Protein AF-U9VZ55-F1 (afdb_monomer)

Foldseek 3Di:
DDDDDDDDDDDDDDPPPPPPPPLDPVLLVVLLVLLVCLLQDFLPDQDPVLDRPPDDNNDDNLVSLASSLVSLVVSVVSLVVVLVVCVVVVVVVCNQADCSLLSLLSSLVSVLVSLQFPVLSHDDDCPPQQLFDDDPSGTALQSSLSRSLVSLVSSLVSCVSNVPLLSNLLSLLSSLVSLLLLLLDDQVSNFGDTPVPHTDTRYNVNSLVSSLVSLLSSLQSCQVVLVVLVVVLQVQEDPAPDWDDDPLETEGTHAHEDEDEPDPPPDDPPPPCRYQYAYCPQQWDALVLGDDPDPCRDPDIRGQGDLSSLSSLLSQLSSLLRDQAQDSRDDDPVPDDRPLQSSLVSSLLSLLLSLLSQAQPWDWDWDQDPNDTGIYTYQQLDDDPPLLAQDDNNSSSRNNSDNHHPLVSNQVSLLVSLVSLLLVLLPDDPVCLVVSVSSSNSSLVCNFCLVPQDPVNCVVVSVDSGSRSSCVVLSVQSSVLSVVSSVVSNDDDDNDPSSVSSSVSVNSSSVSSND

Nearest PDB structures (foldseek):
  5a6c-assembly2_A  TM=4.692E-01  e=4.409E-01  Homo sapiens
  6hc2-assembly1_C  TM=3.761E-01  e=4.409E-01  Homo sapiens
  5a7d-assembly2_E  TM=3.297E-01  e=9.187E-01  Drosophila melanogaster
  3ejn-assembly1_A  TM=3.357E-01  e=6.414E+00  Bacteroides fragilis NCTC 9343

Radius of gyration: 24.71 Å; Cα contacts (8 Å, |Δi|>4): 778; chains: 1; bounding box: 66×82×74 Å

pLDDT: mean 82.5, std 16.52, range [25.86, 98.12]

Mean predicted aligned error: 9.23 Å

Structure (mmCIF, N/CA/C/O backbone):
data_AF-U9VZ55-F1
#
_entry.id   AF-U9VZ55-F1
#
loop_
_atom_site.group_PDB
_atom_site.id
_atom_site.type_symbol
_atom_site.label_atom_id
_atom_site.label_alt_id
_atom_site.label_comp_id
_atom_site.label_asym_id
_atom_site.label_entity_id
_atom_site.label_seq_id
_atom_site.pdbx_PDB_ins_code
_atom_site.Cartn_x
_atom_site.Cartn_y
_atom_site.Cartn_z
_atom_site.occupancy
_atom_site.B_iso_or_equiv
_atom_site.auth_seq_id
_atom_site.auth_comp_id
_atom_site.auth_asym_id
_atom_site.auth_atom_id
_atom_site.pdbx_PDB_model_num
ATOM 1 N N . MET A 1 1 ? 16.187 -46.968 -35.802 1.00 32.22 1 MET A N 1
ATOM 2 C CA . MET A 1 1 ? 17.504 -46.923 -36.472 1.00 32.22 1 MET A CA 1
ATOM 3 C C . MET A 1 1 ? 18.375 -45.946 -35.713 1.00 32.22 1 MET A C 1
ATOM 5 O O . MET A 1 1 ? 17.937 -44.831 -35.472 1.00 32.22 1 MET A O 1
ATOM 9 N N . GLN A 1 2 ? 19.528 -46.427 -35.253 1.00 33.12 2 GLN A N 1
ATOM 10 C CA . GLN A 1 2 ? 20.550 -45.680 -34.522 1.00 33.12 2 GLN A CA 1
ATOM 11 C C . GLN A 1 2 ? 21.169 -44.578 -35.386 1.00 33.12 2 GLN A C 1
ATOM 13 O O . GLN A 1 2 ? 21.405 -44.813 -36.565 1.00 33.12 2 GLN A O 1
ATOM 18 N N . GLN A 1 3 ? 21.492 -43.448 -34.758 1.00 27.27 3 GLN A N 1
ATOM 19 C CA . GLN A 1 3 ? 22.604 -42.528 -35.049 1.00 27.27 3 GLN A CA 1
ATOM 20 C C . GLN A 1 3 ? 22.593 -41.529 -33.871 1.00 27.27 3 GLN A C 1
ATOM 22 O O . GLN A 1 3 ? 21.596 -40.855 -33.662 1.00 27.27 3 GLN A O 1
ATOM 27 N N . GLY A 1 4 ? 23.554 -41.467 -32.947 1.00 26.75 4 GLY A N 1
ATOM 28 C CA . GLY A 1 4 ? 24.985 -41.704 -33.088 1.00 26.75 4 GLY A CA 1
ATOM 29 C C . GLY A 1 4 ? 25.667 -40.396 -33.483 1.00 26.75 4 GLY A C 1
ATOM 30 O O . GLY A 1 4 ? 26.083 -40.266 -34.626 1.00 26.75 4 GLY A O 1
ATOM 31 N N . LEU A 1 5 ? 25.744 -39.427 -32.562 1.00 27.59 5 LEU A N 1
ATOM 32 C CA . LEU A 1 5 ? 26.583 -38.237 -32.714 1.00 27.59 5 LEU A CA 1
ATOM 33 C C . LEU A 1 5 ? 27.516 -38.123 -31.512 1.00 27.59 5 LEU A C 1
ATOM 35 O O . LEU A 1 5 ? 27.097 -38.162 -30.356 1.00 27.59 5 LEU A O 1
ATOM 39 N N . ALA A 1 6 ? 28.796 -38.101 -31.861 1.00 26.69 6 ALA A N 1
ATOM 40 C CA . ALA A 1 6 ? 29.941 -38.285 -31.004 1.00 26.69 6 ALA A CA 1
ATOM 41 C C . ALA A 1 6 ? 30.147 -37.111 -30.044 1.00 26.69 6 ALA A C 1
ATOM 43 O O . ALA A 1 6 ? 30.027 -35.943 -30.407 1.00 26.69 6 ALA A O 1
ATOM 44 N N . ILE A 1 7 ? 30.518 -37.476 -28.822 1.00 28.12 7 ILE A N 1
ATOM 45 C CA . ILE A 1 7 ? 31.082 -36.607 -27.800 1.00 28.12 7 ILE A CA 1
ATOM 46 C C . ILE A 1 7 ? 32.530 -36.332 -28.214 1.00 28.12 7 ILE A C 1
ATOM 48 O O . ILE A 1 7 ? 33.372 -37.224 -28.132 1.00 28.12 7 ILE A O 1
ATOM 52 N N . SER A 1 8 ? 32.822 -35.116 -28.669 1.00 27.77 8 SER A N 1
ATOM 53 C CA . SER A 1 8 ? 34.184 -34.584 -28.687 1.00 27.77 8 SER A CA 1
ATOM 54 C C . SER A 1 8 ? 34.416 -33.827 -27.384 1.00 27.77 8 SER A C 1
ATOM 56 O O . SER A 1 8 ? 33.803 -32.789 -27.132 1.00 27.77 8 SER A O 1
ATOM 58 N N . GLN A 1 9 ? 35.269 -34.413 -26.549 1.00 30.09 9 GLN A N 1
ATOM 59 C CA . GLN A 1 9 ? 35.895 -33.777 -25.402 1.00 30.09 9 GLN A CA 1
ATOM 60 C C . GLN A 1 9 ? 36.736 -32.597 -25.893 1.00 30.09 9 GLN A C 1
ATOM 62 O O . GLN A 1 9 ? 37.669 -32.808 -26.656 1.00 30.09 9 GLN A O 1
ATOM 67 N N . ASP A 1 10 ? 36.431 -31.399 -25.408 1.00 25.86 10 ASP A N 1
ATOM 68 C CA . ASP A 1 10 ? 37.452 -30.394 -25.143 1.00 25.86 10 ASP A CA 1
ATOM 69 C C . ASP A 1 10 ? 37.182 -29.819 -23.754 1.00 25.86 10 ASP A C 1
ATOM 71 O O . ASP A 1 10 ? 36.144 -29.230 -23.451 1.00 25.86 10 ASP A O 1
ATOM 75 N N . THR A 1 11 ? 38.124 -30.134 -22.879 1.00 29.48 11 THR A N 1
ATOM 76 C CA . THR A 1 11 ? 38.219 -29.777 -21.473 1.00 29.48 11 THR A CA 1
ATOM 77 C C . THR A 1 11 ? 38.497 -28.286 -21.311 1.00 29.48 11 THR A C 1
ATOM 79 O O . THR A 1 11 ? 39.578 -27.817 -21.658 1.00 29.48 11 THR A O 1
ATOM 82 N N . ALA A 1 12 ? 37.563 -27.569 -20.692 1.00 28.81 12 ALA A N 1
ATOM 83 C CA . ALA A 1 12 ? 37.867 -26.392 -19.891 1.00 28.81 12 ALA A CA 1
ATOM 84 C C . ALA A 1 12 ? 37.196 -26.590 -18.529 1.00 28.81 12 ALA A C 1
ATOM 86 O O . ALA A 1 12 ? 35.985 -26.783 -18.441 1.00 28.81 12 ALA A O 1
ATOM 87 N N . GLU A 1 13 ? 38.031 -26.647 -17.500 1.00 33.50 13 GLU A N 1
ATOM 88 C CA . GLU A 1 13 ? 37.734 -26.943 -16.102 1.00 33.50 13 GLU A CA 1
ATOM 89 C C . GLU A 1 13 ? 36.504 -26.183 -15.582 1.00 33.50 13 GLU A C 1
ATOM 91 O O . GLU A 1 13 ? 36.567 -25.005 -15.234 1.00 33.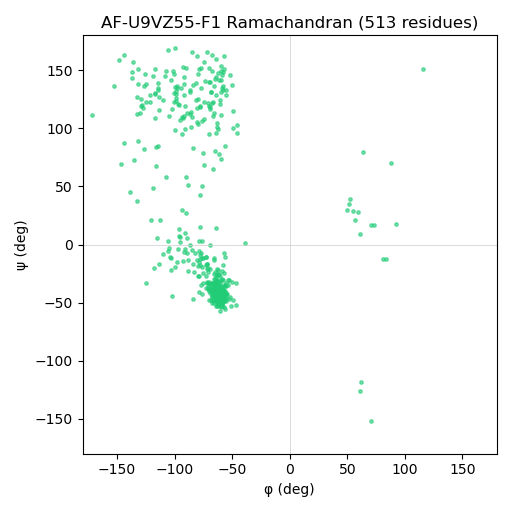50 13 GLU A O 1
ATOM 96 N N . THR A 1 14 ? 35.369 -26.871 -15.479 1.00 32.03 14 THR A N 1
ATOM 97 C CA . THR A 1 14 ? 34.327 -26.494 -14.525 1.00 32.03 14 THR A CA 1
ATOM 98 C C . THR A 1 14 ? 34.569 -27.280 -13.257 1.00 32.03 14 THR A C 1
ATOM 100 O O . THR A 1 14 ? 34.381 -28.497 -13.228 1.00 32.03 14 THR A O 1
ATOM 103 N N . ASP A 1 15 ? 35.004 -26.550 -12.240 1.00 30.95 15 ASP A N 1
ATOM 104 C CA . ASP A 1 15 ? 35.075 -26.950 -10.846 1.00 30.95 15 ASP A CA 1
ATOM 105 C C . ASP A 1 15 ? 33.752 -27.632 -10.449 1.00 30.95 15 ASP A C 1
ATOM 107 O O . ASP A 1 15 ? 32.729 -26.993 -10.187 1.00 30.95 15 ASP A O 1
ATOM 111 N N . ASN A 1 16 ? 33.752 -28.965 -10.511 1.00 32.09 16 ASN A N 1
ATOM 112 C CA . ASN A 1 16 ? 32.662 -29.828 -10.078 1.00 32.09 16 ASN A CA 1
ATOM 113 C C . ASN A 1 16 ? 32.675 -29.850 -8.547 1.00 32.09 16 ASN A C 1
ATOM 115 O O . ASN A 1 16 ? 32.964 -30.860 -7.909 1.00 32.09 16 ASN A O 1
ATOM 119 N N . GLY A 1 17 ? 32.334 -28.709 -7.953 1.00 32.69 17 GLY A N 1
ATOM 120 C CA . GLY A 1 17 ? 31.853 -28.661 -6.589 1.00 32.69 17 GLY A CA 1
ATOM 121 C C . GLY A 1 17 ? 30.550 -29.447 -6.538 1.00 32.69 17 GLY A C 1
ATOM 122 O O . GLY A 1 17 ? 29.499 -28.956 -6.955 1.00 32.69 17 GLY A O 1
ATOM 123 N N . THR A 1 18 ? 30.621 -30.682 -6.046 1.00 36.62 18 THR A N 1
ATOM 124 C CA . THR A 1 18 ? 29.480 -31.487 -5.607 1.00 36.62 18 THR A CA 1
ATOM 125 C C . THR A 1 18 ? 28.714 -30.715 -4.542 1.00 36.62 18 THR A C 1
ATOM 127 O O . THR A 1 18 ? 28.931 -30.861 -3.342 1.00 36.62 18 THR A O 1
ATOM 130 N N . PHE A 1 19 ? 27.819 -29.847 -4.988 1.00 38.34 19 PHE A N 1
ATOM 131 C CA . PHE A 1 19 ? 26.920 -29.111 -4.128 1.00 38.34 19 PHE A CA 1
ATOM 132 C C . PHE A 1 19 ? 25.710 -30.005 -3.841 1.00 38.34 19 PHE A C 1
ATOM 134 O O . PHE A 1 19 ? 24.636 -29.861 -4.431 1.00 38.34 19 PHE A O 1
ATOM 141 N N . GLU A 1 20 ? 25.855 -30.901 -2.863 1.00 40.16 20 GLU A N 1
ATOM 142 C CA . GLU A 1 20 ? 24.721 -31.299 -2.025 1.00 40.16 20 GLU A CA 1
ATOM 143 C C . GLU A 1 20 ? 24.288 -30.084 -1.190 1.00 40.16 20 GLU A C 1
ATOM 145 O O . GLU A 1 20 ? 24.394 -30.037 0.031 1.00 40.16 20 GLU A O 1
ATOM 150 N N . VAL A 1 21 ? 23.793 -29.036 -1.855 1.00 45.41 21 VAL A N 1
ATOM 151 C CA . VAL A 1 21 ? 23.055 -28.001 -1.148 1.00 45.41 21 VAL A CA 1
ATOM 152 C C . VAL A 1 21 ? 21.789 -28.672 -0.648 1.00 45.41 21 VAL A C 1
ATOM 154 O O . VAL A 1 21 ? 20.899 -29.010 -1.444 1.00 45.41 21 VAL A O 1
ATOM 157 N N . PHE A 1 22 ? 21.687 -28.799 0.673 1.00 46.59 22 PHE A N 1
ATOM 158 C CA . PHE A 1 22 ? 20.446 -29.036 1.400 1.00 46.59 22 PHE A CA 1
ATOM 159 C C . PHE A 1 22 ? 19.477 -27.869 1.117 1.00 46.59 22 PHE A C 1
ATOM 161 O O . PHE A 1 22 ? 19.262 -26.958 1.905 1.00 46.59 22 PHE A O 1
ATOM 168 N N . SER A 1 23 ? 18.924 -27.845 -0.093 1.00 56.25 23 SER A N 1
ATOM 169 C CA . SER A 1 23 ? 18.142 -26.749 -0.674 1.00 56.25 23 SER A CA 1
ATOM 170 C C . SER A 1 23 ? 16.675 -26.914 -0.298 1.00 56.25 23 SER A C 1
ATOM 172 O O . SER A 1 23 ? 15.811 -27.020 -1.161 1.00 56.25 23 SER A O 1
ATOM 174 N N . GLY A 1 24 ? 16.386 -27.089 0.989 1.00 69.25 24 GLY A N 1
ATOM 175 C CA . GLY A 1 24 ? 15.015 -27.273 1.458 1.00 69.25 24 GLY A CA 1
ATOM 176 C C . GLY A 1 24 ? 14.186 -25.998 1.283 1.00 69.25 24 GLY A C 1
ATOM 177 O O . GLY A 1 24 ? 14.702 -24.891 1.428 1.00 69.25 24 GLY A O 1
ATOM 178 N N . THR A 1 25 ? 12.876 -26.135 1.054 1.00 79.94 25 THR A N 1
ATOM 179 C CA . THR A 1 25 ? 11.913 -25.014 1.083 1.00 79.94 25 THR A CA 1
ATOM 180 C C . THR A 1 25 ? 12.047 -24.168 2.355 1.00 79.94 25 THR A C 1
ATOM 182 O O . THR A 1 25 ? 11.859 -22.953 2.317 1.00 79.94 25 THR A O 1
ATOM 185 N N . LEU A 1 26 ? 12.425 -24.795 3.475 1.00 85.50 26 LEU A N 1
ATOM 186 C CA . LEU A 1 26 ? 12.697 -24.123 4.743 1.00 85.50 26 LEU A CA 1
ATOM 187 C C . LEU A 1 26 ? 13.866 -23.131 4.648 1.00 85.50 26 LEU A C 1
ATOM 189 O O . LEU A 1 26 ? 13.743 -22.021 5.152 1.00 85.50 26 LEU A O 1
ATOM 193 N N . VAL A 1 27 ? 14.954 -23.491 3.957 1.00 88.38 27 VAL A N 1
ATOM 194 C CA . VAL A 1 27 ? 16.118 -22.610 3.754 1.00 88.38 27 VAL A CA 1
ATOM 195 C C . VAL A 1 27 ? 15.716 -21.386 2.936 1.00 88.38 27 VAL A C 1
ATOM 197 O O . VAL A 1 27 ? 16.019 -20.262 3.320 1.00 88.38 27 VAL A O 1
ATOM 200 N N . ILE A 1 28 ? 14.947 -21.576 1.860 1.00 90.00 28 ILE A N 1
ATOM 201 C CA . ILE A 1 28 ? 14.442 -20.465 1.037 1.00 90.00 28 ILE A CA 1
ATOM 202 C C . ILE A 1 28 ? 13.563 -19.528 1.881 1.00 90.00 28 ILE A C 1
ATOM 204 O O . ILE A 1 28 ? 13.740 -18.311 1.850 1.00 90.00 28 ILE A O 1
ATOM 208 N N . ARG A 1 29 ? 12.634 -20.082 2.673 1.00 91.19 29 ARG A N 1
ATOM 209 C CA . ARG A 1 29 ? 11.767 -19.297 3.570 1.00 91.19 29 ARG A CA 1
ATOM 210 C C . ARG A 1 29 ? 12.566 -18.555 4.643 1.00 91.19 29 ARG A C 1
ATOM 212 O O . ARG A 1 29 ? 12.256 -17.399 4.919 1.00 91.19 29 ARG A O 1
ATOM 219 N N . TYR A 1 30 ? 13.593 -19.190 5.205 1.00 92.69 30 TYR A N 1
ATOM 220 C CA . TYR A 1 30 ? 14.513 -18.566 6.151 1.00 92.69 30 TYR A CA 1
ATOM 221 C C . TYR A 1 30 ? 15.240 -17.375 5.519 1.00 92.69 30 TYR A C 1
ATOM 223 O O . TYR A 1 30 ? 15.203 -16.287 6.083 1.00 92.69 30 TYR A O 1
ATOM 231 N N . LEU A 1 31 ? 15.809 -17.532 4.320 1.00 94.31 31 LEU A N 1
ATOM 232 C CA . LEU A 1 31 ? 16.498 -16.450 3.608 1.00 94.31 31 LEU A CA 1
ATOM 233 C C . LEU A 1 31 ? 15.551 -15.281 3.281 1.00 94.31 31 LEU A C 1
ATOM 235 O O . LEU A 1 31 ? 15.898 -14.122 3.490 1.00 94.31 31 LEU A O 1
ATOM 239 N N . ILE A 1 32 ? 14.320 -15.560 2.838 1.00 95.06 32 ILE A N 1
ATOM 240 C CA . ILE A 1 32 ? 13.296 -14.522 2.609 1.00 95.06 32 ILE A CA 1
ATOM 241 C C . ILE A 1 32 ? 12.955 -13.782 3.914 1.00 95.06 32 ILE A C 1
ATOM 243 O O . ILE A 1 32 ? 12.805 -12.555 3.918 1.00 95.06 32 ILE A O 1
ATOM 247 N N . CYS A 1 33 ? 12.840 -14.512 5.026 1.00 93.19 33 CYS A N 1
ATOM 248 C CA . CYS A 1 33 ? 12.595 -13.936 6.347 1.00 93.19 33 CYS A CA 1
ATOM 249 C C . CYS A 1 33 ? 13.770 -13.058 6.799 1.00 93.19 33 CYS A C 1
ATOM 251 O O . CYS A 1 33 ? 13.564 -11.920 7.213 1.00 93.19 33 CYS A O 1
ATOM 253 N N . LEU A 1 34 ? 15.002 -13.541 6.633 1.00 92.94 34 LEU A N 1
ATOM 254 C CA . LEU A 1 34 ? 16.225 -12.815 6.961 1.00 92.94 34 LEU A CA 1
ATOM 255 C C . LEU A 1 34 ? 16.355 -11.520 6.145 1.00 92.94 34 LEU A C 1
ATOM 257 O O . LEU A 1 34 ? 16.601 -10.457 6.710 1.00 92.94 34 LEU A O 1
ATOM 261 N N . ALA A 1 35 ? 16.087 -11.570 4.837 1.00 95.19 35 ALA A N 1
ATOM 262 C CA . ALA A 1 35 ? 16.040 -10.377 3.994 1.00 95.19 35 ALA A CA 1
ATOM 263 C C . ALA A 1 35 ? 14.963 -9.379 4.451 1.00 95.19 35 ALA A C 1
ATOM 265 O O . ALA A 1 35 ? 15.194 -8.169 4.461 1.00 95.19 35 ALA A O 1
ATOM 266 N N . SER A 1 36 ? 13.797 -9.882 4.870 1.00 91.88 36 SER A N 1
ATOM 267 C CA . SER A 1 36 ? 12.727 -9.051 5.434 1.00 91.88 36 SER A CA 1
ATOM 268 C C . SER A 1 36 ? 13.151 -8.409 6.757 1.00 91.88 36 SER A C 1
ATOM 270 O O . SER A 1 36 ? 12.832 -7.246 6.991 1.00 91.88 36 SER A O 1
ATOM 272 N N . TYR A 1 37 ? 13.907 -9.127 7.594 1.00 89.19 37 TYR A N 1
ATOM 273 C CA . TYR A 1 37 ? 14.460 -8.595 8.837 1.00 89.19 37 TYR A CA 1
ATOM 274 C C . TYR A 1 37 ? 15.456 -7.462 8.570 1.00 89.19 37 TYR A C 1
ATOM 276 O O . TYR A 1 37 ? 15.304 -6.379 9.134 1.00 89.19 37 TYR A O 1
ATOM 284 N N . TYR A 1 38 ? 16.408 -7.655 7.647 1.00 91.44 38 TYR A N 1
ATOM 285 C CA . TYR A 1 38 ? 17.321 -6.588 7.216 1.00 91.44 38 TYR A CA 1
ATOM 286 C C . TYR A 1 38 ? 16.568 -5.364 6.671 1.00 91.44 38 TYR A C 1
ATOM 288 O O . TYR A 1 38 ? 16.939 -4.226 6.968 1.00 91.44 38 TYR A O 1
ATOM 296 N N . TYR A 1 39 ? 15.487 -5.586 5.914 1.00 91.38 39 TYR A N 1
ATOM 297 C CA . TYR A 1 39 ? 14.638 -4.515 5.394 1.00 91.38 39 TYR A CA 1
ATOM 298 C C . TYR A 1 39 ? 13.993 -3.684 6.511 1.00 91.38 39 TYR A C 1
ATOM 300 O O . TYR A 1 39 ? 14.087 -2.461 6.451 1.00 91.38 39 TYR A O 1
ATOM 308 N N . VAL A 1 40 ? 13.380 -4.308 7.528 1.00 87.75 40 VAL A N 1
ATOM 309 C CA . VAL A 1 40 ? 12.638 -3.586 8.586 1.00 87.75 40 VAL A CA 1
ATOM 310 C C . VAL A 1 40 ? 13.507 -3.065 9.732 1.00 87.75 40 VAL A C 1
ATOM 312 O O . VAL A 1 40 ? 13.051 -2.207 10.484 1.00 87.75 40 VAL A O 1
ATOM 315 N N . TYR A 1 41 ? 14.741 -3.558 9.880 1.00 86.94 41 TYR A N 1
ATOM 316 C CA . TYR A 1 41 ? 15.587 -3.266 11.039 1.00 86.94 41 TYR A CA 1
ATOM 317 C C . TYR A 1 41 ? 15.784 -1.763 11.282 1.00 86.94 41 TYR A C 1
ATOM 319 O O . TYR A 1 41 ? 16.115 -1.013 10.358 1.00 86.94 41 TYR A O 1
ATOM 327 N N . ASP A 1 42 ? 15.629 -1.325 12.532 1.00 85.25 42 ASP A N 1
ATOM 328 C CA . ASP A 1 42 ? 15.879 0.049 12.970 1.00 85.25 42 ASP A CA 1
ATOM 329 C C . ASP A 1 42 ? 17.366 0.276 13.297 1.00 85.25 42 ASP A C 1
ATOM 331 O O . ASP A 1 42 ? 17.866 -0.186 14.322 1.00 85.25 42 ASP A O 1
ATOM 335 N N . THR A 1 43 ? 18.064 1.055 12.462 1.00 82.25 43 THR A N 1
ATOM 336 C CA . THR A 1 43 ? 19.493 1.383 12.637 1.00 82.25 43 THR A CA 1
ATOM 337 C C . THR A 1 43 ? 19.787 2.221 13.882 1.00 82.25 43 THR A C 1
ATOM 339 O O . THR A 1 43 ? 20.945 2.383 14.244 1.00 82.25 43 THR A O 1
ATOM 342 N N . GLN A 1 44 ? 18.771 2.769 14.555 1.00 77.56 44 GLN A N 1
ATOM 343 C CA . GLN A 1 44 ? 18.945 3.506 15.811 1.00 77.56 44 GLN A CA 1
ATOM 344 C C . GLN A 1 44 ? 18.714 2.641 17.054 1.00 77.56 44 GLN A C 1
ATOM 346 O O . GLN A 1 44 ? 18.670 3.169 18.172 1.00 77.56 44 GLN A O 1
ATOM 351 N N . ASN A 1 45 ? 18.521 1.330 16.883 1.00 70.88 45 ASN A N 1
ATOM 352 C CA . ASN A 1 45 ? 18.476 0.411 18.005 1.00 70.88 45 ASN A CA 1
ATOM 353 C C . ASN A 1 45 ? 19.904 0.111 18.491 1.00 70.88 45 ASN A C 1
ATOM 355 O O . ASN A 1 45 ? 20.723 -0.409 17.744 1.00 70.88 45 ASN A O 1
ATOM 359 N N . ILE A 1 46 ? 20.190 0.476 19.743 1.00 59.72 46 ILE A N 1
ATOM 360 C CA . ILE A 1 46 ? 21.528 0.408 20.366 1.00 59.72 46 ILE A CA 1
ATOM 361 C C . ILE A 1 46 ? 21.758 -0.967 21.030 1.00 59.72 46 ILE A C 1
ATOM 363 O O . ILE A 1 46 ? 22.853 -1.266 21.504 1.00 59.72 46 ILE A O 1
ATOM 367 N N . ASP A 1 47 ? 20.724 -1.809 21.088 1.00 67.88 47 ASP A N 1
ATOM 368 C CA . ASP A 1 47 ? 20.787 -3.097 21.773 1.00 67.88 47 ASP A CA 1
ATOM 369 C C . ASP A 1 47 ? 21.571 -4.133 20.947 1.00 67.88 47 ASP A C 1
ATOM 371 O O . ASP A 1 47 ? 21.099 -4.626 19.918 1.00 67.88 47 ASP A O 1
ATOM 375 N N . ARG A 1 48 ? 22.794 -4.438 21.402 1.00 63.03 48 ARG A N 1
ATOM 376 C CA . ARG A 1 48 ? 23.741 -5.341 20.728 1.00 63.03 48 ARG A CA 1
ATOM 377 C C . ARG A 1 48 ? 23.238 -6.783 20.658 1.00 63.03 48 ARG A C 1
ATOM 379 O O . ARG A 1 48 ? 23.642 -7.505 19.751 1.00 63.03 48 ARG A O 1
ATOM 386 N N . ASP A 1 49 ? 22.337 -7.174 21.556 1.00 66.75 49 ASP A N 1
ATOM 387 C CA . ASP A 1 49 ? 21.820 -8.544 21.641 1.00 66.75 49 ASP A CA 1
ATOM 388 C C . ASP A 1 49 ? 20.812 -8.870 20.525 1.00 66.75 49 ASP A C 1
ATOM 390 O O . ASP A 1 49 ? 20.470 -10.032 20.309 1.00 66.75 49 ASP A O 1
ATOM 394 N N . TYR A 1 50 ? 20.344 -7.855 19.790 1.00 69.44 50 TYR A N 1
ATOM 395 C CA . TYR A 1 50 ? 19.327 -7.997 18.742 1.00 69.44 50 TYR A CA 1
ATOM 396 C C . TYR A 1 50 ? 19.812 -7.540 17.363 1.00 69.44 50 TYR A C 1
ATOM 398 O O . TYR A 1 50 ? 19.004 -7.250 16.468 1.00 69.44 50 TYR A O 1
ATOM 406 N N . LEU A 1 51 ? 21.134 -7.491 17.180 1.00 71.62 51 LEU A N 1
ATOM 407 C CA . LEU A 1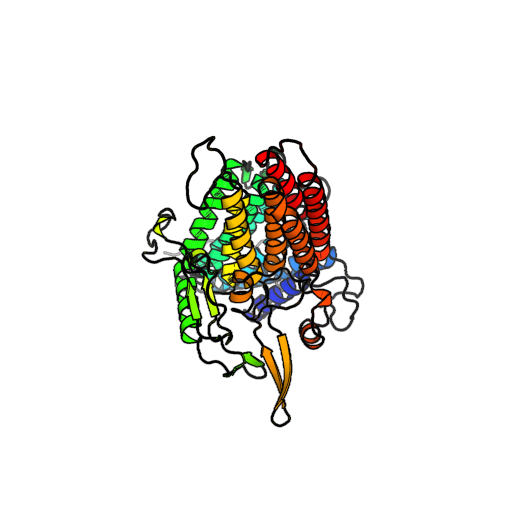 51 ? 21.731 -7.180 15.892 1.00 71.62 51 LEU A CA 1
ATOM 408 C C . LEU A 1 51 ? 21.329 -8.224 14.845 1.00 71.62 51 LEU A C 1
ATOM 410 O O . LEU A 1 51 ? 21.256 -9.420 15.144 1.00 71.62 51 LEU A O 1
ATOM 414 N N . PRO A 1 52 ? 21.080 -7.802 13.596 1.00 75.19 52 PRO A N 1
ATOM 415 C CA . PRO A 1 52 ? 20.897 -8.745 12.515 1.00 75.19 52 PRO A CA 1
ATOM 416 C C . PRO A 1 52 ? 22.128 -9.643 12.355 1.00 75.19 52 PRO A C 1
ATOM 418 O O . PRO A 1 52 ? 23.248 -9.190 12.610 1.00 75.19 52 PRO A O 1
ATOM 421 N N . PRO A 1 53 ? 21.950 -10.903 11.919 1.00 77.38 53 PRO A N 1
ATOM 422 C CA . PRO A 1 53 ? 23.066 -11.814 11.713 1.00 77.38 53 PRO A CA 1
ATOM 423 C C . PRO A 1 53 ? 24.164 -11.173 10.863 1.00 77.38 53 PRO A C 1
ATOM 425 O O . PRO A 1 53 ? 23.868 -10.496 9.869 1.00 77.38 53 PRO A O 1
ATOM 428 N N . GLU A 1 54 ? 25.419 -11.387 11.269 1.00 78.00 54 GLU A N 1
ATOM 429 C CA . GLU A 1 54 ? 26.623 -10.889 10.586 1.00 78.00 54 GLU A CA 1
ATOM 430 C C . GLU A 1 54 ? 26.693 -9.355 10.449 1.00 78.00 54 GLU A C 1
ATOM 432 O O . GLU A 1 54 ? 27.272 -8.835 9.490 1.00 78.00 54 GLU A O 1
ATOM 437 N N . CYS A 1 55 ? 26.069 -8.619 11.369 1.00 79.44 55 CYS A N 1
ATOM 438 C CA . CYS A 1 55 ? 26.089 -7.160 11.388 1.00 79.44 55 CYS A CA 1
ATOM 439 C C . CYS A 1 55 ? 26.817 -6.637 12.626 1.00 79.44 55 CYS A C 1
ATOM 441 O O . CYS A 1 55 ? 26.657 -7.160 13.728 1.00 79.44 55 CYS A O 1
ATOM 443 N N . SER A 1 56 ? 27.616 -5.587 12.441 1.00 80.19 56 SER A N 1
ATOM 444 C CA . SER A 1 56 ? 28.254 -4.868 13.541 1.00 80.19 56 SER A CA 1
ATOM 445 C C . SER A 1 56 ? 27.279 -3.871 14.193 1.00 80.19 56 SER A C 1
ATOM 447 O O . SER A 1 56 ? 26.274 -3.503 13.579 1.00 80.19 56 SER A O 1
ATOM 449 N N . PRO A 1 57 ? 27.566 -3.397 15.422 1.00 73.19 57 PRO A N 1
ATOM 450 C CA . PRO A 1 57 ? 26.736 -2.403 16.108 1.00 73.19 57 PRO A CA 1
ATOM 451 C C . PRO A 1 57 ? 26.549 -1.088 15.335 1.00 73.19 57 PRO A C 1
ATOM 453 O O . PRO A 1 57 ? 25.491 -0.476 15.433 1.00 73.19 57 PRO A O 1
ATOM 456 N N . ASP A 1 58 ? 27.537 -0.682 14.533 1.00 73.50 58 ASP A N 1
ATOM 457 C CA . ASP A 1 58 ? 27.528 0.577 13.771 1.00 73.50 58 ASP A CA 1
ATOM 458 C C . ASP A 1 58 ? 26.916 0.423 12.365 1.00 73.50 58 ASP A C 1
ATOM 460 O O . ASP A 1 58 ? 27.282 1.125 11.417 1.00 73.50 58 ASP A O 1
ATOM 464 N N . ILE A 1 59 ? 26.006 -0.540 12.189 1.00 84.94 59 ILE A N 1
ATOM 465 C CA . ILE A 1 59 ? 25.447 -0.846 10.877 1.00 84.94 59 ILE A CA 1
ATOM 466 C C . ILE A 1 59 ? 24.558 0.284 10.339 1.00 84.94 59 ILE A C 1
ATOM 468 O O . ILE A 1 59 ? 23.637 0.774 10.995 1.00 84.94 59 ILE A O 1
ATOM 472 N N . ASN A 1 60 ? 24.800 0.665 9.085 1.00 89.12 60 ASN A N 1
ATOM 473 C CA . ASN A 1 60 ? 24.012 1.670 8.380 1.00 89.12 60 ASN A CA 1
ATOM 474 C C . ASN A 1 60 ? 22.976 1.037 7.426 1.00 89.12 60 ASN A C 1
ATOM 476 O O . ASN A 1 60 ? 22.995 -0.162 7.134 1.00 89.12 60 ASN A O 1
ATOM 480 N N . ARG A 1 61 ? 22.061 1.868 6.906 1.00 91.31 61 ARG A N 1
ATOM 481 C CA . ARG A 1 61 ? 20.996 1.421 5.992 1.00 91.31 61 ARG A CA 1
ATOM 482 C C . ARG A 1 61 ? 21.543 0.812 4.699 1.00 91.31 61 ARG A C 1
ATOM 484 O O . ARG A 1 61 ? 20.958 -0.147 4.205 1.00 91.31 61 ARG A O 1
ATOM 491 N N . GLN A 1 62 ? 22.646 1.337 4.169 1.00 92.62 62 GLN A N 1
ATOM 492 C CA . GLN A 1 62 ? 23.250 0.847 2.931 1.00 92.62 62 GLN A CA 1
ATOM 493 C C . GLN A 1 62 ? 23.672 -0.621 3.059 1.00 92.62 62 GLN A C 1
ATOM 495 O O . GLN A 1 62 ? 23.293 -1.436 2.220 1.00 92.62 62 GLN A O 1
ATOM 500 N N . VAL A 1 63 ? 24.382 -0.973 4.136 1.00 92.44 63 VAL A N 1
ATOM 501 C CA . VAL A 1 63 ? 24.830 -2.352 4.393 1.00 92.44 63 VAL A CA 1
ATOM 502 C C . VAL A 1 63 ? 23.636 -3.297 4.549 1.00 92.44 63 VAL A C 1
ATOM 504 O O . VAL A 1 63 ? 23.640 -4.386 3.981 1.00 92.44 63 VAL A O 1
ATOM 507 N N . LEU A 1 64 ? 22.583 -2.877 5.260 1.00 93.12 64 LEU A N 1
ATOM 508 C CA . LEU A 1 64 ? 21.361 -3.677 5.419 1.00 93.12 64 LEU A CA 1
ATOM 509 C C . LEU A 1 64 ? 20.659 -3.937 4.082 1.00 93.12 64 LEU A C 1
ATOM 511 O O . LEU A 1 64 ? 20.233 -5.060 3.825 1.00 93.12 64 LEU A O 1
ATOM 515 N N . VAL A 1 65 ? 20.551 -2.921 3.219 1.00 94.50 65 VAL A N 1
ATOM 516 C CA . VAL A 1 65 ? 19.928 -3.059 1.891 1.00 94.50 65 VAL A CA 1
ATOM 517 C C . VAL A 1 65 ? 20.749 -3.987 0.996 1.00 94.50 65 VAL A C 1
ATOM 519 O O . VAL A 1 65 ? 20.173 -4.846 0.329 1.00 94.50 65 VAL A O 1
ATOM 522 N N . GLN A 1 66 ? 22.079 -3.868 1.019 1.00 94.12 66 GLN A N 1
ATOM 523 C CA . GLN A 1 66 ? 22.974 -4.752 0.270 1.00 94.12 66 GLN A CA 1
ATOM 524 C C . GLN A 1 66 ? 22.865 -6.205 0.753 1.00 94.12 66 GLN A C 1
ATOM 526 O O . GLN A 1 66 ? 22.615 -7.093 -0.062 1.00 94.12 66 GLN A O 1
ATOM 531 N N . LYS A 1 67 ? 22.927 -6.445 2.072 1.00 94.81 67 LYS A N 1
ATOM 532 C CA . LYS A 1 67 ? 22.723 -7.780 2.662 1.00 94.81 67 LYS A CA 1
ATOM 533 C C . LYS A 1 67 ? 21.344 -8.352 2.336 1.00 94.81 67 LYS A C 1
ATOM 535 O O . LYS A 1 67 ? 21.241 -9.526 1.983 1.00 94.81 67 LYS A O 1
ATOM 540 N N . ALA A 1 68 ? 20.285 -7.542 2.401 1.00 96.31 68 ALA A N 1
ATOM 541 C CA . ALA A 1 68 ? 18.940 -7.967 2.018 1.00 96.31 68 ALA A CA 1
ATOM 542 C C . ALA A 1 68 ? 18.886 -8.400 0.546 1.00 96.31 68 ALA A C 1
ATOM 544 O O . ALA A 1 68 ? 18.357 -9.469 0.241 1.00 96.31 68 ALA A O 1
ATOM 545 N N . TRP A 1 69 ? 19.464 -7.610 -0.363 1.00 96.12 69 TRP A N 1
ATOM 546 C CA . TRP A 1 69 ? 19.491 -7.930 -1.791 1.00 96.12 69 TRP A CA 1
ATOM 547 C C . TRP A 1 69 ? 20.252 -9.226 -2.083 1.00 96.12 69 TRP A C 1
ATOM 549 O O . TRP A 1 69 ? 19.769 -10.081 -2.830 1.00 96.12 69 TRP A O 1
ATOM 559 N N . GLU A 1 70 ? 21.416 -9.401 -1.460 1.00 95.44 70 GLU A N 1
ATOM 560 C CA . GLU A 1 70 ? 22.254 -10.586 -1.632 1.00 95.44 70 GLU A CA 1
ATOM 561 C C . GLU A 1 70 ? 21.592 -11.847 -1.064 1.00 95.44 70 GLU A C 1
ATOM 563 O O . GLU A 1 70 ? 21.530 -12.877 -1.736 1.00 95.44 70 GLU A O 1
ATOM 568 N N . THR A 1 71 ? 20.960 -11.740 0.106 1.00 96.00 71 THR A N 1
ATOM 569 C CA . THR A 1 71 ? 20.167 -12.829 0.702 1.00 96.00 71 THR A CA 1
ATOM 570 C C . THR A 1 71 ? 19.011 -13.247 -0.218 1.00 96.00 71 THR A C 1
ATOM 572 O O . THR A 1 71 ? 18.747 -14.435 -0.409 1.00 96.00 71 THR A O 1
ATOM 575 N N . LEU A 1 72 ? 18.337 -12.285 -0.860 1.00 96.56 72 LEU A N 1
ATOM 576 C CA . LEU A 1 72 ? 17.286 -12.562 -1.849 1.00 96.56 72 LEU A CA 1
ATOM 577 C C . LEU A 1 72 ? 17.838 -13.218 -3.120 1.00 96.56 72 LEU A C 1
ATOM 579 O O . LEU A 1 72 ? 17.160 -14.054 -3.718 1.00 96.56 72 LEU A O 1
ATOM 583 N N . LYS A 1 73 ? 19.061 -12.871 -3.539 1.00 95.19 73 LYS A N 1
ATOM 584 C CA . LYS A 1 73 ? 19.757 -13.530 -4.654 1.00 95.19 73 LYS A CA 1
ATOM 585 C C . LYS A 1 73 ? 20.049 -14.996 -4.338 1.00 95.19 73 LYS A C 1
ATOM 587 O O . LYS A 1 73 ? 19.731 -15.852 -5.160 1.00 95.19 73 LYS A O 1
ATOM 592 N N . GLN A 1 74 ? 20.538 -15.298 -3.136 1.00 93.44 74 GLN A N 1
ATOM 593 C CA . GLN A 1 74 ? 20.733 -16.680 -2.682 1.00 93.44 74 GLN A CA 1
ATOM 594 C C . GLN A 1 74 ? 19.401 -17.450 -2.630 1.00 93.44 74 GLN A C 1
ATOM 596 O O . GLN A 1 74 ? 19.297 -18.563 -3.147 1.00 93.44 74 GLN A O 1
ATOM 601 N N . ALA A 1 75 ? 18.341 -16.837 -2.085 1.00 94.19 75 ALA A N 1
ATOM 602 C CA . ALA A 1 75 ? 17.008 -17.443 -2.044 1.00 94.19 75 ALA A CA 1
ATOM 603 C C . ALA A 1 75 ? 16.479 -17.776 -3.451 1.00 94.19 75 ALA A C 1
ATOM 605 O O . ALA A 1 75 ? 15.927 -18.859 -3.669 1.00 94.19 75 ALA A O 1
ATOM 606 N N . GLN A 1 76 ? 16.677 -16.874 -4.417 1.00 93.44 76 GLN A N 1
ATOM 607 C CA . GLN A 1 76 ? 16.307 -17.100 -5.814 1.00 93.44 76 GLN A CA 1
ATOM 608 C C . GLN A 1 76 ? 17.091 -18.269 -6.411 1.00 93.44 76 GLN A C 1
ATOM 610 O O . GLN A 1 76 ? 16.471 -19.173 -6.964 1.00 93.44 76 GLN A O 1
ATOM 615 N N . GLN A 1 77 ? 18.417 -18.301 -6.248 1.00 91.00 77 GLN A N 1
ATOM 616 C CA . GLN A 1 77 ? 19.264 -19.384 -6.761 1.00 91.00 77 GLN A CA 1
ATOM 617 C C . GLN A 1 77 ? 18.816 -20.753 -6.233 1.00 91.00 77 GLN A C 1
ATOM 619 O O . GLN A 1 77 ? 18.627 -21.685 -7.013 1.00 91.00 77 GLN A O 1
ATOM 624 N N . HIS A 1 78 ? 18.560 -20.874 -4.925 1.00 88.81 78 HIS A N 1
ATOM 625 C CA . HIS A 1 78 ? 18.033 -22.112 -4.343 1.00 88.81 78 HIS A CA 1
ATOM 626 C C . HIS A 1 78 ? 16.673 -22.507 -4.926 1.00 88.81 78 HIS A C 1
ATOM 628 O O . HIS A 1 78 ? 16.431 -23.688 -5.186 1.00 88.81 78 HIS A O 1
ATOM 634 N N . THR A 1 79 ? 15.795 -21.528 -5.148 1.00 89.00 79 THR A N 1
ATOM 635 C CA . THR A 1 79 ? 14.464 -21.764 -5.718 1.00 89.00 79 THR A CA 1
ATOM 636 C C . THR A 1 79 ? 14.553 -22.218 -7.176 1.00 89.00 79 THR A C 1
ATOM 638 O O . THR A 1 79 ? 13.898 -23.182 -7.565 1.00 89.00 79 THR A O 1
ATOM 641 N N . GLU A 1 80 ? 15.410 -21.588 -7.977 1.00 86.19 80 GLU A N 1
ATOM 642 C CA . GLU A 1 80 ? 15.630 -21.934 -9.383 1.00 86.19 80 GLU A CA 1
ATOM 643 C C . GLU A 1 80 ? 16.289 -23.304 -9.552 1.00 86.19 80 GLU A C 1
ATOM 645 O O . GLU A 1 80 ? 15.870 -24.075 -10.412 1.00 86.19 80 GLU A O 1
ATOM 650 N N . ILE A 1 81 ? 17.276 -23.651 -8.716 1.00 84.06 81 ILE A N 1
ATOM 651 C CA . ILE A 1 81 ? 17.877 -24.995 -8.704 1.00 84.06 81 ILE A CA 1
ATOM 652 C C . ILE A 1 81 ? 16.799 -26.050 -8.443 1.00 84.06 81 ILE A C 1
ATOM 654 O O . ILE A 1 81 ? 16.783 -27.093 -9.096 1.00 84.06 81 ILE A O 1
ATOM 658 N N . ARG A 1 82 ? 15.870 -25.782 -7.517 1.00 78.56 82 ARG A N 1
ATOM 659 C CA . ARG A 1 82 ? 14.755 -26.693 -7.232 1.00 78.56 82 ARG A CA 1
ATOM 660 C C . ARG A 1 82 ? 13.788 -26.808 -8.397 1.00 78.56 82 ARG A C 1
ATOM 662 O O . ARG A 1 82 ? 13.493 -27.926 -8.802 1.00 78.56 82 ARG A O 1
ATOM 669 N N . LEU A 1 83 ? 13.360 -25.687 -8.973 1.00 78.94 83 LEU A N 1
ATOM 670 C CA . LEU A 1 83 ? 12.495 -25.689 -10.155 1.00 78.94 83 LEU A CA 1
ATOM 671 C C . LEU A 1 83 ? 13.127 -26.462 -11.323 1.00 78.94 83 LEU A C 1
ATOM 673 O O . LEU A 1 83 ? 12.451 -27.270 -11.953 1.00 78.94 83 LEU A O 1
ATOM 677 N N . LYS A 1 84 ? 14.436 -26.300 -11.565 1.00 77.62 84 LYS A N 1
ATOM 678 C CA . LYS A 1 84 ? 15.167 -27.063 -12.591 1.00 77.62 84 LYS A CA 1
ATOM 679 C C . LYS A 1 84 ? 15.139 -28.572 -12.332 1.00 77.62 84 LYS A C 1
ATOM 681 O O . LYS A 1 84 ? 14.950 -29.329 -13.278 1.00 77.62 84 LYS A O 1
ATOM 686 N N . LYS A 1 85 ? 15.285 -29.019 -11.078 1.00 73.00 85 LYS A N 1
ATOM 687 C CA . LYS A 1 85 ? 15.219 -30.453 -10.734 1.00 73.00 85 LYS A CA 1
ATOM 688 C C . LYS A 1 85 ? 13.862 -31.072 -11.093 1.00 73.00 85 LYS A C 1
ATOM 690 O O . LYS A 1 85 ? 13.855 -32.155 -11.663 1.00 73.00 85 LYS A O 1
ATOM 695 N N . TYR A 1 86 ? 12.753 -30.370 -10.843 1.00 67.56 86 TYR A N 1
ATOM 696 C CA . TYR A 1 86 ? 11.406 -30.852 -11.195 1.00 67.56 86 TYR A CA 1
ATOM 697 C C . TYR A 1 86 ? 11.162 -30.941 -12.707 1.00 67.56 86 TYR A C 1
ATOM 699 O O . TYR A 1 86 ? 10.461 -31.831 -13.178 1.00 67.56 86 TYR A O 1
ATOM 707 N N . ILE A 1 87 ? 11.764 -30.039 -13.488 1.00 65.81 87 ILE A N 1
ATOM 708 C CA . ILE A 1 87 ? 11.693 -30.106 -14.955 1.00 65.81 87 ILE A CA 1
ATOM 709 C C . ILE A 1 87 ? 12.422 -31.360 -15.463 1.00 65.81 87 ILE A C 1
ATOM 711 O O . ILE A 1 87 ? 11.922 -32.048 -16.350 1.00 65.81 87 ILE A O 1
ATOM 715 N N . VAL A 1 88 ? 13.582 -31.685 -14.882 1.00 61.16 88 VAL A N 1
ATOM 716 C CA . VAL A 1 88 ? 14.392 -32.852 -15.274 1.00 61.16 88 VAL A CA 1
ATOM 717 C C . VAL A 1 88 ? 13.704 -34.180 -14.929 1.00 61.16 88 VAL A C 1
ATOM 719 O O . VAL A 1 88 ? 13.826 -35.136 -15.690 1.00 61.16 88 VAL A O 1
ATOM 722 N N . THR A 1 89 ? 12.939 -34.255 -13.836 1.00 60.69 89 THR A N 1
ATOM 723 C CA . THR A 1 89 ? 12.226 -35.483 -13.432 1.00 60.69 89 THR A CA 1
ATOM 724 C C . THR A 1 89 ? 10.962 -35.775 -14.249 1.00 60.69 89 THR A C 1
ATOM 726 O O . THR A 1 89 ? 10.290 -36.766 -13.987 1.00 60.69 89 THR A O 1
ATOM 729 N N . SER A 1 90 ? 10.643 -34.968 -15.271 1.00 52.81 90 SER A N 1
ATOM 730 C CA . SER A 1 90 ? 9.439 -35.114 -16.108 1.00 52.81 90 SER A CA 1
ATOM 731 C C . SER A 1 90 ? 8.113 -35.105 -15.327 1.00 52.81 90 SER A C 1
ATOM 733 O O . SER A 1 90 ? 7.077 -35.504 -15.855 1.00 52.81 90 SER A O 1
ATOM 735 N N . GLU A 1 91 ? 8.096 -34.554 -14.110 1.00 57.31 91 GLU A N 1
ATOM 736 C CA . GLU A 1 91 ? 6.879 -34.277 -13.327 1.00 57.31 91 GLU A CA 1
ATOM 737 C C . GLU A 1 91 ? 6.175 -33.000 -13.836 1.00 57.31 91 GLU A C 1
ATOM 739 O O . GLU A 1 91 ? 5.726 -32.136 -13.083 1.00 57.31 91 GLU A O 1
ATOM 744 N N . VAL A 1 92 ? 6.099 -32.853 -15.163 1.00 49.72 92 VAL A N 1
ATOM 745 C CA . VAL A 1 92 ? 5.684 -31.629 -15.866 1.00 49.72 92 VAL A CA 1
ATOM 746 C C . VAL A 1 92 ? 4.240 -31.238 -15.535 1.00 49.72 92 VAL A C 1
ATOM 748 O O . VAL A 1 92 ? 3.918 -30.051 -15.530 1.00 49.72 92 VAL A O 1
ATOM 751 N N . SER A 1 93 ? 3.384 -32.197 -15.163 1.00 52.00 93 SER A N 1
ATOM 752 C CA . SER A 1 93 ? 2.003 -31.928 -14.743 1.00 52.00 93 SER A CA 1
ATOM 753 C C . SER A 1 93 ? 1.891 -31.137 -13.429 1.00 52.00 93 SER A C 1
ATOM 755 O O . SER A 1 93 ? 0.814 -30.623 -13.142 1.00 52.00 93 SER A O 1
ATOM 757 N N . GLN A 1 94 ? 2.977 -30.993 -12.653 1.00 47.94 94 GLN A N 1
ATOM 758 C CA . GLN A 1 94 ? 3.056 -30.110 -11.475 1.00 47.94 94 GLN A CA 1
ATOM 759 C C . GLN A 1 94 ? 3.858 -28.818 -11.724 1.00 47.94 94 GLN A C 1
ATOM 761 O O . GLN A 1 94 ? 3.935 -27.947 -10.857 1.00 47.94 94 GLN A O 1
ATOM 766 N N . GLY A 1 95 ? 4.430 -28.650 -12.920 1.00 47.78 95 GLY A N 1
ATOM 767 C CA . GLY A 1 95 ? 5.267 -27.501 -13.272 1.00 47.78 95 GLY A CA 1
ATOM 768 C C . GLY A 1 95 ? 4.507 -26.184 -13.443 1.00 47.78 95 GLY A C 1
ATOM 769 O O . GLY A 1 95 ? 5.128 -25.129 -13.414 1.00 47.78 95 GLY A O 1
ATOM 770 N N . THR A 1 96 ? 3.181 -26.209 -13.599 1.00 49.56 96 THR A N 1
ATOM 771 C CA . THR A 1 96 ? 2.356 -24.999 -13.771 1.00 49.56 96 THR A CA 1
ATOM 772 C C . THR A 1 96 ? 1.780 -24.441 -12.474 1.00 49.56 96 THR A C 1
ATOM 774 O O . THR A 1 96 ? 1.350 -23.297 -12.489 1.00 49.56 96 THR A O 1
ATOM 777 N N . PHE A 1 97 ? 1.801 -25.198 -11.370 1.00 54.62 97 PHE A N 1
ATOM 778 C CA . PHE A 1 97 ? 1.285 -24.783 -10.060 1.00 54.62 97 PHE A CA 1
ATOM 779 C C . PHE A 1 97 ? 2.174 -25.358 -8.958 1.00 54.62 97 PHE A C 1
ATOM 781 O O . PHE A 1 97 ? 1.930 -26.447 -8.445 1.00 54.62 97 PHE A O 1
ATOM 788 N N . HIS A 1 98 ? 3.238 -24.633 -8.612 1.00 67.19 98 HIS A N 1
ATOM 789 C CA . HIS A 1 98 ? 4.205 -25.086 -7.617 1.00 67.19 98 HIS A CA 1
ATOM 790 C C . HIS A 1 98 ? 4.404 -24.026 -6.526 1.00 67.19 98 HIS A C 1
ATOM 792 O O . HIS A 1 98 ? 4.665 -22.869 -6.873 1.00 67.19 98 HIS A O 1
ATOM 798 N N . PRO A 1 99 ? 4.458 -24.396 -5.226 1.00 68.94 99 PRO A N 1
ATOM 799 C CA . PRO A 1 99 ? 4.709 -23.469 -4.108 1.00 68.94 99 PRO A CA 1
ATOM 800 C C . PRO A 1 99 ? 6.030 -22.683 -4.206 1.00 68.94 99 PRO A C 1
ATOM 802 O O . PRO A 1 99 ? 6.296 -21.785 -3.411 1.00 68.94 99 PRO A O 1
ATOM 805 N N . HIS A 1 100 ? 6.889 -23.007 -5.175 1.00 83.00 100 HIS A N 1
ATOM 806 C CA . HIS A 1 100 ? 8.127 -22.279 -5.445 1.00 83.00 100 HIS A CA 1
ATOM 807 C C . HIS A 1 100 ? 7.879 -20.988 -6.232 1.00 83.00 100 HIS A C 1
ATOM 809 O O . HIS A 1 100 ? 8.634 -20.035 -6.052 1.00 83.00 100 HIS A O 1
ATOM 815 N N . TYR A 1 101 ? 6.807 -20.904 -7.029 1.00 86.81 101 TYR A N 1
ATOM 816 C CA . TYR A 1 101 ? 6.412 -19.645 -7.657 1.00 86.81 101 TYR A CA 1
ATOM 817 C C . TYR A 1 101 ? 5.959 -18.627 -6.618 1.00 86.81 101 TYR A C 1
ATOM 819 O O . TYR A 1 101 ? 6.348 -17.469 -6.703 1.00 86.81 101 TYR A O 1
ATOM 827 N N . GLU A 1 102 ? 5.253 -19.047 -5.568 1.00 87.31 102 GLU A N 1
ATOM 828 C CA . GLU A 1 102 ? 4.946 -18.148 -4.454 1.00 87.31 102 GLU A CA 1
ATOM 829 C C . GLU A 1 102 ? 6.219 -17.567 -3.813 1.00 87.31 102 GLU A C 1
ATOM 831 O O . GLU A 1 102 ? 6.305 -16.365 -3.557 1.00 87.31 102 GLU A O 1
ATOM 836 N N . LEU A 1 103 ? 7.241 -18.404 -3.592 1.00 91.00 103 LEU A N 1
ATOM 837 C CA . LEU A 1 103 ? 8.521 -17.965 -3.025 1.00 91.00 103 LEU A CA 1
ATOM 838 C C . LEU A 1 103 ? 9.249 -16.993 -3.958 1.00 91.00 103 LEU A C 1
ATOM 840 O O . LEU A 1 103 ? 9.739 -15.968 -3.486 1.00 91.00 103 LEU A O 1
ATOM 844 N N . LEU A 1 104 ? 9.267 -17.262 -5.270 1.00 92.88 104 LEU A N 1
ATOM 845 C CA . LEU A 1 104 ? 9.782 -16.313 -6.260 1.00 92.88 104 LEU A CA 1
ATOM 846 C C . LEU A 1 104 ? 9.000 -14.999 -6.209 1.00 92.88 104 LEU A C 1
ATOM 848 O O . LEU A 1 104 ? 9.608 -13.935 -6.121 1.00 92.88 104 LEU A O 1
ATOM 852 N N . GLY A 1 105 ? 7.668 -15.056 -6.176 1.00 93.88 105 GLY A N 1
ATOM 853 C CA . GLY A 1 105 ? 6.811 -13.881 -6.047 1.00 93.88 105 GLY A CA 1
ATOM 854 C C . GLY A 1 105 ? 7.193 -13.016 -4.844 1.00 93.88 105 GLY A C 1
ATOM 855 O O . GLY A 1 105 ? 7.410 -11.810 -4.983 1.00 93.88 105 GLY A O 1
ATOM 856 N N . ARG A 1 106 ? 7.391 -13.646 -3.678 1.00 94.31 106 ARG A N 1
ATOM 857 C CA . ARG A 1 106 ? 7.853 -12.977 -2.451 1.00 94.31 106 ARG A CA 1
ATOM 858 C C . ARG A 1 106 ? 9.240 -12.355 -2.611 1.00 94.31 106 ARG A C 1
ATOM 860 O O . ARG A 1 106 ? 9.427 -11.215 -2.190 1.00 94.31 106 ARG A O 1
ATOM 867 N N . ILE A 1 107 ? 10.185 -13.054 -3.243 1.00 95.81 107 ILE A N 1
ATOM 868 C CA . ILE A 1 107 ? 11.536 -12.535 -3.509 1.00 95.81 107 ILE A CA 1
ATOM 869 C C . ILE A 1 107 ? 11.468 -11.252 -4.347 1.00 95.81 107 ILE A C 1
ATOM 871 O O . ILE A 1 107 ? 12.013 -10.220 -3.948 1.00 95.81 107 ILE A O 1
ATOM 875 N N . TYR A 1 108 ? 10.763 -11.294 -5.480 1.00 96.62 108 TYR A N 1
ATOM 876 C CA . TYR A 1 108 ? 10.627 -10.146 -6.379 1.00 96.62 108 TYR A CA 1
ATOM 877 C C . TYR A 1 108 ? 9.894 -8.976 -5.717 1.00 96.62 108 TYR A C 1
ATOM 879 O O . TYR A 1 108 ? 10.283 -7.821 -5.893 1.00 96.62 108 TYR A O 1
ATOM 887 N N . PHE A 1 109 ? 8.890 -9.257 -4.888 1.00 96.38 109 PHE A N 1
ATOM 888 C CA . PHE A 1 109 ? 8.180 -8.220 -4.151 1.00 96.38 109 PHE A CA 1
ATOM 889 C C . PHE A 1 109 ? 9.047 -7.504 -3.112 1.00 96.38 109 PHE A C 1
ATOM 891 O O . PHE A 1 109 ? 8.997 -6.279 -3.012 1.00 96.38 109 PHE A O 1
ATOM 898 N N . ILE A 1 110 ? 9.869 -8.233 -2.351 1.00 96.00 110 ILE A N 1
ATOM 899 C CA . ILE A 1 110 ? 10.775 -7.603 -1.378 1.00 96.00 110 ILE A CA 1
ATOM 900 C C . ILE A 1 110 ? 11.841 -6.779 -2.110 1.00 96.00 110 ILE A C 1
ATOM 902 O O . ILE A 1 110 ? 12.141 -5.665 -1.687 1.00 96.00 110 ILE A O 1
ATOM 906 N N . ARG A 1 111 ? 12.352 -7.251 -3.256 1.00 96.69 111 ARG A N 1
ATOM 907 C CA . ARG A 1 111 ? 13.230 -6.431 -4.110 1.00 96.69 111 ARG A CA 1
ATOM 908 C C . ARG A 1 111 ? 12.548 -5.148 -4.577 1.00 96.69 111 ARG A C 1
ATOM 910 O O . ARG A 1 111 ? 13.167 -4.087 -4.532 1.00 96.69 111 ARG A O 1
ATOM 917 N N . ALA A 1 112 ? 11.274 -5.218 -4.967 1.00 96.19 112 ALA A N 1
ATOM 918 C CA . ALA A 1 112 ? 10.508 -4.030 -5.333 1.00 96.19 112 ALA A CA 1
ATOM 919 C C . ALA A 1 112 ? 10.387 -3.048 -4.157 1.00 96.19 112 ALA A C 1
ATOM 921 O O . ALA A 1 112 ? 10.551 -1.847 -4.359 1.00 96.19 112 ALA A O 1
ATOM 922 N N . LYS A 1 113 ? 10.180 -3.535 -2.924 1.00 94.88 113 LYS A N 1
ATOM 923 C CA . LYS A 1 113 ? 10.192 -2.694 -1.714 1.00 94.88 113 LYS A CA 1
ATOM 924 C C . LYS A 1 113 ? 11.544 -2.026 -1.476 1.00 94.88 113 LYS A C 1
ATOM 926 O O . LYS A 1 113 ? 11.585 -0.824 -1.231 1.00 94.88 113 LYS A O 1
ATOM 931 N N . LEU A 1 114 ? 12.645 -2.772 -1.600 1.00 95.44 114 LEU A N 1
ATOM 932 C CA . LEU A 1 114 ? 13.997 -2.215 -1.477 1.00 95.44 114 LEU A CA 1
ATOM 933 C C . LEU A 1 114 ? 14.233 -1.102 -2.507 1.00 95.44 114 LEU A C 1
ATOM 935 O O . LEU A 1 114 ? 14.697 -0.028 -2.143 1.00 95.44 114 LEU A O 1
ATOM 939 N N . LEU A 1 115 ? 13.829 -1.310 -3.763 1.00 95.00 115 LEU A N 1
ATOM 940 C CA . LEU A 1 115 ? 13.939 -0.299 -4.820 1.00 95.00 115 LEU A CA 1
ATOM 941 C C . LEU A 1 115 ? 12.940 0.865 -4.657 1.00 95.00 115 LEU A C 1
ATOM 943 O O . LEU A 1 115 ? 13.132 1.945 -5.214 1.00 95.00 115 LEU A O 1
ATOM 947 N N . THR A 1 116 ? 11.856 0.661 -3.908 1.00 93.88 116 THR A N 1
ATOM 948 C CA . THR A 1 116 ? 10.865 1.703 -3.600 1.00 93.88 116 THR A CA 1
ATOM 949 C C . THR A 1 116 ? 11.343 2.633 -2.498 1.00 93.88 116 THR A C 1
ATOM 951 O O . THR A 1 116 ? 11.148 3.831 -2.616 1.00 93.88 116 THR A O 1
ATOM 954 N N . HIS A 1 117 ? 11.974 2.108 -1.449 1.00 92.19 117 HIS A N 1
ATOM 955 C CA . HIS A 1 117 ? 12.342 2.913 -0.280 1.00 92.19 117 HIS A CA 1
ATOM 956 C C . HIS A 1 117 ? 13.827 3.278 -0.222 1.00 92.19 117 HIS A C 1
ATOM 958 O O . HIS A 1 117 ? 14.186 4.248 0.439 1.00 92.19 117 HIS A O 1
ATOM 964 N N . PHE A 1 118 ? 14.691 2.519 -0.901 1.00 93.75 118 PHE A N 1
ATOM 965 C CA . PHE A 1 118 ? 16.146 2.683 -0.847 1.00 93.75 118 PHE A CA 1
ATOM 966 C C . PHE A 1 118 ? 16.828 2.545 -2.221 1.00 93.75 118 PHE A C 1
ATOM 968 O O . PHE A 1 118 ? 17.848 1.851 -2.320 1.00 93.75 118 PHE A O 1
ATOM 975 N N . PRO A 1 119 ? 16.309 3.162 -3.300 1.00 92.81 119 PRO A N 1
ATOM 976 C CA . PRO A 1 119 ? 16.829 2.953 -4.653 1.00 92.81 119 PRO A CA 1
ATOM 977 C C . PRO A 1 119 ? 18.335 3.226 -4.804 1.00 92.81 119 PRO A C 1
ATOM 979 O O . PRO A 1 119 ? 19.004 2.535 -5.569 1.00 92.81 119 PRO A O 1
ATOM 982 N N . GLN A 1 120 ? 18.877 4.182 -4.048 1.00 90.69 120 GLN A N 1
ATOM 983 C CA . GLN A 1 120 ? 20.290 4.562 -4.035 1.00 90.69 120 GLN A CA 1
ATOM 984 C C . GLN A 1 120 ? 21.219 3.526 -3.381 1.00 90.69 120 GLN A C 1
ATOM 986 O O . GLN A 1 120 ? 22.424 3.554 -3.617 1.00 90.69 120 GLN A O 1
ATOM 991 N N . PHE A 1 121 ? 20.682 2.628 -2.550 1.00 92.62 121 PHE A N 1
ATOM 992 C CA . PHE A 1 121 ? 21.459 1.599 -1.850 1.00 92.62 121 PHE A CA 1
ATOM 993 C C . PHE A 1 121 ? 21.313 0.210 -2.476 1.00 92.62 121 PHE A C 1
ATOM 995 O O . PHE A 1 121 ? 22.069 -0.697 -2.125 1.00 92.62 121 PHE A O 1
ATOM 1002 N N . VAL A 1 122 ? 20.359 0.034 -3.398 1.00 92.75 122 VAL A N 1
ATOM 1003 C CA . VAL A 1 122 ? 20.188 -1.217 -4.141 1.00 92.75 122 VAL A CA 1
ATOM 1004 C C . VAL A 1 122 ? 21.392 -1.420 -5.070 1.00 92.75 122 VAL A C 1
ATOM 1006 O O . VAL A 1 122 ? 21.648 -0.558 -5.918 1.00 92.75 122 VAL A O 1
ATOM 1009 N N . PRO A 1 123 ? 22.130 -2.540 -4.941 1.00 91.12 123 PRO A N 1
ATOM 1010 C CA . PRO A 1 123 ? 23.301 -2.798 -5.770 1.00 91.12 123 PRO A CA 1
ATOM 1011 C C . PRO A 1 123 ? 22.927 -2.950 -7.249 1.00 91.12 123 PRO A C 1
ATOM 1013 O O . PRO A 1 123 ? 21.778 -3.226 -7.600 1.00 91.12 123 PRO A O 1
ATOM 1016 N N . ARG A 1 124 ? 23.925 -2.766 -8.116 1.00 90.31 124 ARG A N 1
ATOM 1017 C CA . ARG A 1 124 ? 23.826 -3.057 -9.548 1.00 90.31 124 ARG A CA 1
ATOM 1018 C C . ARG A 1 124 ? 23.611 -4.564 -9.754 1.00 90.31 124 ARG A C 1
ATOM 1020 O O . ARG A 1 124 ? 24.355 -5.367 -9.192 1.00 90.31 124 ARG A O 1
ATOM 1027 N N . ASP A 1 125 ? 22.599 -4.939 -10.527 1.00 87.38 125 ASP A N 1
ATOM 1028 C CA . ASP A 1 125 ? 22.221 -6.325 -10.809 1.00 87.38 125 ASP A CA 1
ATOM 1029 C C . ASP A 1 125 ? 21.657 -6.471 -12.233 1.00 87.38 125 ASP A C 1
ATOM 1031 O O . ASP A 1 125 ? 20.470 -6.739 -12.441 1.00 87.38 125 ASP A O 1
ATOM 1035 N N . ASP A 1 126 ? 22.534 -6.311 -13.228 1.00 82.12 126 ASP A N 1
ATOM 1036 C CA . ASP A 1 126 ? 22.176 -6.398 -14.652 1.00 82.12 126 ASP A CA 1
ATOM 1037 C C . ASP A 1 126 ? 21.562 -7.762 -15.034 1.00 82.12 126 ASP A C 1
ATOM 1039 O O . ASP A 1 126 ? 20.836 -7.865 -16.021 1.00 82.12 126 ASP A O 1
ATOM 1043 N N . GLN A 1 127 ? 21.833 -8.820 -14.258 1.00 79.81 127 GLN A N 1
ATOM 1044 C CA . GLN A 1 127 ? 21.311 -10.164 -14.519 1.00 79.81 127 GLN A CA 1
ATOM 1045 C C . GLN A 1 127 ? 19.838 -10.301 -14.131 1.00 79.81 127 GLN A C 1
ATOM 1047 O O . GLN A 1 127 ? 19.069 -10.942 -14.847 1.00 79.81 127 GLN A O 1
ATOM 1052 N N . SER A 1 128 ? 19.440 -9.745 -12.982 1.00 79.75 128 SER A N 1
ATOM 1053 C CA . SER A 1 128 ? 18.078 -9.910 -12.464 1.00 79.75 128 SER A CA 1
ATOM 1054 C C . SER A 1 128 ? 17.149 -8.735 -12.783 1.00 79.75 128 SER A C 1
ATOM 1056 O O . SER A 1 128 ? 15.926 -8.889 -12.683 1.00 79.75 128 SER A O 1
ATOM 1058 N N . LEU A 1 129 ? 17.704 -7.593 -13.206 1.00 87.50 129 LEU A N 1
ATOM 1059 C CA . LEU A 1 129 ? 16.967 -6.359 -13.451 1.00 87.50 129 LEU A CA 1
ATOM 1060 C C . LEU A 1 129 ? 17.321 -5.741 -14.824 1.00 87.50 129 LEU A C 1
ATOM 1062 O O . LEU A 1 129 ? 18.166 -4.862 -14.913 1.00 87.50 129 LEU A O 1
ATOM 1066 N N . PRO A 1 130 ? 16.635 -6.092 -15.926 1.00 85.56 130 PRO A N 1
ATOM 1067 C CA . PRO A 1 130 ? 16.987 -5.622 -17.279 1.00 85.56 130 PRO A CA 1
ATOM 1068 C C . PRO A 1 130 ? 16.739 -4.114 -17.525 1.00 85.56 130 PRO A C 1
ATOM 1070 O O . PRO A 1 130 ? 16.954 -3.600 -18.626 1.00 85.56 130 PRO A O 1
ATOM 1073 N N . THR A 1 131 ? 16.242 -3.401 -16.512 1.00 87.88 131 THR A N 1
ATOM 1074 C CA . THR A 1 131 ? 15.909 -1.969 -16.526 1.00 87.88 131 THR A CA 1
ATOM 1075 C C . THR A 1 131 ? 17.040 -1.104 -15.956 1.00 87.88 131 THR A C 1
ATOM 1077 O O . THR A 1 131 ? 16.839 0.085 -15.702 1.00 87.88 131 THR A O 1
ATOM 1080 N N . GLU A 1 132 ? 18.200 -1.691 -15.662 1.00 88.69 132 GLU A N 1
ATOM 1081 C CA . GLU A 1 132 ? 19.366 -1.013 -15.095 1.00 88.69 132 GLU A CA 1
ATOM 1082 C C . GLU A 1 132 ? 19.894 0.098 -16.014 1.00 88.69 132 GLU A C 1
ATOM 1084 O O . GLU A 1 132 ? 20.207 -0.119 -17.182 1.00 88.69 132 GLU A O 1
ATOM 1089 N N . SER A 1 133 ? 19.996 1.312 -15.473 1.00 88.88 133 SER A N 1
ATOM 1090 C CA . SER A 1 133 ? 20.620 2.462 -16.128 1.00 88.88 133 SER A CA 1
ATOM 1091 C C . SER A 1 133 ? 21.159 3.416 -15.062 1.00 88.88 133 SER A C 1
ATOM 1093 O O . SER A 1 133 ? 20.501 3.666 -14.046 1.00 88.88 133 SER A O 1
ATOM 1095 N N . PHE A 1 134 ? 22.375 3.922 -15.274 1.00 89.19 134 PHE A N 1
ATOM 1096 C CA . PHE A 1 134 ? 23.144 4.670 -14.280 1.00 89.19 134 PHE A CA 1
ATOM 1097 C C . PHE A 1 134 ? 23.821 5.895 -14.897 1.00 89.19 134 PHE A C 1
ATOM 1099 O O . PHE A 1 134 ? 24.257 5.863 -16.046 1.00 89.19 134 PHE A O 1
ATOM 1106 N N . VAL A 1 135 ? 23.966 6.949 -14.092 1.00 84.81 135 VAL A N 1
ATOM 1107 C CA . VAL A 1 135 ? 24.852 8.089 -14.356 1.00 84.81 135 VAL A CA 1
ATOM 1108 C C . VAL A 1 135 ? 25.894 8.113 -13.239 1.00 84.81 135 VAL A C 1
ATOM 1110 O O . VAL A 1 135 ? 25.582 8.370 -12.073 1.00 84.81 135 VAL A O 1
ATOM 1113 N N . GLY A 1 136 ? 27.139 7.771 -13.578 1.00 85.56 136 GLY A N 1
ATOM 1114 C CA . GLY A 1 136 ? 28.168 7.477 -12.581 1.00 85.56 136 GLY A CA 1
ATOM 1115 C C . GLY A 1 136 ? 27.767 6.278 -11.714 1.00 85.56 136 GLY A C 1
ATOM 1116 O O . GLY A 1 136 ? 27.438 5.216 -12.234 1.00 85.56 136 GLY A O 1
ATOM 1117 N N . GLN A 1 137 ? 27.772 6.451 -10.390 1.00 82.31 137 GLN A N 1
ATOM 1118 C CA . GLN A 1 137 ? 27.358 5.414 -9.431 1.00 82.31 137 GLN A CA 1
ATOM 1119 C C . GLN A 1 137 ? 25.864 5.464 -9.071 1.00 82.31 137 GLN A C 1
ATOM 1121 O O . GLN A 1 137 ? 25.387 4.619 -8.318 1.00 82.31 137 GLN A O 1
ATOM 1126 N N . ARG A 1 138 ? 25.111 6.455 -9.570 1.00 85.50 138 ARG A N 1
ATOM 1127 C CA . ARG A 1 138 ? 23.702 6.648 -9.206 1.00 85.50 138 ARG A CA 1
ATOM 1128 C C . ARG A 1 138 ? 22.780 6.071 -10.268 1.00 85.50 138 ARG A C 1
ATOM 1130 O O . ARG A 1 138 ? 22.945 6.338 -11.458 1.00 85.50 138 ARG A O 1
ATOM 1137 N N . ARG A 1 139 ? 21.792 5.297 -9.822 1.00 91.44 139 ARG A N 1
ATOM 1138 C CA . ARG A 1 139 ? 20.723 4.771 -10.672 1.00 91.44 139 ARG A CA 1
ATOM 1139 C C . ARG A 1 139 ? 19.861 5.927 -11.187 1.00 91.44 139 ARG A C 1
ATOM 1141 O O . ARG A 1 139 ? 19.533 6.833 -10.425 1.00 91.44 139 ARG A O 1
ATOM 1148 N N . THR A 1 140 ? 19.500 5.912 -12.468 1.00 92.44 140 THR A N 1
ATOM 1149 C CA . THR A 1 140 ? 18.624 6.944 -13.045 1.00 92.44 140 THR A CA 1
ATOM 1150 C C . THR A 1 140 ? 17.191 6.805 -12.526 1.00 92.44 140 THR A C 1
ATOM 1152 O O . THR A 1 140 ? 16.739 5.696 -12.230 1.00 92.44 140 THR A O 1
ATOM 1155 N N . LYS A 1 141 ? 16.438 7.914 -12.469 1.00 92.69 141 LYS A N 1
ATOM 1156 C CA . LYS A 1 141 ? 15.004 7.896 -12.116 1.00 92.69 141 LYS A CA 1
ATOM 1157 C C . LYS A 1 141 ? 14.211 6.932 -13.005 1.00 92.69 141 LYS A C 1
ATOM 1159 O O . LYS A 1 141 ? 13.431 6.128 -12.500 1.00 92.69 141 LYS A O 1
ATOM 1164 N N . ALA A 1 142 ? 14.488 6.929 -14.309 1.00 92.81 142 ALA A N 1
ATOM 1165 C CA . ALA A 1 142 ? 13.861 6.006 -15.247 1.00 92.81 142 ALA A CA 1
ATOM 1166 C C . ALA A 1 142 ? 14.128 4.545 -14.856 1.00 92.81 142 ALA A C 1
ATOM 1168 O O . ALA A 1 142 ? 13.187 3.761 -14.735 1.00 92.81 142 ALA A O 1
ATOM 1169 N N . SER A 1 143 ? 15.386 4.184 -14.573 1.00 93.06 143 SER A N 1
ATOM 1170 C CA . SER A 1 143 ? 15.737 2.830 -14.127 1.00 93.06 143 SER A CA 1
ATOM 1171 C C . SER A 1 143 ? 14.994 2.425 -12.852 1.00 93.06 143 SER A C 1
ATOM 1173 O O . SER A 1 143 ? 14.554 1.281 -12.738 1.00 93.06 143 SER A O 1
ATOM 1175 N N . ILE A 1 144 ? 14.808 3.362 -11.916 1.00 94.31 144 ILE A N 1
ATOM 1176 C CA . ILE A 1 144 ? 14.057 3.139 -10.677 1.00 94.31 144 ILE A CA 1
ATOM 1177 C C . ILE A 1 144 ? 12.586 2.822 -10.989 1.00 94.31 144 ILE A C 1
ATOM 1179 O O . ILE A 1 144 ? 12.084 1.787 -10.547 1.00 94.31 144 ILE A O 1
ATOM 1183 N N . TYR A 1 145 ? 11.898 3.660 -11.773 1.00 95.12 145 TYR A N 1
ATOM 1184 C CA . TYR A 1 145 ? 10.487 3.446 -12.121 1.00 95.12 145 TYR A CA 1
ATOM 1185 C C . TYR A 1 145 ? 10.268 2.140 -12.881 1.00 95.12 145 TYR A C 1
ATOM 1187 O O . TYR A 1 145 ? 9.464 1.303 -12.466 1.00 95.12 145 TYR A O 1
ATOM 1195 N N . TRP A 1 146 ? 11.017 1.933 -13.963 1.00 94.88 146 TRP A N 1
ATOM 1196 C CA . TRP A 1 146 ? 10.915 0.720 -14.767 1.00 94.88 146 TRP A CA 1
ATOM 1197 C C . TRP A 1 146 ? 11.297 -0.525 -13.967 1.00 94.88 146 TRP A C 1
ATOM 1199 O O . TRP A 1 146 ? 10.634 -1.553 -14.093 1.00 94.88 146 TRP A O 1
ATOM 1209 N N . GLY A 1 147 ? 12.300 -0.429 -13.091 1.00 95.06 147 GLY A N 1
ATOM 1210 C CA . GLY A 1 147 ? 12.702 -1.528 -12.219 1.00 95.06 147 GLY A CA 1
ATOM 1211 C C . GLY A 1 147 ? 11.614 -1.919 -11.226 1.00 95.06 147 GLY A C 1
ATOM 1212 O O . GLY A 1 147 ? 11.324 -3.105 -11.079 1.00 95.06 147 GLY A O 1
ATOM 1213 N N . ARG A 1 148 ? 10.939 -0.945 -10.600 1.00 95.88 148 ARG A N 1
ATOM 1214 C CA . ARG A 1 148 ? 9.790 -1.208 -9.712 1.00 95.88 148 ARG A CA 1
ATOM 1215 C C . ARG A 1 148 ? 8.674 -1.930 -10.460 1.00 95.88 148 ARG A C 1
ATOM 1217 O O . ARG A 1 148 ? 8.192 -2.959 -9.988 1.00 95.88 148 ARG A O 1
ATOM 1224 N N . LEU A 1 149 ? 8.308 -1.430 -11.642 1.00 96.44 149 LEU A N 1
ATOM 1225 C CA . LEU A 1 149 ? 7.268 -2.030 -12.479 1.00 96.44 149 LEU A CA 1
ATOM 1226 C C . LEU A 1 149 ? 7.630 -3.453 -12.910 1.00 96.44 149 LEU A C 1
ATOM 1228 O O . LEU A 1 149 ? 6.790 -4.343 -12.808 1.00 96.44 149 LEU A O 1
ATOM 1232 N N . PHE A 1 150 ? 8.874 -3.686 -13.332 1.00 95.62 150 PHE A N 1
ATOM 1233 C CA . PHE A 1 150 ? 9.352 -5.009 -13.726 1.00 95.62 150 PHE A CA 1
ATOM 1234 C C . PHE A 1 150 ? 9.315 -6.008 -12.563 1.00 95.62 150 PHE A C 1
ATOM 1236 O O . PHE A 1 150 ? 8.798 -7.116 -12.712 1.00 95.62 150 PHE A O 1
ATOM 1243 N N . LEU A 1 151 ? 9.835 -5.622 -11.394 1.00 97.06 151 LEU A N 1
ATOM 1244 C CA . LEU A 1 151 ? 9.870 -6.489 -10.214 1.00 97.06 151 LEU A CA 1
ATOM 1245 C C . LEU A 1 151 ? 8.451 -6.832 -9.731 1.00 97.06 151 LEU A C 1
ATOM 1247 O O . LEU A 1 151 ? 8.178 -7.986 -9.403 1.00 97.06 151 LEU A O 1
ATOM 1251 N N . LEU A 1 152 ? 7.532 -5.862 -9.737 1.00 97.44 152 LEU A N 1
ATOM 1252 C CA . LEU A 1 152 ? 6.134 -6.082 -9.354 1.00 97.44 152 LEU A CA 1
ATOM 1253 C C . LEU A 1 152 ? 5.364 -6.909 -10.387 1.00 97.44 152 LEU A C 1
ATOM 1255 O O . LEU A 1 152 ? 4.575 -7.766 -9.995 1.00 97.44 152 LEU A O 1
ATOM 1259 N N . GLU A 1 153 ? 5.633 -6.729 -11.682 1.00 96.12 153 GLU A N 1
ATOM 1260 C CA . GLU A 1 153 ? 5.084 -7.586 -12.738 1.00 96.12 153 GLU A CA 1
ATOM 1261 C C . GLU A 1 153 ? 5.531 -9.037 -12.540 1.00 96.12 153 GLU A C 1
ATOM 1263 O O . GLU A 1 153 ? 4.700 -9.943 -12.531 1.00 96.12 153 GLU A O 1
ATOM 1268 N N . LYS A 1 154 ? 6.829 -9.275 -12.305 1.00 95.44 154 LYS A N 1
ATOM 1269 C CA . LYS A 1 154 ? 7.346 -10.619 -12.007 1.00 95.44 154 LYS A CA 1
ATOM 1270 C C . LYS A 1 154 ? 6.686 -11.211 -10.767 1.00 95.44 154 LYS A C 1
ATOM 1272 O O . LYS A 1 154 ? 6.242 -12.356 -10.818 1.00 95.44 154 LYS A O 1
ATOM 1277 N N . ALA A 1 155 ? 6.573 -10.438 -9.687 1.00 96.00 155 ALA A N 1
ATOM 1278 C CA . ALA A 1 155 ? 5.902 -10.888 -8.472 1.00 96.00 155 ALA A CA 1
ATOM 1279 C C . ALA A 1 155 ? 4.447 -11.306 -8.748 1.00 96.00 155 ALA A C 1
ATOM 1281 O O . ALA A 1 155 ? 4.033 -12.407 -8.380 1.00 96.00 155 ALA A O 1
ATOM 1282 N N . ARG A 1 156 ? 3.699 -10.463 -9.471 1.00 94.94 156 ARG A N 1
ATOM 1283 C CA . ARG A 1 156 ? 2.306 -10.697 -9.867 1.00 94.94 156 ARG A CA 1
ATOM 1284 C C . ARG A 1 156 ? 2.149 -11.933 -10.756 1.00 94.94 156 ARG A C 1
ATOM 1286 O O . ARG A 1 156 ? 1.273 -12.753 -10.496 1.00 94.94 156 ARG A O 1
ATOM 1293 N N . LEU A 1 157 ? 2.999 -12.104 -11.767 1.00 93.12 157 LEU A N 1
ATOM 1294 C CA . LEU A 1 157 ? 2.955 -13.263 -12.666 1.00 93.12 157 LEU A CA 1
ATOM 1295 C C . LEU A 1 157 ? 3.248 -14.574 -11.931 1.00 93.12 157 LEU A C 1
ATOM 1297 O O . LEU A 1 157 ? 2.573 -15.570 -12.177 1.00 93.12 157 LEU A O 1
ATOM 1301 N N . TYR A 1 158 ? 4.195 -14.579 -10.992 1.00 92.38 158 TYR A N 1
ATOM 1302 C CA . TYR A 1 158 ? 4.454 -15.768 -10.183 1.00 92.38 158 TYR A CA 1
ATOM 1303 C C . TYR A 1 158 ? 3.326 -16.076 -9.192 1.00 92.38 158 TYR A C 1
ATOM 1305 O O . TYR A 1 158 ? 3.015 -17.244 -8.974 1.00 92.38 158 TYR A O 1
ATOM 1313 N N . ALA A 1 159 ? 2.659 -15.060 -8.640 1.00 90.38 159 ALA A N 1
ATOM 1314 C CA . ALA A 1 159 ? 1.458 -15.274 -7.834 1.00 90.38 159 ALA A CA 1
ATOM 1315 C C . ALA A 1 159 ? 0.313 -15.890 -8.654 1.00 90.38 159 ALA A C 1
ATOM 1317 O O . ALA A 1 159 ? -0.345 -16.816 -8.179 1.00 90.38 159 ALA A O 1
ATOM 1318 N N . ALA A 1 160 ? 0.129 -15.430 -9.899 1.00 88.06 160 ALA A N 1
ATOM 1319 C CA . ALA A 1 160 ? -0.829 -16.018 -10.834 1.00 88.06 160 ALA A CA 1
ATOM 1320 C C . ALA A 1 160 ? -0.475 -17.475 -11.170 1.00 88.06 160 ALA A C 1
ATOM 1322 O O . ALA A 1 160 ? -1.347 -18.335 -11.114 1.00 88.06 160 ALA A O 1
ATOM 1323 N N . ALA A 1 161 ? 0.800 -17.764 -11.452 1.00 85.38 161 ALA A N 1
ATOM 1324 C CA . ALA A 1 161 ? 1.277 -19.125 -11.704 1.00 85.38 161 ALA A CA 1
ATOM 1325 C C . ALA A 1 161 ? 1.098 -20.044 -10.483 1.00 85.38 161 ALA A C 1
ATOM 1327 O O . ALA A 1 161 ? 0.837 -21.228 -10.623 1.00 85.38 161 ALA A O 1
ATOM 1328 N N . ASN A 1 162 ? 1.184 -19.513 -9.263 1.00 83.44 162 ASN A N 1
ATOM 1329 C CA . ASN A 1 162 ? 0.880 -20.280 -8.054 1.00 83.44 162 ASN A CA 1
ATOM 1330 C C . ASN A 1 162 ? -0.631 -20.479 -7.819 1.00 83.44 162 ASN A C 1
ATOM 1332 O O . ASN A 1 162 ? -1.008 -21.239 -6.934 1.00 83.44 162 ASN A O 1
ATOM 1336 N N . GLY A 1 163 ? -1.499 -19.771 -8.548 1.00 81.62 163 GLY A N 1
ATOM 1337 C CA . GLY A 1 163 ? -2.947 -19.782 -8.322 1.00 81.62 163 GLY A CA 1
ATOM 1338 C C . GLY A 1 163 ? -3.400 -19.024 -7.068 1.00 81.62 163 GLY A C 1
ATOM 1339 O O . GLY A 1 163 ? -4.523 -19.219 -6.618 1.00 81.62 163 GLY A O 1
ATOM 1340 N N . SER A 1 164 ? -2.561 -18.156 -6.485 1.00 87.12 164 SER A N 1
ATOM 1341 C CA . SER A 1 164 ? -2.941 -17.383 -5.295 1.00 87.12 164 SER A CA 1
ATOM 1342 C C . SER A 1 164 ? -3.560 -16.039 -5.681 1.00 87.12 164 SER A C 1
ATOM 1344 O O . SER A 1 164 ? -2.855 -15.069 -5.973 1.00 87.12 164 SER A O 1
ATOM 1346 N N . SER A 1 165 ? -4.892 -15.986 -5.663 1.00 88.88 165 SER A N 1
ATOM 1347 C CA . SER A 1 165 ? -5.692 -14.799 -5.985 1.00 88.88 165 SER A CA 1
ATOM 1348 C C . SER A 1 165 ? -5.444 -13.639 -5.013 1.00 88.88 165 SER A C 1
ATOM 1350 O O . SER A 1 165 ? -5.244 -12.503 -5.445 1.00 88.88 165 SER A O 1
ATOM 1352 N N . GLU A 1 166 ? -5.341 -13.934 -3.714 1.00 91.25 166 GLU A N 1
ATOM 1353 C CA . GLU A 1 166 ? -5.006 -12.962 -2.669 1.00 91.25 166 GLU A CA 1
ATOM 1354 C C . GLU A 1 166 ? -3.639 -12.313 -2.919 1.00 91.25 166 GLU A C 1
ATOM 1356 O O . GLU A 1 166 ? -3.510 -11.084 -2.916 1.00 91.25 166 GLU A O 1
ATOM 1361 N N . ILE A 1 167 ? -2.615 -13.141 -3.165 1.00 92.25 167 ILE A N 1
ATOM 1362 C CA . ILE A 1 167 ? -1.249 -12.659 -3.363 1.00 92.25 167 ILE A CA 1
ATOM 1363 C C . ILE A 1 167 ? -1.151 -11.826 -4.641 1.00 92.25 167 ILE A C 1
ATOM 1365 O O . ILE A 1 167 ? -0.560 -10.743 -4.664 1.00 92.25 167 ILE A O 1
ATOM 1369 N N . TYR A 1 168 ? -1.782 -12.318 -5.703 1.00 94.31 168 TYR A N 1
ATOM 1370 C CA . TYR A 1 168 ? -1.877 -11.613 -6.967 1.00 94.31 168 TYR A CA 1
ATOM 1371 C C . TYR A 1 168 ? -2.538 -10.238 -6.803 1.00 94.31 168 TYR A C 1
ATOM 1373 O O . TYR A 1 168 ? -2.021 -9.249 -7.329 1.00 94.31 168 TYR A O 1
ATOM 1381 N N . ALA A 1 169 ? -3.650 -10.162 -6.064 1.00 95.44 169 ALA A N 1
ATOM 1382 C CA . ALA A 1 169 ? -4.3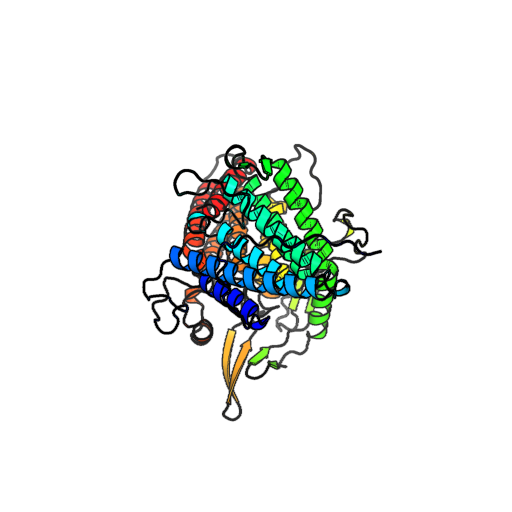97 -8.928 -5.856 1.00 95.44 169 ALA A CA 1
ATOM 1383 C C . ALA A 1 169 ? -3.535 -7.855 -5.184 1.00 95.44 169 ALA A C 1
ATOM 1385 O O . ALA A 1 169 ? -3.455 -6.728 -5.680 1.00 95.44 169 ALA A O 1
ATOM 1386 N N . TYR A 1 170 ? -2.822 -8.192 -4.106 1.00 93.50 170 TYR A N 1
ATOM 1387 C CA . TYR A 1 170 ? -1.999 -7.185 -3.439 1.00 93.50 170 TYR A CA 1
ATOM 1388 C C . TYR A 1 170 ? -0.753 -6.801 -4.262 1.00 93.50 170 TYR A C 1
ATOM 1390 O O . TYR A 1 170 ? -0.364 -5.631 -4.257 1.00 93.50 170 TYR A O 1
ATOM 1398 N N . TYR A 1 171 ? -0.142 -7.720 -5.026 1.00 96.69 171 TYR A N 1
ATOM 1399 C CA . TYR A 1 171 ? 0.938 -7.358 -5.957 1.00 96.69 171 TYR A CA 1
ATOM 1400 C C . TYR A 1 171 ? 0.448 -6.424 -7.068 1.00 96.69 171 TYR A C 1
ATOM 1402 O O . TYR A 1 171 ? 1.128 -5.447 -7.384 1.00 96.69 171 TYR A O 1
ATOM 1410 N N . ALA A 1 172 ? -0.746 -6.667 -7.614 1.00 97.44 172 ALA A N 1
ATOM 1411 C CA . ALA A 1 172 ? -1.378 -5.783 -8.591 1.00 97.44 172 ALA A CA 1
ATOM 1412 C C . ALA A 1 172 ? -1.669 -4.390 -8.004 1.00 97.44 172 ALA A C 1
ATOM 1414 O O . ALA A 1 172 ? -1.391 -3.380 -8.655 1.00 97.44 172 ALA A O 1
ATOM 1415 N N . ALA A 1 173 ? -2.145 -4.318 -6.757 1.00 97.81 173 ALA A N 1
ATOM 1416 C CA . ALA A 1 173 ? -2.356 -3.055 -6.049 1.00 97.81 173 ALA A CA 1
ATOM 1417 C C . ALA A 1 173 ? -1.047 -2.257 -5.888 1.00 97.81 173 ALA A C 1
ATOM 1419 O O . ALA A 1 173 ? -0.997 -1.062 -6.183 1.00 97.81 173 ALA A O 1
ATOM 1420 N N . MET A 1 174 ? 0.046 -2.920 -5.505 1.00 97.44 174 MET A N 1
ATOM 1421 C CA . MET A 1 174 ? 1.352 -2.262 -5.372 1.00 97.44 174 MET A CA 1
ATOM 1422 C C . MET A 1 174 ? 1.965 -1.868 -6.721 1.00 97.44 174 MET A C 1
ATOM 1424 O O . MET A 1 174 ? 2.631 -0.835 -6.820 1.00 97.44 174 MET A O 1
ATOM 1428 N N . GLN A 1 175 ? 1.712 -2.641 -7.779 1.00 97.88 175 GLN A N 1
ATOM 1429 C CA . GLN A 1 175 ? 2.105 -2.270 -9.138 1.00 97.88 175 GLN A CA 1
ATOM 1430 C C . GLN A 1 175 ? 1.359 -1.020 -9.614 1.00 97.88 175 GLN A C 1
ATOM 1432 O O . GLN A 1 175 ? 1.979 -0.114 -10.169 1.00 97.88 175 GLN A O 1
ATOM 1437 N N . SER A 1 176 ? 0.056 -0.929 -9.340 1.00 98.12 176 SER A N 1
ATOM 1438 C CA . SER A 1 176 ? -0.739 0.276 -9.598 1.00 98.12 176 SER A CA 1
ATOM 1439 C C . SER A 1 176 ? -0.165 1.499 -8.873 1.00 98.12 176 SER A C 1
ATOM 1441 O O . SER A 1 176 ? 0.054 2.534 -9.500 1.00 98.12 176 SER A O 1
ATOM 1443 N N . CYS A 1 177 ? 0.203 1.357 -7.597 1.00 96.62 177 CYS A N 1
ATOM 1444 C CA . CYS A 1 177 ? 0.890 2.403 -6.835 1.00 96.62 177 CYS A CA 1
ATOM 1445 C C . CYS A 1 177 ? 2.194 2.878 -7.515 1.00 96.62 177 CYS A C 1
ATOM 1447 O O . CYS A 1 177 ? 2.422 4.077 -7.656 1.00 96.62 177 CYS A O 1
ATOM 1449 N N . SER A 1 178 ? 3.010 1.956 -8.038 1.00 96.88 178 SER A N 1
ATOM 1450 C CA . SER A 1 178 ? 4.245 2.317 -8.756 1.00 96.88 178 SER A CA 1
ATOM 1451 C C . SER A 1 178 ? 3.989 3.084 -10.057 1.00 96.88 178 SER A C 1
ATOM 1453 O O . SER A 1 178 ? 4.767 3.974 -10.402 1.00 96.88 178 SER A O 1
ATOM 1455 N N . TYR A 1 179 ? 2.889 2.793 -10.761 1.00 98.00 179 TYR A N 1
ATOM 1456 C CA . TYR A 1 179 ? 2.457 3.615 -11.894 1.00 98.00 179 TYR A CA 1
ATOM 1457 C C . TYR A 1 179 ? 2.030 5.018 -11.452 1.00 98.00 179 TYR A C 1
ATOM 1459 O O . TYR A 1 179 ? 2.353 5.983 -12.139 1.00 98.00 179 TYR A O 1
ATOM 1467 N N . LEU A 1 180 ? 1.351 5.162 -10.309 1.00 97.06 180 LEU A N 1
ATOM 1468 C CA . LEU A 1 180 ? 0.981 6.479 -9.776 1.00 97.06 180 LEU A CA 1
ATOM 1469 C C . LEU A 1 180 ? 2.214 7.327 -9.444 1.00 97.06 180 LEU A C 1
ATOM 1471 O O . LEU A 1 180 ? 2.225 8.510 -9.774 1.00 97.06 180 LEU A O 1
ATOM 1475 N N . PHE A 1 181 ? 3.270 6.721 -8.893 1.00 95.19 181 PHE A N 1
ATOM 1476 C CA . PHE A 1 181 ? 4.543 7.414 -8.670 1.00 95.19 181 PHE A CA 1
ATOM 1477 C C . PHE A 1 181 ? 5.128 7.957 -9.976 1.00 95.19 181 PHE A C 1
ATOM 1479 O O . PHE A 1 181 ? 5.438 9.142 -10.068 1.00 95.19 181 PHE A O 1
ATOM 1486 N N . ALA A 1 182 ? 5.209 7.111 -11.008 1.00 95.50 182 ALA A N 1
ATOM 1487 C CA . ALA A 1 182 ? 5.720 7.513 -12.316 1.00 95.50 182 ALA A CA 1
ATOM 1488 C C . ALA A 1 182 ? 4.833 8.565 -13.007 1.00 95.50 182 ALA A C 1
ATOM 1490 O O . ALA A 1 182 ? 5.340 9.389 -13.758 1.00 95.50 182 ALA A O 1
ATOM 1491 N N . ALA A 1 183 ? 3.518 8.567 -12.754 1.00 95.88 183 ALA A N 1
ATOM 1492 C CA . ALA A 1 183 ? 2.591 9.507 -13.381 1.00 95.88 183 ALA A CA 1
ATOM 1493 C C . ALA A 1 183 ? 2.854 10.971 -12.992 1.00 95.88 183 ALA A C 1
ATOM 1495 O O . ALA A 1 183 ? 2.499 11.864 -13.756 1.00 95.88 183 ALA A O 1
ATOM 1496 N N . PHE A 1 184 ? 3.416 11.241 -11.812 1.00 94.62 184 PHE A N 1
ATOM 1497 C CA . PHE A 1 184 ? 3.627 12.609 -11.314 1.00 94.62 184 PHE A CA 1
ATOM 1498 C C . PHE A 1 184 ? 5.038 13.146 -11.573 1.00 94.62 184 PHE A C 1
ATOM 1500 O O . PHE A 1 184 ? 5.289 14.317 -11.286 1.00 94.62 184 PHE A O 1
ATOM 1507 N N . ASP A 1 185 ? 5.938 12.333 -12.127 1.00 93.38 185 ASP A N 1
ATOM 1508 C CA . ASP A 1 185 ? 7.254 12.800 -12.557 1.00 93.38 185 ASP A CA 1
ATOM 1509 C C . ASP A 1 185 ? 7.198 13.399 -13.970 1.00 93.38 185 ASP A C 1
ATOM 1511 O O . ASP A 1 185 ? 6.223 13.245 -14.711 1.00 93.38 185 ASP A O 1
ATOM 1515 N N . ASP A 1 186 ? 8.259 14.105 -14.340 1.00 90.50 186 ASP A N 1
ATOM 1516 C CA . ASP A 1 186 ? 8.405 14.650 -15.684 1.00 90.50 186 ASP A CA 1
ATOM 1517 C C . ASP A 1 186 ? 8.732 13.516 -16.661 1.00 90.50 186 ASP A C 1
ATOM 1519 O O . ASP A 1 186 ? 9.510 12.613 -16.347 1.00 90.50 186 ASP A O 1
ATOM 1523 N N . GLU A 1 187 ? 8.159 13.548 -17.866 1.00 88.62 187 GLU A N 1
ATOM 1524 C CA . GLU A 1 187 ? 8.289 12.427 -18.805 1.00 88.62 187 GLU A CA 1
ATOM 1525 C C . GLU A 1 187 ? 9.749 12.127 -19.182 1.00 88.62 187 GLU A C 1
ATOM 1527 O O . GLU A 1 187 ? 10.101 10.964 -19.387 1.00 88.62 187 GLU A O 1
ATOM 1532 N N . GLU A 1 188 ? 10.610 13.149 -19.202 1.00 88.75 188 GLU A N 1
ATOM 1533 C CA . GLU A 1 188 ? 12.057 13.021 -19.418 1.00 88.75 188 GLU A CA 1
ATOM 1534 C C . GLU A 1 188 ? 12.722 12.131 -18.358 1.00 88.75 188 GLU A C 1
ATOM 1536 O O . GLU A 1 188 ? 13.567 11.299 -18.684 1.00 88.75 188 GLU A O 1
ATOM 1541 N N . ASN A 1 189 ? 12.270 12.216 -17.103 1.00 90.25 189 ASN A N 1
ATOM 1542 C CA . ASN A 1 189 ? 12.774 11.399 -15.998 1.00 90.25 189 ASN A CA 1
ATOM 1543 C C . ASN A 1 189 ? 12.312 9.936 -16.076 1.00 90.25 189 ASN A C 1
ATOM 1545 O O . ASN A 1 189 ? 12.819 9.096 -15.332 1.00 90.25 189 ASN A O 1
ATOM 1549 N N . THR A 1 190 ? 11.361 9.617 -16.957 1.00 90.38 190 THR A N 1
ATOM 1550 C CA . THR A 1 190 ? 10.824 8.258 -17.149 1.00 90.38 190 THR A CA 1
ATOM 1551 C C . THR A 1 190 ? 11.305 7.586 -18.434 1.00 90.38 190 THR A C 1
ATOM 1553 O O . THR A 1 190 ? 10.997 6.413 -18.673 1.00 90.38 190 THR A O 1
ATOM 1556 N N . LEU A 1 191 ? 12.046 8.318 -19.268 1.00 91.31 191 LEU A N 1
ATOM 1557 C CA . LEU A 1 191 ? 12.581 7.812 -20.519 1.00 91.31 191 LEU A CA 1
ATOM 1558 C C . LEU A 1 191 ? 13.688 6.795 -20.232 1.00 91.31 191 LEU A C 1
ATOM 1560 O O . LEU A 1 191 ? 14.712 7.121 -19.633 1.00 91.31 191 LEU A O 1
ATOM 1564 N N . LEU A 1 192 ? 13.495 5.559 -20.686 1.00 89.50 192 LEU A N 1
ATOM 1565 C CA . LEU A 1 192 ? 14.494 4.505 -20.586 1.00 89.50 192 LEU A CA 1
ATOM 1566 C C . LEU A 1 192 ? 14.835 3.999 -21.981 1.00 89.50 192 LEU A C 1
ATOM 1568 O O . LEU A 1 192 ? 13.968 3.531 -22.715 1.00 89.50 192 LEU A O 1
ATOM 1572 N N . SER A 1 193 ? 16.117 4.075 -22.320 1.00 82.56 193 SER A N 1
ATOM 1573 C CA . SER A 1 193 ? 16.692 3.389 -23.475 1.00 82.56 193 SER A CA 1
ATOM 1574 C C . SER A 1 193 ? 17.485 2.197 -22.951 1.00 82.56 193 SER A C 1
ATOM 1576 O O . SER A 1 193 ? 18.493 2.380 -22.270 1.00 82.56 193 SER A O 1
ATOM 1578 N N . SER A 1 194 ? 17.002 0.980 -23.200 1.00 76.12 194 SER A N 1
ATOM 1579 C CA . SER A 1 194 ? 17.673 -0.262 -22.790 1.00 76.12 194 SER A CA 1
ATOM 1580 C C . SER A 1 194 ? 17.618 -1.285 -23.926 1.00 76.12 194 SER A C 1
ATOM 1582 O O . SER A 1 194 ? 16.581 -1.379 -24.587 1.00 76.12 194 SER A O 1
ATOM 1584 N N . PRO A 1 195 ? 18.668 -2.105 -24.136 1.00 72.06 195 PRO A N 1
ATOM 1585 C CA . PRO A 1 195 ? 18.659 -3.168 -25.144 1.00 72.06 195 PRO A CA 1
ATOM 1586 C C . PRO A 1 195 ? 17.462 -4.121 -25.013 1.00 72.06 195 PRO A C 1
ATOM 1588 O O . PRO A 1 195 ? 16.988 -4.661 -26.007 1.00 72.06 195 PRO A O 1
ATOM 1591 N N . HIS A 1 196 ? 16.962 -4.318 -23.789 1.00 68.75 196 HIS A N 1
ATOM 1592 C CA . HIS A 1 196 ? 15.887 -5.265 -23.488 1.00 68.75 196 HIS A CA 1
ATOM 1593 C C . HIS A 1 196 ? 14.477 -4.677 -23.612 1.00 68.75 196 HIS A C 1
ATOM 1595 O O . HIS A 1 196 ? 13.516 -5.426 -23.759 1.00 68.75 196 HIS A O 1
ATOM 1601 N N . ILE A 1 197 ? 14.342 -3.353 -23.509 1.00 68.19 197 ILE A N 1
ATOM 1602 C CA . ILE A 1 197 ? 13.043 -2.654 -23.445 1.00 68.19 197 ILE A CA 1
ATOM 1603 C C . ILE A 1 197 ? 12.828 -1.790 -24.696 1.00 68.19 197 ILE A C 1
ATOM 1605 O O . ILE A 1 197 ? 11.704 -1.403 -25.006 1.00 68.19 197 ILE A O 1
ATOM 1609 N N . GLY A 1 198 ? 13.896 -1.512 -25.446 1.00 73.69 198 GLY A N 1
ATOM 1610 C CA . GLY A 1 198 ? 13.910 -0.490 -26.480 1.00 73.69 198 GLY A CA 1
ATOM 1611 C C . GLY A 1 198 ? 13.863 0.908 -25.865 1.00 73.69 198 GLY A C 1
ATOM 1612 O O . GLY A 1 198 ? 14.318 1.124 -24.739 1.00 73.69 198 GLY A O 1
ATOM 1613 N N . ASN A 1 199 ? 13.297 1.851 -26.615 1.00 80.00 199 ASN A N 1
ATOM 1614 C CA . ASN A 1 199 ? 13.060 3.214 -26.150 1.00 80.00 199 ASN A CA 1
ATOM 1615 C C . ASN A 1 199 ? 11.643 3.304 -25.577 1.00 80.00 199 ASN A C 1
ATOM 1617 O O . ASN A 1 199 ? 10.670 3.474 -26.312 1.00 80.00 199 ASN A O 1
ATOM 1621 N N . GLY A 1 200 ? 11.534 3.150 -24.258 1.00 84.44 200 GLY A N 1
ATOM 1622 C CA . GLY A 1 200 ? 10.277 3.218 -23.518 1.00 84.44 200 GLY A CA 1
ATOM 1623 C C . GLY A 1 200 ? 10.115 4.550 -22.788 1.00 84.44 200 GLY A C 1
ATOM 1624 O O . GLY A 1 200 ? 11.064 5.070 -22.204 1.00 84.44 200 GLY A O 1
ATOM 1625 N N . ARG A 1 201 ? 8.890 5.085 -22.770 1.00 91.31 201 ARG A N 1
ATOM 1626 C CA . ARG A 1 201 ? 8.515 6.277 -21.992 1.00 91.31 201 ARG A CA 1
ATOM 1627 C C . ARG A 1 201 ? 7.225 6.014 -21.224 1.00 91.31 201 ARG A C 1
ATOM 1629 O O . ARG A 1 201 ? 6.287 5.446 -21.783 1.00 91.31 201 ARG A O 1
ATOM 1636 N N . LEU A 1 202 ? 7.168 6.450 -19.967 1.00 93.38 202 LEU A N 1
ATOM 1637 C CA . LEU A 1 202 ? 5.976 6.343 -19.129 1.00 93.38 202 LEU A CA 1
ATOM 1638 C C . LEU A 1 202 ? 5.248 7.693 -19.121 1.00 93.38 202 LEU A C 1
ATOM 1640 O O . LEU A 1 202 ? 5.627 8.605 -18.395 1.00 93.38 202 LEU A O 1
ATOM 1644 N N . SER A 1 203 ? 4.211 7.839 -19.948 1.00 94.38 203 SER A N 1
ATOM 1645 C CA . SER A 1 203 ? 3.416 9.074 -19.970 1.00 94.38 203 SER A CA 1
ATOM 1646 C C . SER A 1 203 ? 2.450 9.151 -18.788 1.00 94.38 203 SER A C 1
ATOM 1648 O O . SER A 1 203 ? 1.939 8.128 -18.324 1.00 94.38 203 SER A O 1
ATOM 1650 N N . HIS A 1 204 ? 2.119 10.370 -18.351 1.00 93.06 204 HIS A N 1
ATOM 1651 C CA . HIS A 1 204 ? 1.169 10.613 -17.255 1.00 93.06 204 HIS A CA 1
ATOM 1652 C C . HIS A 1 204 ? -0.166 9.871 -17.458 1.00 93.06 204 HIS A C 1
ATOM 1654 O O . HIS A 1 204 ? -0.599 9.091 -16.606 1.00 93.06 204 HIS A O 1
ATOM 1660 N N . GLN A 1 205 ? -0.795 10.058 -18.624 1.00 93.12 205 GLN A N 1
ATOM 1661 C CA . GLN A 1 205 ? -2.070 9.416 -18.959 1.00 93.12 205 GLN A CA 1
ATOM 1662 C C . GLN A 1 205 ? -1.941 7.888 -19.060 1.00 93.12 205 GLN A C 1
ATOM 1664 O O . GLN A 1 205 ? -2.824 7.159 -18.604 1.00 93.12 205 GLN A O 1
ATOM 1669 N N . GLY A 1 206 ? -0.835 7.391 -19.626 1.00 95.06 206 GLY A N 1
ATOM 1670 C CA . GLY A 1 206 ? -0.566 5.957 -19.733 1.00 95.06 206 GLY A CA 1
ATOM 1671 C C . GLY A 1 206 ? -0.443 5.300 -18.360 1.00 95.06 206 GLY A C 1
ATOM 1672 O O . GLY A 1 206 ? -1.065 4.265 -18.111 1.00 95.06 206 GLY A O 1
ATOM 1673 N N . CYS A 1 207 ? 0.288 5.938 -17.447 1.00 96.94 207 CYS A N 1
ATOM 1674 C CA . CYS A 1 207 ? 0.433 5.497 -16.066 1.00 96.94 207 CYS A CA 1
ATOM 1675 C C . CYS A 1 207 ? -0.901 5.496 -15.314 1.00 96.94 207 CYS A C 1
ATOM 1677 O O . CYS A 1 207 ? -1.236 4.489 -14.696 1.00 96.94 207 CYS A O 1
ATOM 1679 N N . LEU A 1 208 ? -1.705 6.563 -15.407 1.00 95.31 208 LEU A N 1
ATOM 1680 C CA . LEU A 1 208 ? -3.029 6.603 -14.771 1.00 95.31 208 LEU A CA 1
ATOM 1681 C C . LEU A 1 208 ? -3.969 5.517 -15.314 1.00 95.31 208 LEU A C 1
ATOM 1683 O O . LEU A 1 208 ? -4.700 4.890 -14.544 1.00 95.31 208 LEU A O 1
ATOM 1687 N N . LYS A 1 209 ? -3.930 5.243 -16.624 1.00 95.06 209 LYS A N 1
ATOM 1688 C CA . LYS A 1 209 ? -4.719 4.169 -17.245 1.00 95.06 209 LYS A CA 1
ATOM 1689 C C . LYS A 1 209 ? -4.300 2.789 -16.734 1.00 95.06 209 LYS A C 1
ATOM 1691 O O . LYS A 1 209 ? -5.164 1.969 -16.418 1.00 95.06 209 LYS A O 1
ATOM 1696 N N . TRP A 1 210 ? -2.995 2.532 -16.632 1.00 96.81 210 TRP A N 1
ATOM 1697 C CA . TRP A 1 210 ? -2.472 1.280 -16.082 1.00 96.81 210 TRP A CA 1
ATOM 1698 C C . TRP A 1 210 ? -2.767 1.130 -14.591 1.00 96.81 210 TRP A C 1
ATOM 1700 O O . TRP A 1 210 ? -3.213 0.061 -14.179 1.00 96.81 210 TRP A O 1
ATOM 1710 N N . ALA A 1 211 ? -2.608 2.194 -13.803 1.00 97.50 211 ALA A N 1
ATOM 1711 C CA . ALA A 1 211 ? -2.958 2.207 -12.386 1.00 97.50 211 ALA A CA 1
ATOM 1712 C C . ALA A 1 211 ? -4.443 1.874 -12.168 1.00 97.50 211 ALA A C 1
ATOM 1714 O O . ALA A 1 211 ? -4.764 1.005 -11.355 1.00 97.50 211 ALA A O 1
ATOM 1715 N N . ARG A 1 212 ? -5.344 2.484 -12.955 1.00 96.12 212 ARG A N 1
ATOM 1716 C CA . ARG A 1 212 ? -6.783 2.170 -12.941 1.00 96.12 212 ARG A CA 1
ATOM 1717 C C . ARG A 1 212 ? -7.031 0.693 -13.231 1.00 96.12 212 ARG A C 1
ATOM 1719 O O . ARG A 1 212 ? -7.640 -0.002 -12.428 1.00 96.12 212 ARG A O 1
ATOM 1726 N N . LYS A 1 213 ? -6.491 0.199 -14.349 1.00 95.50 213 LYS A N 1
ATOM 1727 C CA . LYS A 1 213 ? -6.673 -1.193 -14.778 1.00 95.50 213 LYS A CA 1
ATOM 1728 C C . LYS A 1 213 ? -6.171 -2.187 -13.727 1.00 95.50 213 LYS A C 1
ATOM 1730 O O . LYS A 1 213 ? -6.845 -3.170 -13.446 1.00 95.50 213 LYS A O 1
ATOM 1735 N N . LEU A 1 214 ? -5.000 -1.941 -13.144 1.00 96.81 214 LEU A N 1
ATOM 1736 C CA . LEU A 1 214 ? -4.411 -2.816 -12.131 1.00 96.81 214 LEU A CA 1
ATOM 1737 C C . LEU A 1 214 ? -5.173 -2.773 -10.805 1.00 96.81 214 LEU A C 1
ATOM 1739 O O . LEU A 1 214 ? -5.355 -3.825 -10.199 1.00 96.81 214 LEU A O 1
ATOM 1743 N N . ARG A 1 215 ? -5.662 -1.599 -10.382 1.00 96.50 215 ARG A N 1
ATOM 1744 C CA . ARG A 1 215 ? -6.573 -1.464 -9.234 1.00 96.50 215 ARG A CA 1
ATOM 1745 C C . ARG A 1 215 ? -7.834 -2.303 -9.448 1.00 96.50 215 ARG A C 1
ATOM 1747 O O . ARG A 1 215 ? -8.188 -3.094 -8.581 1.00 96.50 215 ARG A O 1
ATOM 1754 N N . ASP A 1 216 ? -8.472 -2.168 -10.606 1.00 95.19 216 ASP A N 1
ATOM 1755 C CA . ASP A 1 216 ? -9.713 -2.881 -10.923 1.00 95.19 216 ASP A CA 1
ATOM 1756 C C . ASP A 1 216 ? -9.476 -4.403 -10.991 1.00 95.19 216 ASP A C 1
ATOM 1758 O O . ASP A 1 216 ? -10.231 -5.179 -10.409 1.00 95.19 216 ASP A O 1
ATOM 1762 N N . HIS A 1 217 ? -8.370 -4.845 -11.608 1.00 94.12 217 HIS A N 1
ATOM 1763 C CA . HIS A 1 217 ? -7.959 -6.257 -11.597 1.00 94.12 217 HIS A CA 1
ATOM 1764 C C . HIS A 1 217 ? -7.685 -6.776 -10.183 1.00 94.12 217 HIS A C 1
ATOM 1766 O O . HIS A 1 217 ? -8.014 -7.924 -9.893 1.00 94.12 217 HIS A O 1
ATOM 1772 N N . ALA A 1 218 ? -7.063 -5.968 -9.320 1.00 95.75 218 ALA A N 1
ATOM 1773 C CA . ALA A 1 218 ? -6.778 -6.348 -7.943 1.00 95.75 218 ALA A CA 1
ATOM 1774 C C . ALA A 1 218 ? -8.073 -6.593 -7.158 1.00 95.75 218 ALA A C 1
ATOM 1776 O O . ALA A 1 218 ? -8.180 -7.604 -6.472 1.00 95.75 218 ALA A O 1
ATOM 1777 N N . LEU A 1 219 ? -9.075 -5.720 -7.318 1.00 95.31 219 LEU A N 1
ATOM 1778 C CA . LEU A 1 219 ? -10.392 -5.886 -6.697 1.00 95.31 219 LEU A CA 1
ATOM 1779 C C . LEU A 1 219 ? -11.083 -7.164 -7.178 1.00 95.31 219 LEU A C 1
ATOM 1781 O O . LEU A 1 219 ? -11.508 -7.975 -6.358 1.00 95.31 219 LEU A O 1
ATOM 1785 N N . LEU A 1 220 ? -11.141 -7.379 -8.496 1.00 94.19 220 LEU A N 1
ATOM 1786 C CA . LEU A 1 220 ? -11.764 -8.573 -9.075 1.00 94.19 220 LEU A CA 1
ATOM 1787 C C . LEU A 1 220 ? -11.086 -9.861 -8.589 1.00 94.19 220 LEU A C 1
ATOM 1789 O O . LEU A 1 220 ? -11.773 -10.802 -8.194 1.00 94.19 220 LEU A O 1
ATOM 1793 N N . ALA A 1 221 ? -9.751 -9.888 -8.566 1.00 93.25 221 ALA A N 1
ATOM 1794 C CA . ALA A 1 221 ? -8.986 -11.035 -8.084 1.00 93.25 221 ALA A CA 1
ATOM 1795 C C . ALA A 1 221 ? -9.183 -11.295 -6.582 1.00 93.25 221 ALA A C 1
ATOM 1797 O O . ALA A 1 221 ? -9.113 -12.440 -6.155 1.00 93.25 221 ALA A O 1
ATOM 1798 N N . TYR A 1 222 ? -9.452 -10.262 -5.781 1.00 94.69 222 TYR A N 1
ATOM 1799 C CA . TYR A 1 222 ? -9.655 -10.405 -4.338 1.00 94.69 222 TYR A CA 1
ATOM 1800 C C . TYR A 1 222 ? -11.056 -10.892 -3.945 1.00 94.69 222 TYR A C 1
ATOM 1802 O O . TYR A 1 222 ? -11.256 -11.274 -2.798 1.00 94.69 222 TYR A O 1
ATOM 1810 N N . SER A 1 223 ? -12.021 -10.875 -4.870 1.00 93.06 223 SER A N 1
ATOM 1811 C CA . SER A 1 223 ? -13.448 -11.105 -4.584 1.00 93.06 223 SER A CA 1
ATOM 1812 C C . SER A 1 223 ? -13.749 -12.353 -3.748 1.00 93.06 223 SER A C 1
ATOM 1814 O O . SER A 1 223 ? -14.470 -12.255 -2.759 1.00 93.06 223 SER A O 1
ATOM 1816 N N . GLU A 1 224 ? -13.169 -13.499 -4.101 1.00 91.50 224 GLU A N 1
ATOM 1817 C CA . GLU A 1 224 ? -13.371 -14.763 -3.384 1.00 91.50 224 GLU A CA 1
ATOM 1818 C C . GLU A 1 224 ? -12.745 -14.741 -1.982 1.00 91.50 224 GLU A C 1
ATOM 1820 O O . GLU A 1 224 ? -13.414 -15.060 -1.001 1.00 91.50 224 GLU A O 1
ATOM 1825 N N . MET A 1 225 ? -11.490 -14.294 -1.872 1.00 92.88 225 MET A N 1
ATOM 1826 C CA . MET A 1 225 ? -10.788 -14.208 -0.587 1.00 92.88 225 MET A CA 1
ATOM 1827 C C . MET A 1 225 ? -11.482 -13.231 0.366 1.00 92.88 225 MET A C 1
ATOM 1829 O O . MET A 1 225 ? -11.692 -13.532 1.537 1.00 92.88 225 MET A O 1
ATOM 1833 N N . GLY A 1 226 ? -11.882 -12.066 -0.140 1.00 94.12 226 GLY A N 1
ATOM 1834 C CA . GLY A 1 226 ? -12.589 -11.067 0.647 1.00 94.12 226 GLY A CA 1
ATOM 1835 C C . GLY A 1 226 ? -13.940 -11.565 1.161 1.00 94.12 226 GLY A C 1
ATOM 1836 O O . GLY A 1 226 ? -14.299 -11.287 2.305 1.00 94.12 226 GLY A O 1
ATOM 1837 N N . LEU A 1 227 ? -14.663 -12.345 0.350 1.00 93.31 227 LEU A N 1
ATOM 1838 C CA . LEU A 1 227 ? -15.903 -13.003 0.760 1.00 93.31 227 LEU A CA 1
ATOM 1839 C C . LEU A 1 227 ? -15.650 -14.067 1.839 1.00 93.31 227 LEU A C 1
ATOM 1841 O O . LEU A 1 227 ? -16.373 -14.112 2.833 1.00 93.31 227 LEU A O 1
ATOM 1845 N N . GLN A 1 228 ? -14.604 -14.883 1.678 1.00 93.88 228 GLN A N 1
ATOM 1846 C CA . GLN A 1 228 ? -14.204 -15.869 2.681 1.00 93.88 228 GLN A CA 1
ATOM 1847 C C . GLN A 1 228 ? -13.881 -15.193 4.023 1.00 93.88 228 GLN A C 1
ATOM 1849 O O . GLN A 1 228 ? -14.461 -15.550 5.046 1.00 93.88 228 GLN A O 1
ATOM 1854 N N . CYS A 1 229 ? -13.016 -14.174 4.026 1.00 92.94 229 CYS A N 1
ATOM 1855 C CA . CYS A 1 229 ? -12.658 -13.439 5.241 1.00 92.94 229 CYS A CA 1
ATOM 1856 C C . CYS A 1 229 ? -13.867 -12.756 5.897 1.00 92.94 229 CYS A C 1
ATOM 1858 O O . CYS A 1 229 ? -13.942 -12.681 7.123 1.00 92.94 229 CYS A O 1
ATOM 1860 N N . TYR A 1 230 ? -14.813 -12.259 5.096 1.00 92.88 230 TYR A N 1
ATOM 1861 C CA . TYR A 1 230 ? -16.055 -11.682 5.598 1.00 92.88 230 TYR A CA 1
ATOM 1862 C C . TYR A 1 230 ? -16.893 -12.716 6.366 1.00 92.88 230 TYR A C 1
ATOM 1864 O O . TYR A 1 230 ? -17.312 -12.441 7.493 1.00 92.88 230 TYR A O 1
ATOM 1872 N N . TYR A 1 231 ? -17.088 -13.914 5.804 1.00 91.81 231 TYR A N 1
ATOM 1873 C CA . TYR A 1 231 ? -17.811 -14.987 6.490 1.00 91.81 231 TYR A CA 1
ATOM 1874 C C . TYR A 1 231 ? -17.088 -15.463 7.750 1.00 91.81 231 TYR A C 1
ATOM 1876 O O . TYR A 1 231 ? -17.730 -15.595 8.788 1.00 91.81 231 TYR A O 1
ATOM 1884 N N . GLU A 1 232 ? -15.764 -15.630 7.697 1.00 89.38 232 GLU A N 1
ATOM 1885 C CA . GLU A 1 232 ? -14.968 -16.030 8.864 1.00 89.38 232 GLU A CA 1
ATOM 1886 C C . GLU A 1 232 ? -15.088 -15.028 10.020 1.00 89.38 232 GLU A C 1
ATOM 1888 O O . GLU A 1 232 ? -15.182 -15.421 11.181 1.00 89.38 232 GLU A O 1
ATOM 1893 N N . ILE A 1 233 ? -15.095 -13.727 9.724 1.00 87.94 233 ILE A N 1
ATOM 1894 C CA . ILE A 1 233 ? -15.264 -12.689 10.745 1.00 87.94 233 ILE A CA 1
ATOM 1895 C C . ILE A 1 233 ? -16.679 -12.676 11.307 1.00 87.94 233 ILE A C 1
ATOM 1897 O O . ILE A 1 233 ? -16.849 -12.507 12.512 1.00 87.94 233 ILE A O 1
ATOM 1901 N N . LYS A 1 234 ? -17.688 -12.863 10.454 1.00 86.94 234 LYS A N 1
ATOM 1902 C CA . LYS A 1 234 ? -19.083 -12.932 10.890 1.00 86.94 234 LYS A CA 1
ATOM 1903 C C . LYS A 1 234 ? -19.323 -14.128 11.803 1.00 86.94 234 LYS A C 1
ATOM 1905 O O . LYS A 1 234 ? -19.900 -13.945 12.870 1.00 86.94 234 LYS A O 1
ATOM 1910 N N . GLU A 1 235 ? -18.823 -15.303 11.432 1.00 84.56 235 GLU A N 1
ATOM 1911 C CA . GLU A 1 235 ? -18.932 -16.533 12.225 1.00 84.56 235 GLU A CA 1
ATOM 1912 C C . GLU A 1 235 ? -18.231 -16.413 13.585 1.00 84.56 235 GLU A C 1
ATOM 1914 O O . GLU A 1 235 ? -18.740 -16.898 14.592 1.00 84.56 235 GLU A O 1
ATOM 1919 N N . LYS A 1 236 ? -17.083 -15.727 13.634 1.00 78.94 236 LYS A N 1
ATOM 1920 C CA . LYS A 1 236 ? -16.285 -15.550 14.859 1.00 78.94 236 LYS A CA 1
ATOM 1921 C C . LYS A 1 236 ? -16.703 -14.348 15.717 1.00 78.94 236 LYS A C 1
ATOM 1923 O O . LYS A 1 236 ? -16.079 -14.100 16.750 1.00 78.94 236 LYS A O 1
ATOM 1928 N N . SER A 1 237 ? -17.712 -13.584 15.296 1.00 82.75 237 SER A N 1
ATOM 1929 C CA . SER A 1 237 ? -18.216 -12.412 16.023 1.00 82.75 237 SER A CA 1
ATOM 1930 C C . SER A 1 237 ? -19.372 -12.757 16.966 1.00 82.75 237 SER A C 1
ATOM 1932 O O . SER A 1 237 ? -20.126 -13.690 16.713 1.00 82.75 237 SER A O 1
ATOM 1934 N N . GLY A 1 238 ? -19.549 -11.977 18.037 1.00 69.88 238 GLY A N 1
ATOM 1935 C CA . GLY A 1 238 ? -20.728 -12.078 18.915 1.00 69.88 238 GLY A CA 1
ATOM 1936 C C . GLY A 1 238 ? -20.589 -13.001 20.125 1.00 69.88 238 GLY A C 1
ATOM 1937 O O . GLY A 1 238 ? -21.593 -13.344 20.741 1.00 69.88 238 GLY A O 1
ATOM 1938 N N . LEU A 1 239 ? -19.356 -13.344 20.498 1.00 65.75 239 LEU A N 1
ATOM 1939 C CA . LEU A 1 239 ? -19.024 -14.067 21.729 1.00 65.75 239 LEU A CA 1
ATOM 1940 C C . LEU A 1 239 ? -18.164 -13.165 22.634 1.00 65.75 239 LEU A C 1
ATOM 1942 O O . LEU A 1 239 ? -16.960 -13.404 22.766 1.00 65.75 239 LEU A O 1
ATOM 1946 N N . PRO A 1 240 ? -18.726 -12.063 23.178 1.00 60.50 240 PRO A N 1
ATOM 1947 C CA . PRO A 1 240 ? -17.977 -11.190 24.074 1.00 60.50 240 PRO A CA 1
ATOM 1948 C C . PRO A 1 240 ? -17.513 -11.995 25.299 1.00 60.50 240 PRO A C 1
ATOM 1950 O O . PRO A 1 240 ? -18.244 -12.851 25.780 1.00 60.50 240 PRO A O 1
ATOM 1953 N N . GLU A 1 241 ? -16.296 -11.722 25.781 1.00 64.38 241 GLU A N 1
ATOM 1954 C CA . GLU A 1 241 ? -15.626 -12.378 26.930 1.00 64.38 241 GLU A CA 1
ATOM 1955 C C . GLU A 1 241 ? -14.948 -13.737 26.675 1.00 64.38 241 GLU A C 1
ATOM 1957 O O . GLU A 1 241 ? -14.117 -14.159 27.483 1.00 64.38 241 GLU A O 1
ATOM 1962 N N . GLU A 1 242 ? -15.194 -14.388 25.539 1.00 73.31 242 GLU A N 1
ATOM 1963 C CA . GLU A 1 242 ? -14.443 -15.584 25.153 1.00 73.31 242 GLU A CA 1
ATOM 1964 C C . GLU A 1 242 ? -13.065 -15.234 24.556 1.00 73.31 242 GLU A C 1
ATOM 1966 O O . GLU A 1 242 ? -12.880 -14.213 23.884 1.00 73.31 242 GLU A O 1
ATOM 1971 N N . LEU A 1 243 ? -12.080 -16.104 24.799 1.00 79.75 243 LEU A N 1
ATOM 1972 C CA . LEU A 1 243 ? -10.712 -15.969 24.296 1.00 79.75 243 LEU A CA 1
ATOM 1973 C C . LEU A 1 243 ? -10.406 -17.097 23.312 1.00 79.75 243 LEU A C 1
ATOM 1975 O O . LEU A 1 243 ? -10.631 -18.264 23.624 1.00 79.75 243 LEU A O 1
ATOM 1979 N N . ASP A 1 244 ? -9.837 -16.757 22.158 1.00 81.50 244 ASP A N 1
ATOM 1980 C CA . ASP A 1 244 ? -9.254 -17.755 21.264 1.00 81.50 244 ASP A CA 1
ATOM 1981 C C . ASP A 1 244 ? -7.857 -18.146 21.767 1.00 81.50 244 ASP A C 1
ATOM 1983 O O . ASP A 1 244 ? -6.989 -17.284 21.948 1.00 81.50 244 ASP A O 1
ATOM 1987 N N . GLU A 1 245 ? -7.628 -19.443 21.969 1.00 83.50 245 GLU A N 1
ATOM 1988 C CA . GLU A 1 245 ? -6.354 -19.988 22.439 1.00 83.50 245 GLU A CA 1
ATOM 1989 C C . GLU A 1 245 ? -5.432 -20.383 21.272 1.00 83.50 245 GLU A C 1
ATOM 1991 O O . GLU A 1 245 ? -5.801 -21.141 20.375 1.00 83.50 245 GLU A O 1
ATOM 1996 N N . TYR A 1 246 ? -4.190 -19.899 21.317 1.00 82.81 246 TYR A N 1
ATOM 1997 C CA . TYR A 1 246 ? -3.118 -20.206 20.369 1.00 82.81 246 TYR A CA 1
ATOM 1998 C C . TYR A 1 246 ? -1.809 -20.483 21.124 1.00 82.81 246 TYR A C 1
ATOM 2000 O O . TYR A 1 246 ? -0.875 -19.669 21.142 1.00 82.81 246 TYR A O 1
ATOM 2008 N N . GLY A 1 247 ? -1.734 -21.643 21.780 1.00 82.75 247 GLY A N 1
ATOM 2009 C CA . GLY A 1 247 ? -0.601 -22.006 22.631 1.00 82.75 247 GLY A CA 1
ATOM 2010 C C . GLY A 1 247 ? -0.459 -21.026 23.799 1.00 82.75 247 GLY A C 1
ATOM 2011 O O . GLY A 1 247 ? -1.367 -20.865 24.599 1.00 82.75 247 GLY A O 1
ATOM 2012 N N . HIS A 1 248 ? 0.664 -20.307 23.892 1.00 82.25 248 HIS A N 1
ATOM 2013 C CA . HIS A 1 248 ? 0.883 -19.323 24.969 1.00 82.25 248 HIS A CA 1
ATOM 2014 C C . HIS A 1 248 ? 0.177 -17.968 24.763 1.00 82.25 248 HIS A C 1
ATOM 2016 O O . HIS A 1 248 ? 0.398 -17.037 25.551 1.00 82.25 248 HIS A O 1
ATOM 2022 N N . TYR A 1 249 ? -0.605 -17.821 23.690 1.00 83.62 249 TYR A N 1
ATOM 2023 C CA . TYR A 1 249 ? -1.320 -16.593 23.357 1.00 83.62 249 TYR A CA 1
ATOM 2024 C C . TYR A 1 249 ? -2.828 -16.793 23.433 1.00 83.62 249 TYR A C 1
ATOM 2026 O O . TYR A 1 249 ? -3.355 -17.747 22.878 1.00 83.62 249 TYR A O 1
ATOM 2034 N N . TYR A 1 250 ? -3.502 -15.836 24.059 1.00 86.44 250 TYR A N 1
ATOM 2035 C CA . TYR A 1 250 ? -4.954 -15.736 24.114 1.00 86.44 250 TYR A CA 1
ATOM 2036 C C . TYR A 1 250 ? -5.368 -14.447 23.417 1.00 86.44 250 TYR A C 1
ATOM 2038 O O . TYR A 1 250 ? -4.791 -13.395 23.701 1.00 86.44 250 TYR A O 1
ATOM 2046 N N . VAL A 1 251 ? -6.326 -14.508 22.499 1.00 85.31 251 VAL A N 1
ATOM 2047 C CA . VAL A 1 251 ? -6.775 -13.345 21.723 1.00 85.31 251 VAL A CA 1
ATOM 2048 C C . VAL A 1 251 ? -8.233 -13.064 22.041 1.00 85.31 251 VAL A C 1
ATOM 2050 O O . VAL A 1 251 ? -9.057 -13.970 21.971 1.00 85.31 251 VAL A O 1
ATOM 2053 N N . ASP A 1 252 ? -8.552 -11.813 22.372 1.00 84.31 252 ASP A N 1
ATOM 2054 C CA . ASP A 1 252 ? -9.938 -11.397 22.596 1.00 84.31 252 ASP A CA 1
ATOM 2055 C C . ASP A 1 252 ? -10.770 -11.632 21.323 1.00 84.31 252 ASP A C 1
ATOM 2057 O O . ASP A 1 252 ? -10.353 -11.247 20.217 1.00 84.31 252 ASP A O 1
ATOM 2061 N N . LYS A 1 253 ? -11.942 -12.266 21.466 1.00 84.75 253 LYS A N 1
ATOM 2062 C CA . LYS A 1 253 ? -12.885 -12.446 20.356 1.00 84.75 253 LYS A CA 1
ATOM 2063 C C . LYS A 1 253 ? -13.497 -11.121 19.898 1.00 84.75 253 LYS A C 1
ATOM 2065 O O . LYS A 1 253 ? -13.430 -10.096 20.577 1.00 84.75 253 LYS A O 1
ATOM 2070 N N . LEU A 1 254 ? -14.068 -11.141 18.694 1.00 84.81 254 LEU A N 1
ATOM 2071 C CA . LEU A 1 254 ? -14.728 -9.977 18.111 1.00 84.81 254 LEU A CA 1
ATOM 2072 C C . LEU A 1 254 ? -16.118 -9.762 18.743 1.00 84.81 254 LEU A C 1
ATOM 2074 O O . LEU A 1 254 ? -16.893 -10.722 18.840 1.00 84.81 254 LEU A O 1
ATOM 2078 N N . PRO A 1 255 ? -16.480 -8.516 19.107 1.00 83.88 255 PRO A N 1
ATOM 2079 C CA . PRO A 1 255 ? -17.858 -8.168 19.450 1.00 83.88 255 PRO A CA 1
ATOM 2080 C C . PRO A 1 255 ? -18.820 -8.485 18.299 1.00 83.88 255 PRO A C 1
ATOM 2082 O O . PRO A 1 255 ? -18.395 -8.645 17.154 1.00 83.88 255 PRO A O 1
ATOM 2085 N N . ALA A 1 256 ? -20.122 -8.558 18.585 1.00 84.81 256 ALA A N 1
ATOM 2086 C CA . ALA A 1 256 ? -21.135 -8.790 17.555 1.00 84.81 256 ALA A CA 1
ATOM 2087 C C . ALA A 1 256 ? -21.084 -7.691 16.481 1.00 84.81 256 ALA A C 1
ATOM 2089 O O . ALA A 1 256 ? -21.002 -6.510 16.807 1.00 84.81 256 ALA A O 1
ATOM 2090 N N . ILE A 1 257 ? -21.140 -8.061 15.200 1.00 87.06 257 ILE A N 1
ATOM 2091 C CA . ILE A 1 257 ? -20.961 -7.102 14.101 1.00 87.06 257 ILE A CA 1
ATOM 2092 C C . ILE A 1 257 ? -22.301 -6.613 13.563 1.00 87.06 257 ILE A C 1
ATOM 2094 O O . ILE A 1 257 ? -23.069 -7.395 12.995 1.00 87.06 257 ILE A O 1
ATOM 2098 N N . TYR A 1 258 ? -22.508 -5.300 13.617 1.00 86.62 258 TYR A N 1
ATOM 2099 C CA . TYR A 1 258 ? -23.596 -4.602 12.942 1.00 86.62 258 TYR A CA 1
ATOM 2100 C C . TYR A 1 258 ? -23.104 -3.978 11.629 1.00 86.62 258 TYR A C 1
ATOM 2102 O O . TYR A 1 258 ? -22.083 -3.297 11.594 1.00 86.62 258 TYR A O 1
ATOM 2110 N N . GLU A 1 259 ? -23.814 -4.219 10.528 1.00 88.19 259 GLU A N 1
ATOM 2111 C CA . GLU A 1 259 ? -23.483 -3.649 9.217 1.00 88.19 259 GLU A CA 1
ATOM 2112 C C . GLU A 1 259 ? -24.297 -2.384 8.966 1.00 88.19 259 GLU A C 1
ATOM 2114 O O . GLU A 1 259 ? -25.525 -2.438 8.891 1.00 88.19 259 GLU A O 1
ATOM 2119 N N . SER A 1 260 ? -23.620 -1.256 8.761 1.00 84.69 260 SER A N 1
ATOM 2120 C CA . SER A 1 260 ? -24.257 -0.021 8.312 1.00 84.69 260 SER A CA 1
ATOM 2121 C C . SER A 1 260 ? -24.025 0.195 6.813 1.00 84.69 260 SER A C 1
ATOM 2123 O O . SER A 1 260 ? -23.022 -0.232 6.234 1.00 84.69 260 SER A O 1
ATOM 2125 N N . ARG A 1 261 ? -24.985 0.844 6.145 1.00 75.19 261 ARG A N 1
ATOM 2126 C CA . ARG A 1 261 ? -24.852 1.304 4.755 1.00 75.19 261 ARG A CA 1
ATOM 2127 C C . ARG A 1 261 ? -25.275 2.764 4.681 1.00 75.19 261 ARG A C 1
ATOM 2129 O O . ARG A 1 261 ? -26.453 3.051 4.857 1.00 75.19 261 ARG A O 1
ATOM 2136 N N . ASN A 1 262 ? -24.332 3.659 4.385 1.00 59.34 262 ASN A N 1
ATOM 2137 C CA . ASN A 1 262 ? -24.581 5.089 4.136 1.00 59.34 262 ASN A CA 1
ATOM 2138 C C . ASN A 1 262 ? -25.331 5.838 5.252 1.00 59.34 262 ASN A C 1
ATOM 2140 O O . ASN A 1 262 ? -26.028 6.811 4.971 1.00 59.34 262 ASN A O 1
ATOM 2144 N N . VAL A 1 263 ? -25.199 5.419 6.509 1.00 50.03 263 VAL A N 1
ATOM 2145 C CA . VAL A 1 263 ? -25.769 6.190 7.614 1.00 50.03 263 VAL A CA 1
ATOM 2146 C C . VAL A 1 263 ? -24.701 7.180 8.064 1.00 50.03 263 VAL A C 1
ATOM 2148 O O . VAL A 1 263 ? -23.662 6.778 8.581 1.00 50.03 263 VAL A O 1
ATOM 2151 N N . GLU A 1 264 ? -24.948 8.475 7.862 1.00 44.88 264 GLU A N 1
ATOM 2152 C CA . GLU A 1 264 ? -24.372 9.522 8.711 1.00 44.88 264 GLU A CA 1
ATOM 2153 C C . GLU A 1 264 ? -24.909 9.271 10.124 1.00 44.88 264 GLU A C 1
ATOM 2155 O O . GLU A 1 264 ? -25.912 9.846 10.540 1.00 44.88 264 GLU A O 1
ATOM 2160 N N . SER A 1 265 ? -24.345 8.290 10.829 1.00 42.16 265 SER A N 1
ATOM 2161 C CA . SER A 1 265 ? -24.834 7.866 12.139 1.00 42.16 265 SER A CA 1
ATOM 2162 C C . SER A 1 265 ? -24.429 8.900 13.184 1.00 42.16 265 SER A C 1
ATOM 2164 O O . SER A 1 265 ? -23.495 8.717 13.953 1.00 42.16 265 SER A O 1
ATOM 2166 N N . SER A 1 266 ? -25.184 9.994 13.209 1.00 39.50 266 SER A N 1
ATOM 2167 C CA . SER A 1 266 ? -25.380 10.880 14.355 1.00 39.50 266 SER A CA 1
ATOM 2168 C C . SER A 1 266 ? -26.379 10.293 15.363 1.00 39.50 266 SER A C 1
ATOM 2170 O O . SER A 1 266 ? -26.874 10.996 16.237 1.00 39.50 266 SER A O 1
ATOM 2172 N N . THR A 1 267 ? -26.703 9.001 15.272 1.00 37.66 267 THR A N 1
ATOM 2173 C CA . THR A 1 267 ? -27.733 8.374 16.100 1.00 37.66 267 THR A CA 1
ATOM 2174 C C . THR A 1 267 ? -27.213 7.123 16.794 1.00 37.66 267 THR A C 1
ATOM 2176 O O . THR A 1 267 ? -26.777 6.164 16.162 1.00 37.66 267 THR A O 1
ATOM 2179 N N . THR A 1 268 ? -27.286 7.204 18.126 1.00 38.28 268 THR A N 1
ATOM 2180 C CA . THR A 1 268 ? -27.087 6.162 19.140 1.00 38.28 268 THR A CA 1
ATOM 2181 C C . THR A 1 268 ? -25.689 5.553 19.200 1.00 38.28 268 THR A C 1
ATOM 2183 O O . THR A 1 268 ? -25.458 4.421 18.782 1.00 38.28 268 THR A O 1
ATOM 2186 N N . LEU A 1 269 ? -24.772 6.288 19.841 1.00 41.94 269 LEU A N 1
ATOM 2187 C CA . LEU A 1 269 ? -23.815 5.665 20.757 1.00 41.94 269 LEU A CA 1
ATOM 2188 C C . LEU A 1 269 ? -24.634 4.773 21.700 1.00 41.94 269 LEU A C 1
ATOM 2190 O O . LEU A 1 269 ? -25.308 5.276 22.595 1.00 41.94 269 LEU A O 1
ATOM 2194 N N . ASN A 1 270 ? -24.657 3.466 21.441 1.00 43.78 270 ASN A N 1
ATOM 2195 C CA . ASN A 1 270 ? -25.107 2.509 22.439 1.00 43.78 270 ASN A CA 1
ATOM 2196 C C . ASN A 1 270 ? -24.178 2.690 23.638 1.00 43.78 270 ASN A C 1
ATOM 2198 O O . ASN A 1 270 ? -22.994 2.366 23.543 1.00 43.78 270 ASN A O 1
ATOM 2202 N N . GLU A 1 271 ? -24.719 3.205 24.741 1.00 46.50 271 GLU A N 1
ATOM 2203 C CA . GLU A 1 271 ? -24.005 3.407 26.009 1.00 46.50 271 GLU A CA 1
ATOM 2204 C C . GLU A 1 271 ? -23.367 2.102 26.541 1.00 46.50 271 GLU A C 1
ATOM 2206 O O . GLU A 1 271 ? -22.483 2.158 27.390 1.00 46.50 271 GLU A O 1
ATOM 2211 N N . ASP A 1 272 ? -23.709 0.946 25.951 1.00 49.81 272 ASP A N 1
ATOM 2212 C CA . ASP A 1 272 ? -23.226 -0.380 26.339 1.00 49.81 272 ASP A CA 1
ATOM 2213 C C . ASP A 1 272 ? -22.170 -1.032 25.410 1.00 49.81 272 ASP A C 1
ATOM 2215 O O . ASP A 1 272 ? -21.775 -2.165 25.672 1.00 49.81 272 ASP A O 1
ATOM 2219 N N . ASN A 1 273 ? -21.674 -0.393 24.333 1.00 55.88 273 ASN A N 1
ATOM 2220 C CA . ASN A 1 273 ? -20.598 -0.959 23.473 1.00 55.88 273 ASN A CA 1
ATOM 2221 C C . ASN A 1 273 ? -20.826 -2.424 22.991 1.00 55.88 273 ASN A C 1
ATOM 2223 O O . ASN A 1 273 ? -19.878 -3.175 22.762 1.00 55.88 273 ASN A O 1
ATOM 2227 N N . ILE A 1 274 ? -22.081 -2.857 22.827 1.00 65.81 274 ILE A N 1
ATOM 2228 C CA . ILE A 1 274 ? -22.416 -4.274 22.563 1.00 65.81 274 ILE A CA 1
ATOM 2229 C C . ILE A 1 274 ? -22.045 -4.708 21.130 1.00 65.81 274 ILE A C 1
ATOM 2231 O O . ILE A 1 274 ? -21.755 -5.882 20.885 1.00 65.81 274 ILE A O 1
ATOM 2235 N N . PHE A 1 275 ? -22.028 -3.769 20.177 1.00 77.25 275 PHE A N 1
ATOM 2236 C CA . PHE A 1 275 ? -21.850 -4.057 18.752 1.00 77.25 275 PHE A CA 1
ATOM 2237 C C . PHE A 1 275 ? -20.683 -3.291 18.128 1.00 77.25 275 PHE A C 1
ATOM 2239 O O . PHE A 1 275 ? -20.533 -2.086 18.325 1.00 77.25 275 PHE A O 1
ATOM 2246 N N . LEU A 1 276 ? -19.921 -3.982 17.281 1.00 83.50 276 LEU A N 1
ATOM 2247 C CA . LEU A 1 276 ? -18.952 -3.395 16.364 1.00 83.50 276 LEU A CA 1
ATOM 2248 C C . LEU A 1 276 ? -19.664 -2.977 15.071 1.00 83.50 276 LEU A C 1
ATOM 2250 O O . LEU A 1 276 ? -20.153 -3.829 14.328 1.00 83.50 276 LEU A O 1
ATOM 2254 N N . THR A 1 277 ? -19.730 -1.674 14.792 1.00 85.94 277 THR A N 1
ATOM 2255 C CA . THR A 1 277 ? -20.408 -1.151 13.593 1.00 85.94 277 THR A CA 1
ATOM 2256 C C . THR A 1 277 ? -19.438 -1.029 12.423 1.00 85.94 277 THR A C 1
ATOM 2258 O O . THR A 1 277 ? -18.477 -0.272 12.498 1.00 85.94 277 THR A O 1
ATOM 2261 N N . LEU A 1 278 ? -19.705 -1.735 11.325 1.00 88.19 278 LEU A N 1
ATOM 2262 C CA . LEU A 1 278 ? -18.889 -1.718 10.110 1.00 88.19 278 LEU A CA 1
ATOM 2263 C C . LEU A 1 278 ? -19.617 -1.013 8.960 1.00 88.19 278 LEU A C 1
ATOM 2265 O O . LEU A 1 278 ? -20.712 -1.427 8.575 1.00 88.19 278 LEU A O 1
ATOM 2269 N N . ASP A 1 279 ? -18.986 0.010 8.371 1.00 88.38 279 ASP A N 1
ATOM 2270 C CA . ASP A 1 279 ? -19.524 0.703 7.194 1.00 88.38 279 ASP A CA 1
ATOM 2271 C C . ASP A 1 279 ? -19.252 -0.082 5.901 1.00 88.38 279 ASP A C 1
ATOM 2273 O O . ASP A 1 279 ? -18.161 -0.065 5.311 1.00 88.38 279 ASP A O 1
ATOM 2277 N N . MET A 1 280 ? -20.297 -0.740 5.408 1.00 89.50 280 MET A N 1
ATOM 2278 C CA . MET A 1 280 ? -20.247 -1.555 4.199 1.00 89.50 280 MET A CA 1
ATOM 2279 C C . MET A 1 280 ? -20.148 -0.729 2.908 1.00 89.50 280 MET A C 1
ATOM 2281 O O . MET A 1 280 ? -19.852 -1.298 1.859 1.00 89.50 280 MET A O 1
ATOM 2285 N N . SER A 1 281 ? -20.328 0.598 2.954 1.00 86.06 281 SER A N 1
ATOM 2286 C CA . SER A 1 281 ? -20.084 1.500 1.810 1.00 86.06 281 SER A CA 1
ATOM 2287 C C . SER A 1 281 ? -18.591 1.705 1.502 1.00 86.06 281 SER A C 1
ATOM 2289 O O . SER A 1 281 ? -18.212 2.169 0.417 1.00 86.06 281 SER A O 1
ATOM 2291 N N . LEU A 1 282 ? -17.723 1.381 2.465 1.00 86.94 282 LEU A N 1
ATOM 2292 C CA . LEU A 1 282 ? -16.270 1.357 2.307 1.00 86.94 282 LEU A CA 1
ATOM 2293 C C . LEU A 1 282 ? -15.764 -0.076 2.141 1.00 86.94 282 LEU A C 1
ATOM 2295 O O . LEU A 1 282 ? -14.947 -0.331 1.251 1.00 86.94 282 LEU A O 1
ATOM 2299 N N . LEU A 1 283 ? -16.276 -0.992 2.970 1.00 90.94 283 LEU A N 1
ATOM 2300 C CA . LEU A 1 283 ? -15.880 -2.404 3.029 1.00 90.94 283 LEU A CA 1
ATOM 2301 C C . LEU A 1 283 ? -16.461 -3.269 1.901 1.00 90.94 283 LEU A C 1
ATOM 2303 O O . LEU A 1 283 ? -16.083 -4.431 1.772 1.00 90.94 283 LEU A O 1
ATOM 2307 N N . GLY A 1 284 ? -17.356 -2.725 1.079 1.00 90.94 284 GLY A N 1
ATOM 2308 C CA . GLY A 1 284 ? -17.892 -3.373 -0.111 1.00 90.94 284 GLY A CA 1
ATOM 2309 C C . GLY A 1 284 ? -17.707 -2.511 -1.356 1.00 90.94 284 GLY A C 1
ATOM 2310 O O . GLY A 1 284 ? -17.774 -1.284 -1.296 1.00 90.94 284 GLY A O 1
ATOM 2311 N N . VAL A 1 285 ? -17.501 -3.162 -2.499 1.00 91.31 285 VAL A N 1
ATOM 2312 C CA . VAL A 1 285 ? -17.547 -2.532 -3.824 1.00 91.31 285 VAL A CA 1
ATOM 2313 C C . VAL A 1 285 ? -18.612 -3.230 -4.660 1.00 91.31 285 VAL A C 1
ATOM 2315 O O . VAL A 1 285 ? -18.615 -4.460 -4.760 1.00 91.31 285 VAL A O 1
ATOM 2318 N N . ASP A 1 286 ? -19.525 -2.458 -5.253 1.00 89.12 286 ASP A N 1
ATOM 2319 C CA . ASP A 1 286 ? -20.503 -3.009 -6.191 1.00 89.12 286 ASP A CA 1
ATOM 2320 C C . ASP A 1 286 ? -19.780 -3.403 -7.479 1.00 89.12 286 ASP A C 1
ATOM 2322 O O . ASP A 1 286 ? -19.139 -2.587 -8.143 1.00 89.12 286 ASP A O 1
ATOM 2326 N N . VAL A 1 287 ? -19.886 -4.677 -7.844 1.00 86.88 287 VAL A N 1
ATOM 2327 C CA . VAL A 1 287 ? -19.185 -5.222 -9.007 1.00 86.88 287 VAL A CA 1
ATOM 2328 C C . VAL A 1 287 ? -19.640 -4.571 -10.320 1.00 86.88 287 VAL A C 1
ATOM 2330 O O . VAL A 1 287 ? -18.903 -4.594 -11.299 1.00 86.88 287 VAL A O 1
ATOM 2333 N N . ARG A 1 288 ? -20.835 -3.964 -10.354 1.00 85.50 288 ARG A N 1
ATOM 2334 C CA . ARG A 1 288 ? -21.364 -3.240 -11.522 1.00 85.50 288 ARG A CA 1
ATOM 2335 C C . ARG A 1 288 ? -20.618 -1.939 -11.805 1.00 85.50 288 ARG A C 1
ATOM 2337 O O . ARG A 1 288 ? -20.684 -1.446 -12.927 1.00 85.50 288 ARG A O 1
ATOM 2344 N N . GLU A 1 289 ? -19.925 -1.389 -10.811 1.00 84.69 289 GLU A N 1
ATOM 2345 C CA . GLU A 1 289 ? -19.088 -0.197 -10.973 1.00 84.69 289 GLU A CA 1
ATOM 2346 C C . GLU A 1 289 ? -17.741 -0.526 -11.629 1.00 84.69 289 GLU A C 1
ATOM 2348 O O . GLU A 1 289 ? -17.071 0.363 -12.153 1.00 84.69 289 GLU A O 1
ATOM 2353 N N . ILE A 1 290 ? -17.343 -1.801 -11.636 1.00 85.56 290 ILE A N 1
ATOM 2354 C CA . ILE A 1 290 ? -16.070 -2.253 -12.190 1.00 85.56 290 ILE A CA 1
ATOM 2355 C C . ILE A 1 290 ? -16.298 -2.779 -13.616 1.00 85.56 290 ILE A C 1
ATOM 2357 O O . ILE A 1 290 ? -17.234 -3.544 -13.860 1.00 85.56 290 ILE A O 1
ATOM 2361 N N . PRO A 1 291 ? -15.455 -2.403 -14.596 1.00 83.75 291 PRO A N 1
ATOM 2362 C CA . PRO A 1 291 ? -15.561 -2.952 -15.941 1.00 83.75 291 PRO A CA 1
ATOM 2363 C C . PRO A 1 291 ? -15.340 -4.471 -15.952 1.00 83.75 291 PRO A C 1
ATOM 2365 O O . PRO A 1 291 ? -14.520 -5.013 -15.208 1.00 83.75 291 PRO A O 1
ATOM 2368 N N . LYS A 1 292 ? -16.014 -5.166 -16.876 1.00 81.50 292 LYS A N 1
ATOM 2369 C CA . LYS A 1 292 ? -15.810 -6.603 -17.090 1.00 81.50 292 LYS A CA 1
ATOM 2370 C C . LYS A 1 292 ? -14.441 -6.870 -17.714 1.00 81.50 292 LYS A C 1
ATOM 2372 O O . LYS A 1 292 ? -14.283 -6.794 -18.929 1.00 81.50 292 LYS A O 1
ATOM 2377 N N . LEU A 1 293 ? -13.454 -7.174 -16.873 1.00 78.25 293 LEU A N 1
ATOM 2378 C CA . LEU A 1 293 ? -12.064 -7.408 -17.289 1.00 78.25 293 LEU A CA 1
ATOM 2379 C C . LEU A 1 293 ? -11.662 -8.891 -17.309 1.00 78.25 293 LEU A C 1
ATOM 2381 O O . LEU A 1 293 ? -10.603 -9.228 -17.837 1.00 78.25 293 LEU A O 1
ATOM 2385 N N . THR A 1 294 ? -12.491 -9.777 -16.756 1.00 71.12 294 THR A N 1
ATOM 2386 C CA . THR A 1 294 ? -12.241 -11.222 -16.678 1.00 71.12 294 THR A CA 1
ATOM 2387 C C . THR A 1 294 ? -13.466 -12.021 -17.140 1.00 71.12 294 THR A C 1
ATOM 2389 O O . THR A 1 294 ? -14.595 -11.547 -16.990 1.00 71.12 294 THR A O 1
ATOM 2392 N N . PRO A 1 295 ? -13.277 -13.236 -17.695 1.00 70.00 295 PRO A N 1
ATOM 2393 C CA . PRO A 1 295 ? -14.391 -14.118 -18.055 1.00 70.00 295 PRO A CA 1
ATOM 2394 C C . PRO A 1 295 ? -15.183 -14.575 -16.820 1.00 70.00 295 PRO A C 1
ATOM 2396 O O . PRO A 1 295 ? -16.408 -14.633 -16.863 1.00 70.00 295 PRO A O 1
ATOM 2399 N N . ASN A 1 296 ? -14.496 -14.798 -15.695 1.00 73.69 296 ASN A N 1
ATOM 2400 C CA . ASN A 1 296 ? -15.098 -15.118 -14.397 1.00 73.69 296 ASN A CA 1
ATOM 2401 C C . ASN A 1 296 ? -15.371 -13.833 -13.605 1.00 73.69 296 ASN A C 1
ATOM 2403 O O . ASN A 1 296 ? -14.809 -13.615 -12.533 1.00 73.69 296 ASN A O 1
ATOM 2407 N N . HIS A 1 297 ? -16.165 -12.932 -14.176 1.00 79.88 297 HIS A N 1
ATOM 2408 C CA . HIS A 1 297 ? -16.537 -11.707 -13.481 1.00 79.88 297 HIS A CA 1
ATOM 2409 C C . HIS A 1 297 ? -17.460 -12.031 -12.293 1.00 79.88 297 HIS A C 1
ATOM 2411 O O . HIS A 1 297 ? -18.444 -12.749 -12.496 1.00 79.88 297 HIS A O 1
ATOM 2417 N N . PRO A 1 298 ? -17.205 -11.500 -11.082 1.00 81.56 298 PRO A N 1
ATOM 2418 C CA . PRO A 1 298 ? -18.062 -11.758 -9.932 1.00 81.56 298 PRO A CA 1
ATOM 2419 C C . PRO A 1 298 ? -19.499 -11.287 -10.184 1.00 81.56 298 PRO A C 1
ATOM 2421 O O . PRO A 1 298 ? -19.745 -10.322 -10.915 1.00 81.56 298 PRO A O 1
ATOM 2424 N N . THR A 1 299 ? -20.454 -11.983 -9.571 1.00 81.88 299 THR A N 1
ATOM 2425 C CA . THR A 1 299 ? -21.884 -11.633 -9.595 1.00 81.88 299 THR A CA 1
ATOM 2426 C C . THR A 1 299 ? -22.329 -10.912 -8.323 1.00 81.88 299 THR A C 1
ATOM 2428 O O . THR A 1 299 ? -23.359 -10.243 -8.331 1.00 81.88 299 THR A O 1
ATOM 2431 N N . GLN A 1 300 ? -21.553 -11.038 -7.244 1.00 85.56 300 GLN A N 1
ATOM 2432 C CA . GLN A 1 300 ? -21.797 -10.419 -5.943 1.00 85.56 300 GLN A CA 1
ATOM 2433 C C . GLN A 1 300 ? -20.850 -9.238 -5.702 1.00 85.56 300 GLN A C 1
ATOM 2435 O O . GLN A 1 300 ? -19.858 -9.067 -6.414 1.00 85.56 300 GLN A O 1
ATOM 2440 N N . ASN A 1 301 ? -21.156 -8.438 -4.678 1.00 89.69 301 ASN A N 1
ATOM 2441 C CA . ASN A 1 301 ? -20.273 -7.368 -4.221 1.00 89.69 301 ASN A CA 1
ATOM 2442 C C . ASN A 1 301 ? -18.905 -7.925 -3.814 1.00 89.69 301 ASN A C 1
ATOM 2444 O O . ASN A 1 301 ? -18.794 -9.016 -3.256 1.00 89.69 301 ASN A O 1
ATOM 2448 N N . ILE A 1 302 ? -17.865 -7.137 -4.060 1.00 92.56 302 ILE A N 1
ATOM 2449 C CA . ILE A 1 302 ? -16.500 -7.454 -3.650 1.00 92.56 302 ILE A CA 1
ATOM 2450 C C . ILE A 1 302 ? -16.319 -6.948 -2.223 1.00 92.56 302 ILE A C 1
ATOM 2452 O O . ILE A 1 302 ? -16.321 -5.740 -1.985 1.00 92.56 302 ILE A O 1
ATOM 2456 N N . TYR A 1 303 ? -16.172 -7.872 -1.279 1.00 94.69 303 TYR A N 1
ATOM 2457 C CA . TYR A 1 303 ? -15.927 -7.569 0.127 1.00 94.69 303 TYR A CA 1
ATOM 2458 C C . TYR A 1 303 ? -14.433 -7.332 0.375 1.00 94.69 303 TYR A C 1
ATOM 2460 O O . TYR A 1 303 ? -13.587 -8.061 -0.134 1.00 94.69 303 TYR A O 1
ATOM 2468 N N . LEU A 1 304 ? -14.092 -6.310 1.157 1.00 94.94 304 LEU A N 1
ATOM 2469 C CA . LEU A 1 304 ? -12.713 -5.918 1.464 1.00 94.94 304 LEU A CA 1
ATOM 2470 C C . LEU A 1 304 ? -12.350 -6.280 2.906 1.00 94.94 304 LEU A C 1
ATOM 2472 O O . LEU A 1 304 ? -11.987 -5.423 3.710 1.00 94.94 304 LEU A O 1
ATOM 2476 N N . PHE A 1 305 ? -12.464 -7.569 3.219 1.00 93.88 305 PHE A N 1
ATOM 2477 C CA . PHE A 1 305 ? -12.073 -8.158 4.498 1.00 93.88 305 PHE A CA 1
ATOM 2478 C C . PHE A 1 305 ? -10.797 -8.983 4.326 1.00 93.88 305 PHE A C 1
ATOM 2480 O O . PHE A 1 305 ? -10.567 -9.552 3.269 1.00 93.88 305 PHE A O 1
ATOM 2487 N N . GLY A 1 306 ? -9.985 -9.049 5.376 1.00 91.44 306 GLY A N 1
ATOM 2488 C CA . GLY A 1 306 ? -8.674 -9.683 5.425 1.00 91.44 306 GLY A CA 1
ATOM 2489 C C . GLY A 1 306 ? -7.563 -8.663 5.680 1.00 91.44 306 GLY A C 1
ATOM 2490 O O . GLY A 1 306 ? -7.638 -7.504 5.276 1.00 91.44 306 GLY A O 1
ATOM 2491 N N . ALA A 1 307 ? -6.475 -9.092 6.321 1.00 89.12 307 ALA A N 1
ATOM 2492 C CA . ALA A 1 307 ? -5.365 -8.193 6.654 1.00 89.12 307 ALA A CA 1
ATOM 2493 C C . ALA A 1 307 ? -4.669 -7.594 5.413 1.00 89.12 307 ALA A C 1
ATOM 2495 O O . ALA A 1 307 ? -4.084 -6.515 5.484 1.00 89.12 307 ALA A O 1
ATOM 2496 N N . ASN A 1 308 ? -4.723 -8.282 4.265 1.00 92.81 308 ASN A N 1
ATOM 2497 C CA . ASN A 1 308 ? -4.170 -7.789 3.001 1.00 92.81 308 ASN A CA 1
ATOM 2498 C C . ASN A 1 308 ? -5.122 -6.826 2.256 1.00 92.81 308 ASN A C 1
ATOM 2500 O O . ASN A 1 308 ? -4.690 -6.181 1.299 1.00 92.81 308 ASN A O 1
ATOM 2504 N N . ALA A 1 309 ? -6.370 -6.645 2.708 1.00 95.25 309 ALA A N 1
ATOM 2505 C CA . ALA A 1 309 ? -7.287 -5.657 2.135 1.00 95.25 309 ALA A CA 1
ATOM 2506 C C . ALA A 1 309 ? -6.769 -4.215 2.298 1.00 95.25 309 ALA A C 1
ATOM 2508 O O . ALA A 1 309 ? -7.114 -3.343 1.498 1.00 95.25 309 ALA A O 1
ATOM 2509 N N . CYS A 1 310 ? -5.869 -3.965 3.261 1.00 96.00 310 CYS A N 1
ATOM 2510 C CA . CYS A 1 310 ? -5.208 -2.670 3.438 1.00 96.00 310 CYS A CA 1
ATOM 2511 C C . CYS A 1 310 ? -4.514 -2.167 2.156 1.00 96.00 310 CYS A C 1
ATOM 2513 O O . CYS A 1 310 ? -4.558 -0.974 1.861 1.00 96.00 310 CYS A O 1
ATOM 2515 N N . TYR A 1 311 ? -3.945 -3.065 1.342 1.00 97.50 311 TYR A N 1
ATOM 2516 C CA . TYR A 1 311 ? -3.339 -2.719 0.053 1.00 97.50 311 TYR A CA 1
ATOM 2517 C C . TYR A 1 311 ? -4.369 -2.215 -0.963 1.00 97.50 311 TYR A C 1
ATOM 2519 O O . TYR A 1 311 ? -4.081 -1.294 -1.729 1.00 97.50 311 TYR A O 1
ATOM 2527 N N . LEU A 1 312 ? -5.569 -2.804 -0.962 1.00 97.62 312 LEU A N 1
ATOM 2528 C CA . LEU A 1 312 ? -6.670 -2.416 -1.843 1.00 97.62 312 LEU A CA 1
ATOM 2529 C C . LEU A 1 312 ? -7.223 -1.054 -1.430 1.00 97.62 312 LEU A C 1
ATOM 2531 O O . LEU A 1 312 ? -7.333 -0.166 -2.267 1.00 97.62 312 LEU A O 1
ATOM 2535 N N . PHE A 1 313 ? -7.485 -0.846 -0.140 1.00 97.69 313 PHE A N 1
ATOM 2536 C CA . PHE A 1 313 ? -7.869 0.466 0.381 1.00 97.69 313 PHE A CA 1
ATOM 2537 C C . PHE A 1 313 ? -6.846 1.549 0.025 1.00 97.69 313 PHE A C 1
ATOM 2539 O O . PHE A 1 313 ? -7.215 2.599 -0.505 1.00 97.69 313 PHE A O 1
ATOM 2546 N N . PHE A 1 314 ? -5.557 1.249 0.216 1.00 98.06 314 PHE A N 1
ATOM 2547 C CA . PHE A 1 314 ? -4.474 2.179 -0.076 1.00 98.06 314 PHE A CA 1
ATOM 2548 C C . PHE A 1 314 ? -4.461 2.599 -1.547 1.00 98.06 314 PHE A C 1
ATOM 2550 O O . PHE A 1 314 ? -4.481 3.790 -1.851 1.00 98.06 314 PHE A O 1
ATOM 2557 N N . VAL A 1 315 ? -4.472 1.636 -2.477 1.00 97.88 315 VAL A N 1
ATOM 2558 C CA . VAL A 1 315 ? -4.410 1.951 -3.910 1.00 97.88 315 VAL A CA 1
ATOM 2559 C C . VAL A 1 315 ? -5.678 2.646 -4.406 1.00 97.88 315 VAL A C 1
ATOM 2561 O O . VAL A 1 315 ? -5.588 3.523 -5.263 1.00 97.88 315 VAL A O 1
ATOM 2564 N N . ARG A 1 316 ? -6.854 2.307 -3.861 1.00 97.44 316 ARG A N 1
ATOM 2565 C CA . ARG A 1 316 ? -8.121 2.976 -4.186 1.00 97.44 316 ARG A CA 1
ATOM 2566 C C . ARG A 1 316 ? -8.080 4.451 -3.794 1.00 97.44 316 ARG A C 1
ATOM 2568 O O . ARG A 1 316 ? -8.333 5.316 -4.633 1.00 97.44 316 ARG A O 1
ATOM 2575 N N . GLY A 1 317 ? -7.698 4.735 -2.547 1.00 97.75 317 GLY A N 1
ATOM 2576 C CA . GLY A 1 317 ? -7.576 6.098 -2.033 1.00 97.75 317 GLY A CA 1
ATOM 2577 C C . GLY A 1 317 ? -6.491 6.900 -2.752 1.00 97.75 317 GLY A C 1
ATOM 2578 O O . GLY A 1 317 ? -6.748 8.013 -3.212 1.00 97.75 317 GLY A O 1
ATOM 2579 N N . LEU A 1 318 ? -5.309 6.306 -2.952 1.00 97.94 318 LEU A N 1
ATOM 2580 C CA . LEU A 1 318 ? -4.199 6.951 -3.656 1.00 97.94 318 LEU A CA 1
ATOM 2581 C C . LEU A 1 318 ? -4.538 7.235 -5.125 1.00 97.94 318 LEU A C 1
ATOM 2583 O O . LEU A 1 318 ? -4.235 8.318 -5.626 1.00 97.94 318 LEU A O 1
ATOM 2587 N N . TYR A 1 319 ? -5.204 6.305 -5.816 1.00 97.38 319 TYR A N 1
ATOM 2588 C CA . TYR A 1 319 ? -5.676 6.525 -7.182 1.00 97.38 319 TYR A CA 1
ATOM 2589 C C . TYR A 1 319 ? -6.700 7.661 -7.245 1.00 97.38 319 TYR A C 1
ATOM 2591 O O . TYR A 1 319 ? -6.594 8.530 -8.112 1.00 97.38 319 TYR A O 1
ATOM 2599 N N . LEU A 1 320 ? -7.682 7.687 -6.336 1.00 96.44 320 LEU A N 1
ATOM 2600 C CA . LEU A 1 320 ? -8.690 8.747 -6.315 1.00 96.44 320 LEU A CA 1
ATOM 2601 C C . LEU A 1 320 ? -8.048 10.116 -6.060 1.00 96.44 320 LEU A C 1
ATOM 2603 O O . LEU A 1 320 ? -8.349 11.059 -6.788 1.00 96.44 320 LEU A O 1
ATOM 2607 N N . LEU A 1 321 ? -7.106 10.207 -5.118 1.00 97.06 321 LEU A N 1
ATOM 2608 C CA . LEU A 1 321 ? -6.302 11.406 -4.870 1.00 97.06 321 LEU A CA 1
ATOM 2609 C C . LEU A 1 321 ? -5.568 11.868 -6.143 1.00 97.06 321 LEU A C 1
ATOM 2611 O O . LEU A 1 321 ? -5.649 13.039 -6.525 1.00 97.06 321 LEU A O 1
ATOM 2615 N N . CYS A 1 322 ? -4.903 10.939 -6.831 1.00 95.94 322 CYS A N 1
ATOM 2616 C CA . CYS A 1 322 ? -4.042 11.214 -7.982 1.00 95.94 322 CYS A CA 1
ATOM 2617 C C . CYS A 1 322 ? -4.787 11.503 -9.295 1.00 95.94 322 CYS A C 1
ATOM 2619 O O . CYS A 1 322 ? -4.316 12.298 -10.105 1.00 95.94 322 CYS A O 1
ATOM 2621 N N . SER A 1 323 ? -5.924 10.852 -9.533 1.00 93.81 323 SER A N 1
ATOM 2622 C CA . SER A 1 323 ? -6.697 10.973 -10.777 1.00 93.81 323 SER A CA 1
ATOM 2623 C C . SER A 1 323 ? -7.393 12.329 -10.893 1.00 93.81 323 SER A C 1
ATOM 2625 O O . SER A 1 323 ? -7.556 13.032 -9.902 1.00 93.81 323 SER A O 1
ATOM 2627 N N . ASP A 1 324 ? -7.884 12.694 -12.073 1.00 90.81 324 ASP A N 1
ATOM 2628 C CA . ASP A 1 324 ? -8.743 13.877 -12.245 1.00 90.81 324 ASP A CA 1
ATOM 2629 C C . ASP A 1 324 ? -10.239 13.561 -12.062 1.00 90.81 324 ASP A C 1
ATOM 2631 O O . ASP A 1 324 ? -11.079 14.437 -12.211 1.00 90.81 324 ASP A O 1
ATOM 2635 N N . ALA A 1 325 ? -10.589 12.329 -11.674 1.00 89.94 325 ALA A N 1
ATOM 2636 C CA . ALA A 1 325 ? -11.979 11.921 -11.496 1.00 89.94 325 ALA A CA 1
ATOM 2637 C C . ALA A 1 325 ? -12.552 12.367 -10.142 1.00 89.94 325 ALA A C 1
ATOM 2639 O O . ALA A 1 325 ? -11.886 12.248 -9.110 1.00 89.94 325 ALA A O 1
ATOM 2640 N N . THR A 1 326 ? -13.800 12.839 -10.115 1.00 90.12 326 THR A N 1
ATOM 2641 C CA . THR A 1 326 ? -14.503 13.143 -8.851 1.00 90.12 326 THR A CA 1
ATOM 2642 C C . THR A 1 326 ? -14.875 11.877 -8.083 1.00 90.12 326 THR A C 1
ATOM 2644 O O . THR A 1 326 ? -14.755 11.839 -6.861 1.00 90.12 326 THR A O 1
ATOM 2647 N N . TYR A 1 327 ? -15.281 10.825 -8.796 1.00 90.31 327 TYR A N 1
ATOM 2648 C CA . TYR A 1 327 ? -15.688 9.547 -8.215 1.00 90.31 327 TYR A CA 1
ATOM 2649 C C . TYR A 1 327 ? -14.778 8.416 -8.697 1.00 90.31 327 TYR A C 1
ATOM 2651 O O . TYR A 1 327 ? -14.346 8.400 -9.844 1.00 90.31 327 TYR A O 1
ATOM 2659 N N . GLU A 1 328 ? -14.524 7.444 -7.823 1.00 87.12 328 GLU A N 1
ATOM 2660 C CA . GLU A 1 328 ? -13.518 6.388 -8.007 1.00 87.12 328 GLU A CA 1
ATOM 2661 C C . GLU A 1 328 ? -13.670 5.552 -9.291 1.00 87.12 328 GLU A C 1
ATOM 2663 O O . GLU A 1 328 ? -12.665 5.205 -9.925 1.00 87.12 328 GLU A O 1
ATOM 2668 N N . PHE A 1 329 ? -14.909 5.224 -9.662 1.00 87.81 329 PHE A N 1
ATOM 2669 C CA . PHE A 1 329 ? -15.234 4.316 -10.768 1.00 87.81 329 PHE A CA 1
ATOM 2670 C C . PHE A 1 329 ? -15.977 4.993 -11.925 1.00 87.81 329 PHE A C 1
ATOM 2672 O O . PHE A 1 329 ? -16.381 4.327 -12.873 1.00 87.81 329 PHE A O 1
ATOM 2679 N N . LYS A 1 330 ? -16.159 6.319 -11.880 1.00 80.88 330 LYS A N 1
ATOM 2680 C CA . LYS A 1 330 ? -16.828 7.054 -12.960 1.00 80.88 330 LYS A CA 1
ATOM 2681 C C . LYS A 1 330 ? -15.796 7.736 -13.839 1.00 80.88 330 LYS A C 1
ATOM 2683 O O . LYS A 1 330 ? -14.932 8.462 -13.347 1.00 80.88 330 LYS A O 1
ATOM 2688 N N . GLU A 1 331 ? -15.916 7.541 -15.146 1.00 70.12 331 GLU A N 1
ATOM 2689 C CA . GLU A 1 331 ? -15.186 8.375 -16.091 1.00 70.12 331 GLU A CA 1
ATOM 2690 C C . GLU A 1 331 ? -15.745 9.795 -16.003 1.00 70.12 331 GLU A C 1
ATOM 2692 O O . GLU A 1 331 ? -16.950 10.019 -16.113 1.00 70.12 331 GLU A O 1
ATOM 2697 N N . SER A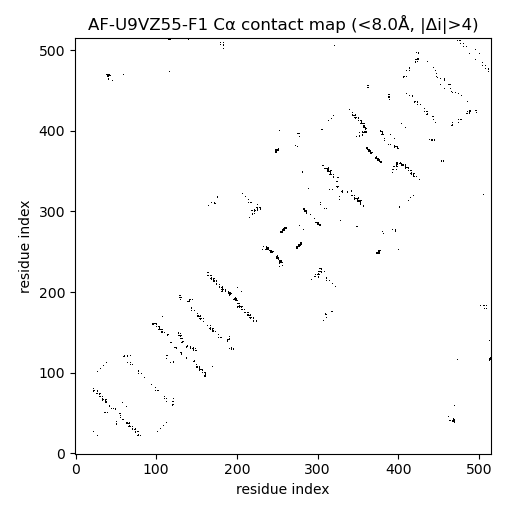 1 332 ? -14.865 10.745 -15.705 1.00 66.31 332 SER A N 1
ATOM 2698 C CA . SER A 1 332 ? -15.211 12.161 -15.750 1.00 66.31 332 SER A CA 1
ATOM 2699 C C . SER A 1 332 ? -14.977 12.638 -17.184 1.00 66.31 332 SER A C 1
ATOM 2701 O O . SER A 1 332 ? -13.934 12.289 -17.749 1.00 66.31 332 SER A O 1
ATOM 2703 N N . PRO A 1 333 ? -15.924 13.369 -17.799 1.00 68.38 333 PRO A N 1
ATOM 2704 C CA . PRO A 1 333 ? -15.709 13.971 -19.108 1.00 68.38 333 PRO A CA 1
ATOM 2705 C C . PRO A 1 333 ? -14.417 14.793 -19.112 1.00 68.38 333 PRO A C 1
ATOM 2707 O O . PRO A 1 333 ? -14.064 15.409 -18.103 1.00 68.38 333 PRO A O 1
ATOM 2710 N N . GLU A 1 334 ? -13.712 14.825 -20.242 1.00 64.75 334 GLU A N 1
ATOM 2711 C CA . GLU A 1 334 ? -12.563 15.718 -20.384 1.00 64.75 334 GLU A CA 1
ATOM 2712 C C . GLU A 1 334 ? -13.006 17.163 -20.090 1.00 64.75 334 GLU A C 1
ATOM 2714 O O . GLU A 1 334 ? -14.004 17.636 -20.632 1.00 64.75 334 GLU A O 1
ATOM 2719 N N . ASN A 1 335 ? -12.274 17.847 -19.206 1.00 65.19 335 ASN A N 1
ATOM 2720 C CA . ASN A 1 335 ? -12.545 19.212 -18.730 1.00 65.19 335 ASN A CA 1
ATOM 2721 C C . ASN A 1 335 ? -13.765 19.404 -17.809 1.00 65.19 335 ASN A C 1
ATOM 2723 O O . ASN A 1 335 ? -14.183 20.542 -17.611 1.00 65.19 335 ASN A O 1
ATOM 2727 N N . SER A 1 336 ? -14.327 18.352 -17.205 1.00 72.31 336 SER A N 1
ATOM 2728 C CA . SER A 1 336 ? -15.309 18.550 -16.130 1.00 72.31 336 SER A CA 1
ATOM 2729 C C . SER A 1 336 ? -14.651 19.118 -14.869 1.00 72.31 336 SER A C 1
ATOM 2731 O O . SER A 1 336 ? -13.580 18.645 -14.471 1.00 72.31 336 SER A O 1
ATOM 2733 N N . ASP A 1 337 ? -15.324 20.055 -14.200 1.00 83.81 337 ASP A N 1
ATOM 2734 C CA . ASP A 1 337 ? -14.891 20.545 -12.893 1.00 83.81 337 ASP A CA 1
ATOM 2735 C C . ASP A 1 337 ? -14.804 19.401 -11.881 1.00 83.81 337 ASP A C 1
ATOM 2737 O O . ASP A 1 337 ? -15.702 18.564 -11.748 1.00 83.81 337 ASP A O 1
ATOM 2741 N N . ILE A 1 338 ? -13.689 19.360 -11.155 1.00 89.62 338 ILE A N 1
ATOM 2742 C CA . ILE A 1 338 ? -13.446 18.330 -10.153 1.00 89.62 338 ILE A CA 1
ATOM 2743 C C . ILE A 1 338 ? -14.193 18.726 -8.881 1.00 89.62 338 ILE A C 1
ATOM 2745 O O . ILE A 1 338 ? -13.846 19.714 -8.237 1.00 89.62 338 ILE A O 1
ATOM 2749 N N . GLY A 1 339 ? -15.164 17.909 -8.464 1.00 91.88 339 GLY A N 1
ATOM 2750 C CA . GLY A 1 339 ? -15.746 17.977 -7.121 1.00 91.88 339 GLY A CA 1
ATOM 2751 C C . GLY A 1 339 ? -14.707 17.627 -6.051 1.00 91.88 339 GLY A C 1
ATOM 2752 O O . GLY A 1 339 ? -14.637 16.485 -5.597 1.00 91.88 339 GLY A O 1
ATOM 2753 N N . TRP A 1 340 ? -13.860 18.591 -5.686 1.00 93.12 340 TRP A N 1
ATOM 2754 C CA . TRP A 1 340 ? -12.693 18.375 -4.830 1.00 93.12 340 TRP A CA 1
ATOM 2755 C C . TRP A 1 340 ? -13.051 17.880 -3.436 1.00 93.12 340 TRP A C 1
ATOM 2757 O O . TRP A 1 340 ? -12.448 16.922 -2.966 1.00 93.12 340 TRP A O 1
ATOM 2767 N N . GLU A 1 341 ? -14.049 18.479 -2.794 1.00 94.00 341 GLU A N 1
ATOM 2768 C CA . GLU A 1 341 ? -14.456 18.088 -1.446 1.00 94.00 341 GLU A CA 1
ATOM 2769 C C . GLU A 1 341 ? -14.929 16.621 -1.360 1.00 94.00 341 GLU A C 1
ATOM 2771 O O . GLU A 1 341 ? -14.306 15.857 -0.616 1.00 94.00 341 GLU A O 1
ATOM 2776 N N . PRO A 1 342 ? -15.944 16.154 -2.123 1.00 94.25 342 PRO A N 1
ATOM 2777 C CA . PRO A 1 342 ? -16.390 14.760 -2.036 1.00 94.25 342 PRO A CA 1
ATOM 2778 C C . PRO A 1 342 ? -15.299 13.766 -2.456 1.00 94.25 342 PRO A C 1
ATOM 2780 O O . PRO A 1 342 ? -15.166 12.699 -1.851 1.00 94.25 342 PRO A O 1
ATOM 2783 N N . LYS A 1 343 ? -14.473 14.126 -3.448 1.00 95.06 343 LYS A N 1
ATOM 2784 C CA . LYS A 1 343 ? -13.314 13.336 -3.882 1.00 95.06 343 LYS A CA 1
ATOM 2785 C C . LYS A 1 343 ? -12.312 13.145 -2.744 1.00 95.06 343 LYS A C 1
ATOM 2787 O O . LYS A 1 343 ? -11.925 12.015 -2.449 1.00 95.06 343 LYS A O 1
ATOM 2792 N N . LEU A 1 344 ? -11.879 14.240 -2.118 1.00 97.00 344 LEU A N 1
ATOM 2793 C CA . LEU A 1 344 ? -10.859 14.222 -1.072 1.00 97.00 344 LEU A CA 1
ATOM 2794 C C . LEU A 1 344 ? -11.388 13.590 0.219 1.00 97.00 344 LEU A C 1
ATOM 2796 O O . LEU A 1 344 ? -10.658 12.818 0.832 1.00 97.00 344 LEU A O 1
ATOM 2800 N N . LYS A 1 345 ? -12.660 13.814 0.584 1.00 95.62 345 LYS A N 1
ATOM 2801 C CA . LYS A 1 345 ? -13.313 13.121 1.709 1.00 95.62 345 LYS A CA 1
ATOM 2802 C C . LYS A 1 345 ? -13.344 11.604 1.490 1.00 95.62 345 LYS A C 1
ATOM 2804 O O . LYS A 1 345 ? -12.973 10.852 2.385 1.00 95.62 345 LYS A O 1
ATOM 2809 N N . LYS A 1 346 ? -13.717 11.123 0.295 1.00 95.50 346 LYS A N 1
ATOM 2810 C CA . LYS A 1 346 ? -13.700 9.676 0.003 1.00 95.50 346 LYS A CA 1
ATOM 2811 C C . LYS A 1 346 ? -12.277 9.111 -0.038 1.00 95.50 346 LYS A C 1
ATOM 2813 O O . LYS A 1 346 ? -12.060 8.019 0.479 1.00 95.50 346 LYS A O 1
ATOM 2818 N N . ALA A 1 347 ? -11.321 9.832 -0.628 1.00 97.31 347 ALA A N 1
ATOM 2819 C CA . ALA A 1 347 ? -9.920 9.411 -0.663 1.00 97.31 347 ALA A CA 1
ATOM 2820 C C . ALA A 1 347 ? -9.330 9.300 0.751 1.00 97.31 347 ALA A C 1
ATOM 2822 O O . ALA A 1 347 ? -8.703 8.288 1.052 1.00 97.31 347 ALA A O 1
ATOM 2823 N N . LEU A 1 348 ? -9.601 10.285 1.615 1.00 97.50 348 LEU A N 1
ATOM 2824 C CA . LEU A 1 348 ? -9.224 10.279 3.028 1.00 97.50 348 LEU A CA 1
ATOM 2825 C C . LEU A 1 348 ? -9.779 9.042 3.740 1.00 97.50 348 LEU A C 1
ATOM 2827 O O . LEU A 1 348 ? -8.995 8.249 4.241 1.00 97.50 348 LEU A O 1
ATOM 2831 N N . ARG A 1 349 ? -11.097 8.808 3.676 1.00 96.38 349 ARG A N 1
ATOM 2832 C CA . ARG A 1 349 ? -11.732 7.632 4.302 1.00 96.38 349 ARG A CA 1
ATOM 2833 C C . ARG A 1 349 ? -11.114 6.313 3.824 1.00 96.38 349 ARG A C 1
ATOM 2835 O O . ARG A 1 349 ? -10.847 5.426 4.622 1.00 96.38 349 ARG A O 1
ATOM 2842 N N . LEU A 1 350 ? -10.832 6.172 2.525 1.00 96.94 350 LEU A N 1
ATOM 2843 C CA . LEU A 1 350 ? -10.169 4.975 1.983 1.00 96.94 350 LEU A CA 1
ATOM 2844 C C . LEU A 1 350 ? -8.735 4.808 2.508 1.00 96.94 350 LEU A C 1
ATOM 2846 O O . LEU A 1 350 ? -8.326 3.691 2.813 1.00 96.94 350 LEU A O 1
ATOM 2850 N N . LEU A 1 351 ? -7.968 5.893 2.612 1.00 97.75 351 LEU A N 1
ATOM 2851 C CA . LEU A 1 351 ? -6.606 5.862 3.151 1.00 97.75 351 LEU A CA 1
ATOM 2852 C C . LEU A 1 351 ? -6.601 5.609 4.662 1.00 97.75 351 LEU A C 1
ATOM 2854 O O . LEU A 1 351 ? -5.727 4.886 5.142 1.00 97.75 351 LEU A O 1
ATOM 2858 N N . ASP A 1 352 ? -7.613 6.101 5.374 1.00 95.75 352 ASP A N 1
ATOM 2859 C CA . ASP A 1 352 ? -7.828 5.831 6.791 1.00 95.75 352 ASP A CA 1
ATOM 2860 C C . ASP A 1 352 ? -8.111 4.361 7.054 1.00 95.75 352 ASP A C 1
ATOM 2862 O O . ASP A 1 352 ? -7.413 3.734 7.848 1.00 95.75 352 ASP A O 1
ATOM 2866 N N . MET A 1 353 ? -9.019 3.762 6.283 1.00 94.56 353 MET A N 1
ATOM 2867 C CA . MET A 1 353 ? -9.241 2.315 6.303 1.00 94.56 353 MET A CA 1
ATOM 2868 C C . MET A 1 353 ? -7.960 1.538 5.978 1.00 94.56 353 MET A C 1
ATOM 2870 O O . MET A 1 353 ? -7.683 0.508 6.593 1.00 94.56 353 MET A O 1
ATOM 2874 N N . ALA A 1 354 ? -7.153 2.026 5.029 1.00 95.94 354 ALA A N 1
ATOM 2875 C CA . ALA A 1 354 ? -5.907 1.373 4.648 1.00 95.94 354 ALA A CA 1
ATOM 2876 C C . ALA A 1 354 ? -4.914 1.307 5.807 1.00 95.94 354 ALA A C 1
ATOM 2878 O O . ALA A 1 354 ? -4.383 0.230 6.092 1.00 95.94 354 ALA A O 1
ATOM 2879 N N . TRP A 1 355 ? -4.645 2.439 6.467 1.00 93.94 355 TRP A N 1
ATOM 2880 C CA . TRP A 1 355 ? -3.694 2.436 7.571 1.00 93.94 355 TRP A CA 1
ATOM 2881 C C . TRP A 1 355 ? -4.277 1.822 8.836 1.00 93.94 355 TRP A C 1
ATOM 2883 O O . TRP A 1 355 ? -3.512 1.174 9.541 1.00 93.94 355 TRP A O 1
ATOM 2893 N N . ALA A 1 356 ? -5.578 1.960 9.103 1.00 91.88 356 ALA A N 1
ATOM 2894 C CA . ALA A 1 356 ? -6.227 1.364 10.265 1.00 91.88 356 ALA A CA 1
ATOM 2895 C C . ALA A 1 356 ? -6.165 -0.167 10.193 1.00 91.88 356 ALA A C 1
ATOM 2897 O O . ALA A 1 356 ? -5.599 -0.787 11.083 1.00 91.88 356 ALA A O 1
ATOM 2898 N N . VAL A 1 357 ? -6.598 -0.784 9.084 1.00 92.12 357 VAL A N 1
ATOM 2899 C CA . VAL A 1 357 ? -6.499 -2.248 8.889 1.00 92.12 357 VAL A CA 1
ATOM 2900 C C . VAL A 1 357 ? -5.044 -2.739 8.917 1.00 92.12 357 VAL A C 1
ATOM 2902 O O . VAL A 1 357 ? -4.770 -3.868 9.322 1.00 92.12 357 VAL A O 1
ATOM 2905 N N . ALA A 1 358 ? -4.094 -1.918 8.458 1.00 91.88 358 ALA A N 1
ATOM 2906 C CA . ALA A 1 358 ? -2.670 -2.251 8.474 1.00 91.88 358 ALA A CA 1
ATOM 2907 C C . ALA A 1 358 ? -2.000 -2.041 9.841 1.00 91.88 358 ALA A C 1
ATOM 2909 O O . ALA A 1 358 ? -0.889 -2.536 10.064 1.00 91.88 358 ALA A O 1
ATOM 2910 N N . GLU A 1 359 ? -2.603 -1.260 10.728 1.00 84.88 359 GLU A N 1
ATOM 2911 C CA . GLU A 1 359 ? -2.052 -0.903 12.021 1.00 84.88 359 GLU A CA 1
ATOM 2912 C C . GLU A 1 359 ? -2.589 -1.853 13.079 1.00 84.88 359 GLU A C 1
ATOM 2914 O O . GLU A 1 359 ? -3.723 -1.730 13.501 1.00 84.88 359 GLU A O 1
ATOM 2919 N N . ALA A 1 360 ? -1.751 -2.770 13.565 1.00 70.94 360 ALA A N 1
ATOM 2920 C CA . ALA A 1 360 ? -2.107 -3.534 14.755 1.00 70.94 360 ALA A CA 1
ATOM 2921 C C . ALA A 1 360 ? -2.252 -2.570 15.952 1.00 70.94 360 ALA A C 1
ATOM 2923 O O . ALA A 1 360 ? -1.236 -2.086 16.461 1.00 70.94 360 ALA A O 1
ATOM 2924 N N . GLY A 1 361 ? -3.488 -2.280 16.369 1.00 64.06 361 GLY A N 1
ATOM 2925 C CA . GLY A 1 361 ? -3.834 -1.481 17.555 1.00 64.06 361 GLY A CA 1
ATOM 2926 C C . GLY A 1 361 ? -3.867 -2.293 18.857 1.00 64.06 361 GLY A C 1
ATOM 2927 O O . GLY A 1 361 ? -3.994 -1.734 19.948 1.00 64.06 361 GLY A O 1
ATOM 2928 N N . CYS A 1 362 ? -3.687 -3.613 18.760 1.00 74.62 362 CYS A N 1
ATOM 2929 C CA . CYS A 1 362 ? -3.861 -4.520 19.880 1.00 74.62 362 CYS A CA 1
ATOM 2930 C C . CYS A 1 362 ? -2.836 -4.273 20.997 1.00 74.62 362 CYS A C 1
ATOM 2932 O O . CYS A 1 362 ? -1.639 -4.072 20.757 1.00 74.62 362 CYS A O 1
ATOM 2934 N N . SER A 1 363 ? -3.275 -4.409 22.248 1.00 77.44 363 SER A N 1
ATOM 2935 C CA . SER A 1 363 ? -2.386 -4.358 23.410 1.00 77.44 363 SER A CA 1
ATOM 2936 C C . SER A 1 363 ? -2.041 -5.763 23.903 1.00 77.44 363 SER A C 1
ATOM 2938 O O . SER A 1 363 ? -2.897 -6.637 24.007 1.00 77.44 363 SER A O 1
ATOM 2940 N N . ILE A 1 364 ? -0.763 -6.004 24.216 1.00 78.12 364 ILE A N 1
ATOM 2941 C CA . ILE A 1 364 ? -0.312 -7.292 24.764 1.00 78.12 364 ILE A CA 1
ATOM 2942 C C . ILE A 1 364 ? -0.094 -7.148 26.266 1.00 78.12 364 ILE A C 1
ATOM 2944 O O . ILE A 1 364 ? 0.809 -6.431 26.716 1.00 78.12 364 ILE A O 1
ATOM 2948 N N . THR A 1 365 ? -0.884 -7.885 27.038 1.00 81.94 365 THR A N 1
ATOM 2949 C CA . THR A 1 365 ? -0.756 -7.983 28.493 1.00 81.94 365 THR A CA 1
ATOM 2950 C C . THR A 1 365 ? -0.217 -9.356 28.882 1.00 81.94 365 THR A C 1
ATOM 2952 O O . THR A 1 365 ? -0.480 -10.361 28.224 1.00 81.94 365 THR A O 1
ATOM 2955 N N . ARG A 1 366 ? 0.597 -9.409 29.940 1.00 80.88 366 ARG A N 1
ATOM 2956 C CA . ARG A 1 366 ? 1.030 -10.677 30.538 1.00 80.88 366 ARG A CA 1
ATOM 2957 C C . ARG A 1 366 ? 0.159 -10.947 31.748 1.00 80.88 366 ARG A C 1
ATOM 2959 O O . ARG A 1 366 ? 0.093 -10.102 32.638 1.00 80.88 366 ARG A O 1
ATOM 2966 N N . LYS A 1 367 ? -0.458 -12.119 31.785 1.00 80.19 367 LYS A N 1
ATOM 2967 C CA . LYS A 1 367 ? -1.181 -12.621 32.950 1.00 80.19 367 LYS A CA 1
ATOM 2968 C C . LYS A 1 367 ? -0.495 -13.891 33.442 1.00 80.19 367 LYS A C 1
ATOM 2970 O O . LYS A 1 367 ? 0.153 -14.592 32.669 1.00 80.19 367 LYS A O 1
ATOM 2975 N N . LYS A 1 368 ? -0.591 -14.151 34.743 1.00 77.44 368 LYS A N 1
ATOM 2976 C CA . LYS A 1 368 ? -0.245 -15.453 35.312 1.00 77.44 368 LYS A CA 1
ATOM 2977 C C . LYS A 1 368 ? -1.545 -16.204 35.540 1.00 77.44 368 LYS A C 1
ATOM 2979 O O . LYS A 1 368 ? -2.401 -15.685 36.251 1.00 77.44 368 LYS A O 1
ATOM 2984 N N . GLN A 1 369 ? -1.672 -17.376 34.941 1.00 73.44 369 GLN A N 1
ATOM 2985 C CA . GLN A 1 369 ? -2.789 -18.287 35.156 1.00 73.44 369 GLN A CA 1
ATOM 2986 C C . GLN A 1 369 ? -2.186 -19.655 35.471 1.00 73.44 369 GLN A C 1
ATOM 2988 O O . GLN A 1 369 ? -1.281 -20.091 34.769 1.00 73.44 369 GLN A O 1
ATOM 2993 N N . ASP A 1 370 ? -2.580 -20.245 36.601 1.00 74.62 370 ASP A N 1
ATOM 2994 C CA . ASP A 1 370 ? -2.110 -21.561 37.062 1.00 74.62 370 ASP A CA 1
ATOM 2995 C C . ASP A 1 370 ? -0.577 -21.733 37.104 1.00 74.62 370 ASP A C 1
ATOM 2997 O O . ASP A 1 370 ? -0.025 -22.796 36.849 1.00 74.62 370 ASP A O 1
ATOM 3001 N N . GLY A 1 371 ? 0.141 -20.656 37.445 1.00 74.50 371 GLY A N 1
ATOM 3002 C CA . GLY A 1 371 ? 1.608 -20.644 37.523 1.00 74.50 371 GLY A CA 1
ATOM 3003 C C . GLY A 1 371 ? 2.321 -20.404 36.186 1.00 74.50 371 GLY A C 1
ATOM 3004 O O . GLY A 1 371 ? 3.499 -20.039 36.195 1.00 74.50 371 GLY A O 1
ATOM 3005 N N . GLU A 1 372 ? 1.616 -20.485 35.057 1.00 74.88 372 GLU A N 1
ATOM 3006 C CA . GLU A 1 372 ? 2.157 -20.210 33.728 1.00 74.88 372 GLU A CA 1
ATOM 3007 C C . GLU A 1 372 ? 1.971 -18.744 33.315 1.00 74.88 372 GLU A C 1
ATOM 3009 O O . GLU A 1 372 ? 0.979 -18.080 33.631 1.00 74.88 372 GLU A O 1
ATOM 3014 N N . SER A 1 373 ? 2.961 -18.196 32.600 1.00 79.69 373 SER A N 1
ATOM 3015 C CA . SER A 1 373 ? 2.867 -16.846 32.041 1.00 79.69 373 SER A CA 1
ATOM 3016 C C . SER A 1 373 ? 2.173 -16.896 30.684 1.00 79.69 373 SER A C 1
ATOM 3018 O O . SER A 1 373 ? 2.818 -17.133 29.664 1.00 79.69 373 SER A O 1
ATOM 3020 N N . ILE A 1 374 ? 0.893 -16.547 30.661 1.00 82.31 374 ILE A N 1
ATOM 3021 C CA . ILE A 1 374 ? 0.109 -16.405 29.435 1.00 82.31 374 ILE A CA 1
ATOM 3022 C C . ILE A 1 374 ? 0.179 -14.971 28.890 1.00 82.31 374 ILE A C 1
ATOM 3024 O O . ILE A 1 374 ? 0.391 -13.996 29.628 1.00 82.31 374 ILE A O 1
ATOM 3028 N N . ARG A 1 375 ? 0.037 -14.826 27.571 1.00 84.12 375 ARG A N 1
ATOM 3029 C CA . ARG A 1 375 ? 0.030 -13.528 26.880 1.00 84.12 375 ARG A CA 1
ATOM 3030 C C . ARG A 1 375 ? -1.356 -13.285 26.299 1.00 84.12 375 ARG A C 1
ATOM 3032 O O . ARG A 1 375 ? -1.764 -14.006 25.401 1.00 84.12 375 ARG A O 1
ATOM 3039 N N . GLN A 1 376 ? -2.054 -12.263 26.782 1.00 85.12 376 GLN A N 1
ATOM 3040 C CA . GLN A 1 376 ? -3.364 -11.879 26.260 1.00 85.12 376 GLN A CA 1
ATOM 3041 C C . GLN A 1 376 ? -3.214 -10.700 25.288 1.00 85.12 376 GLN A C 1
ATOM 3043 O O . GLN A 1 376 ? -2.676 -9.655 25.668 1.00 85.12 376 GLN A O 1
ATOM 3048 N N . ILE A 1 377 ? -3.684 -10.877 24.054 1.00 84.25 377 ILE A N 1
ATOM 3049 C CA . ILE A 1 377 ? -3.795 -9.856 23.010 1.00 84.25 377 ILE A CA 1
ATOM 3050 C C . ILE A 1 377 ? -5.205 -9.271 23.080 1.00 84.25 377 ILE A C 1
ATOM 3052 O O . ILE A 1 377 ? -6.174 -9.945 22.734 1.00 84.25 377 ILE A O 1
ATOM 3056 N N . ARG A 1 378 ? -5.303 -8.020 23.531 1.00 81.06 378 ARG A N 1
ATOM 3057 C CA . ARG A 1 378 ? -6.569 -7.299 23.664 1.00 81.06 378 ARG A CA 1
ATOM 3058 C C . ARG A 1 378 ? -6.827 -6.389 22.480 1.00 81.06 378 ARG A C 1
ATOM 3060 O O . ARG A 1 378 ? -5.916 -5.663 22.071 1.00 81.06 378 ARG A O 1
ATOM 3067 N N . ARG A 1 379 ? -8.066 -6.403 21.993 1.00 79.50 379 ARG A N 1
ATOM 3068 C CA . ARG A 1 379 ? -8.561 -5.527 20.924 1.00 79.50 379 ARG A CA 1
ATOM 3069 C C . ARG A 1 379 ? -9.168 -4.265 21.534 1.00 79.50 379 ARG A C 1
ATOM 3071 O O . ARG A 1 379 ? -9.868 -4.343 22.539 1.00 79.50 379 ARG A O 1
ATOM 3078 N N . SER A 1 380 ? -8.900 -3.116 20.932 1.00 71.94 380 SER A N 1
ATOM 3079 C CA . SER A 1 380 ? -9.341 -1.805 21.401 1.00 71.94 380 SER A CA 1
ATOM 3080 C C . SER A 1 380 ? -10.311 -1.208 20.383 1.00 71.94 380 SER A C 1
ATOM 3082 O O . SER A 1 380 ? -9.915 -0.443 19.515 1.00 71.94 380 SER A O 1
ATOM 3084 N N . PHE A 1 381 ? -11.593 -1.564 20.490 1.00 68.06 381 PHE A N 1
ATOM 3085 C CA . PHE A 1 381 ? -12.672 -0.978 19.674 1.00 68.06 381 PHE A CA 1
ATOM 3086 C C . PHE A 1 381 ? -13.324 0.253 20.332 1.00 68.06 381 PHE A C 1
ATOM 3088 O O . PHE A 1 381 ? -14.375 0.705 19.893 1.00 68.06 381 PHE A O 1
ATOM 3095 N N . ALA A 1 382 ? -12.740 0.762 21.421 1.00 59.19 382 ALA A N 1
ATOM 3096 C CA . ALA A 1 382 ? -13.262 1.899 22.171 1.00 59.19 382 ALA A CA 1
ATOM 3097 C C . ALA A 1 382 ? -12.517 3.187 21.806 1.00 59.19 382 ALA A C 1
ATOM 3099 O O . ALA A 1 382 ? -11.303 3.153 21.590 1.00 59.19 382 ALA A O 1
ATOM 3100 N N . HIS A 1 383 ? -13.237 4.315 21.836 1.00 53.78 383 HIS A N 1
ATOM 3101 C CA . HIS A 1 383 ? -12.671 5.654 21.675 1.00 53.78 383 HIS A CA 1
ATOM 3102 C C . HIS A 1 383 ? -11.471 5.821 22.609 1.00 53.78 383 HIS A C 1
ATOM 3104 O O . HIS A 1 383 ? -11.607 5.799 23.839 1.00 53.78 383 HIS A O 1
ATOM 3110 N N . SER A 1 384 ? -10.275 5.988 22.042 1.00 55.41 384 SER A N 1
ATOM 3111 C CA . SER A 1 384 ? -9.140 6.410 22.848 1.00 55.41 384 SER A CA 1
ATOM 3112 C C . SER A 1 384 ? -9.444 7.832 23.308 1.00 55.41 384 SER A C 1
ATOM 3114 O O . SER A 1 384 ? -9.414 8.749 22.496 1.00 55.41 384 SER A O 1
ATOM 3116 N N . GLY A 1 385 ? -9.700 8.048 24.599 1.00 53.84 385 GLY A N 1
ATOM 3117 C CA . GLY A 1 385 ? -9.825 9.396 25.178 1.00 53.84 385 GLY A CA 1
ATOM 3118 C C . GLY A 1 385 ? -8.530 10.227 25.116 1.00 53.84 385 GLY A C 1
ATOM 3119 O O . GLY A 1 385 ? -8.401 11.221 25.825 1.00 53.84 385 GLY A O 1
ATOM 3120 N N . ASP A 1 386 ? -7.547 9.800 24.319 1.00 65.00 386 ASP A N 1
ATOM 3121 C CA . ASP A 1 386 ? -6.302 10.506 24.071 1.00 65.00 386 ASP A CA 1
ATOM 3122 C C . ASP A 1 386 ? -6.541 11.607 23.031 1.00 65.00 386 ASP A C 1
ATOM 3124 O O . ASP A 1 386 ? -6.648 11.352 21.831 1.00 65.00 386 ASP A O 1
ATOM 3128 N N . VAL A 1 387 ? -6.583 12.851 23.509 1.00 62.03 387 VAL A N 1
ATOM 3129 C CA . VAL A 1 387 ? -6.748 14.072 22.699 1.00 62.03 387 VAL A CA 1
ATOM 3130 C C . VAL A 1 387 ? -5.636 14.220 21.641 1.00 62.03 387 VAL A C 1
ATOM 3132 O O . VAL A 1 387 ? -5.788 14.956 20.666 1.00 62.03 387 VAL A O 1
ATOM 3135 N N . HIS A 1 388 ? -4.520 13.501 21.794 1.00 69.44 388 HIS A N 1
ATOM 3136 C CA . HIS A 1 388 ? -3.385 13.508 20.870 1.00 69.44 388 HIS A CA 1
ATOM 3137 C C . HIS A 1 388 ? -3.412 12.364 19.845 1.00 69.44 388 HIS A C 1
ATOM 3139 O O . HIS A 1 388 ? -2.391 12.070 19.210 1.00 69.44 388 HIS A O 1
ATOM 3145 N N . GLN A 1 389 ? -4.537 11.666 19.689 1.00 78.31 389 GLN A N 1
ATOM 3146 C CA . GLN A 1 389 ? -4.704 10.628 18.679 1.00 78.31 389 GLN A CA 1
ATOM 3147 C C . GLN A 1 389 ? -5.734 11.052 17.636 1.00 78.31 389 GLN A C 1
ATOM 3149 O O . GLN A 1 389 ? -6.864 11.403 17.958 1.00 78.31 389 GLN A O 1
ATOM 3154 N N . TYR A 1 390 ? -5.337 10.992 16.364 1.00 86.06 390 TYR A N 1
ATOM 3155 C CA . TYR A 1 390 ? -6.300 11.081 15.278 1.00 86.06 390 TYR A CA 1
ATOM 3156 C C . TYR A 1 390 ? -7.060 9.757 15.189 1.00 86.06 390 TYR A C 1
ATOM 3158 O O . TYR A 1 390 ? -6.451 8.695 15.035 1.00 86.06 390 TYR A O 1
ATOM 3166 N N . THR A 1 391 ? -8.380 9.831 15.309 1.00 85.31 391 THR A N 1
ATOM 3167 C CA . THR A 1 391 ? -9.277 8.681 15.246 1.00 85.31 391 THR A CA 1
ATOM 3168 C C . THR A 1 391 ? -10.619 9.091 14.643 1.00 85.31 391 THR A C 1
ATOM 3170 O O . THR A 1 391 ? -10.981 10.269 14.627 1.00 85.31 391 THR A O 1
ATOM 3173 N N . SER A 1 392 ? -11.347 8.113 14.123 1.00 85.12 392 SER A N 1
ATOM 3174 C CA . SER A 1 392 ? -12.723 8.238 13.651 1.00 85.12 392 SER A CA 1
ATOM 3175 C C . SER A 1 392 ? -13.458 6.940 13.970 1.00 85.12 392 SER A C 1
ATOM 3177 O O . SER A 1 392 ? -12.826 5.907 14.197 1.00 85.12 392 SER A O 1
ATOM 3179 N N . SER A 1 393 ? -14.790 6.964 13.949 1.00 82.19 393 SER A N 1
ATOM 3180 C CA . SER A 1 393 ? -15.597 5.755 14.163 1.00 82.19 393 SER A CA 1
ATOM 3181 C C . SER A 1 393 ? -15.248 4.636 13.173 1.00 82.19 393 SER A C 1
ATOM 3183 O O . SER A 1 393 ? -15.242 3.464 13.535 1.00 82.19 393 SER A O 1
ATOM 3185 N N . GLU A 1 394 ? -14.903 4.993 11.935 1.00 85.44 394 GLU A N 1
ATOM 3186 C CA . GLU A 1 394 ? -14.480 4.055 10.892 1.00 85.44 394 GLU A CA 1
ATOM 3187 C C . GLU A 1 394 ? -13.132 3.411 11.216 1.00 85.44 394 GLU A C 1
ATOM 3189 O O . GLU A 1 394 ? -12.980 2.200 11.070 1.00 85.44 394 GLU A O 1
ATOM 3194 N N . ILE A 1 395 ? -12.168 4.213 11.682 1.00 88.25 395 ILE A N 1
ATOM 3195 C CA . ILE A 1 395 ? -10.838 3.742 12.087 1.00 88.25 395 ILE A CA 1
ATOM 3196 C C . ILE A 1 395 ? -10.972 2.769 13.255 1.00 88.25 395 ILE A C 1
ATOM 3198 O O . ILE A 1 395 ? -10.463 1.652 13.182 1.00 88.25 395 ILE A O 1
ATOM 3202 N N . GLU A 1 396 ? -11.687 3.165 14.306 1.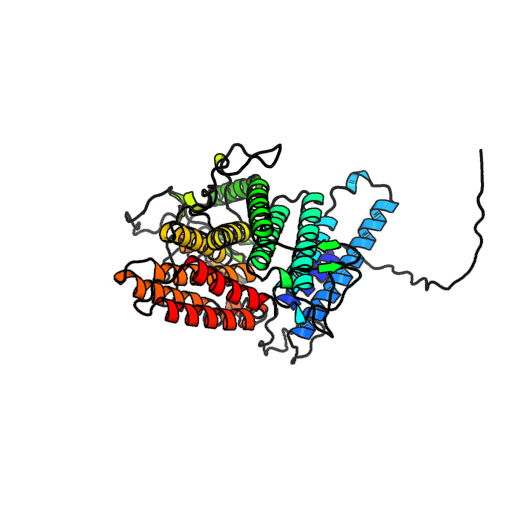00 84.25 396 GLU A N 1
ATOM 3203 C CA . GLU A 1 396 ? -11.857 2.360 15.522 1.00 84.25 396 GLU A CA 1
ATOM 3204 C C . GLU A 1 396 ? -12.537 1.035 15.236 1.00 84.25 396 GLU A C 1
ATOM 3206 O O . GLU A 1 396 ? -12.152 0.007 15.789 1.00 84.25 396 GLU A O 1
ATOM 3211 N N . ALA A 1 397 ? -13.497 1.039 14.313 1.00 84.56 397 ALA A N 1
ATOM 3212 C CA . ALA A 1 397 ? -14.212 -0.160 13.934 1.00 84.56 397 ALA A CA 1
ATOM 3213 C C . ALA A 1 397 ? -13.323 -1.209 13.243 1.00 84.56 397 ALA A C 1
ATOM 3215 O O . ALA A 1 397 ? -13.646 -2.398 13.280 1.00 84.56 397 ALA A O 1
ATOM 3216 N N . VAL A 1 398 ? -12.214 -0.801 12.608 1.00 87.50 398 VAL A N 1
ATOM 3217 C CA . VAL A 1 398 ? -11.386 -1.710 11.795 1.00 87.50 398 VAL A CA 1
ATOM 3218 C C . VAL A 1 398 ? -9.953 -1.909 12.266 1.00 87.50 398 VAL A C 1
ATOM 3220 O O . VAL A 1 398 ? -9.352 -2.923 11.906 1.00 87.50 398 VAL A O 1
ATOM 3223 N N . GLN A 1 399 ? -9.411 -0.993 13.072 1.00 82.19 399 GLN A N 1
ATOM 3224 C CA . GLN A 1 399 ? -8.002 -0.987 13.477 1.00 82.19 399 GLN A CA 1
ATOM 3225 C C . GLN A 1 399 ? -7.572 -2.294 14.158 1.00 82.19 399 GLN A C 1
ATOM 3227 O O . GLN A 1 399 ? -6.482 -2.802 13.918 1.00 82.19 399 GLN A O 1
ATOM 3232 N N . ASP A 1 400 ? -8.469 -2.894 14.941 1.00 80.56 400 ASP A N 1
ATOM 3233 C CA . ASP A 1 400 ? -8.209 -4.141 15.657 1.00 80.56 400 ASP A CA 1
ATOM 3234 C C . ASP A 1 400 ? -9.024 -5.330 15.152 1.00 80.56 400 ASP A C 1
ATOM 3236 O O . ASP A 1 400 ? -9.141 -6.338 15.848 1.00 80.56 400 ASP A O 1
ATOM 3240 N N . LEU A 1 401 ? -9.541 -5.281 13.919 1.00 84.19 401 LEU A N 1
ATOM 3241 C CA . LEU A 1 401 ? -10.155 -6.455 13.283 1.00 84.19 401 LEU A CA 1
ATOM 3242 C C . LEU A 1 401 ? -9.135 -7.570 13.024 1.00 84.19 401 LEU A C 1
ATOM 3244 O O . LEU A 1 401 ? -9.460 -8.753 13.160 1.00 84.19 401 LEU A O 1
ATOM 3248 N N . TYR A 1 402 ? -7.886 -7.213 12.719 1.00 85.00 402 TYR A N 1
ATOM 3249 C CA . TYR A 1 402 ? -6.817 -8.171 12.443 1.00 85.00 402 TYR A CA 1
ATOM 3250 C C . TYR A 1 402 ? -5.581 -7.833 13.285 1.00 85.00 402 TYR A C 1
ATOM 3252 O O . TYR A 1 402 ? -4.989 -6.776 13.082 1.00 85.00 402 TYR A O 1
ATOM 3260 N N . PRO A 1 403 ? -5.109 -8.730 14.172 1.00 78.69 403 PRO A N 1
ATOM 3261 C CA . PRO A 1 403 ? -3.898 -8.510 14.966 1.00 78.69 403 PRO A CA 1
ATOM 3262 C C . PRO A 1 403 ? -2.620 -8.712 14.122 1.00 78.69 403 PRO A C 1
ATOM 3264 O O . PRO A 1 403 ? -1.717 -9.465 14.485 1.00 78.69 403 PRO A O 1
ATOM 3267 N N . ARG A 1 404 ? -2.540 -8.068 12.951 1.00 83.38 404 ARG A N 1
ATOM 3268 C CA . ARG A 1 404 ? -1.421 -8.140 12.004 1.00 83.38 404 ARG A CA 1
ATOM 3269 C C . ARG A 1 404 ? -1.036 -6.736 11.565 1.00 83.38 404 ARG A C 1
ATOM 3271 O O . ARG A 1 404 ? -1.858 -6.003 11.036 1.00 83.38 404 ARG A O 1
ATOM 3278 N N . ARG A 1 405 ? 0.250 -6.399 11.696 1.00 84.62 405 ARG A N 1
ATOM 3279 C CA . ARG A 1 405 ? 0.782 -5.121 11.215 1.00 84.62 405 ARG A CA 1
ATOM 3280 C C . ARG A 1 405 ? 1.376 -5.246 9.814 1.00 84.62 405 ARG A C 1
ATOM 3282 O O . ARG A 1 405 ? 2.184 -6.137 9.553 1.00 84.62 405 ARG A O 1
ATOM 3289 N N . VAL A 1 406 ? 1.046 -4.297 8.944 1.00 89.00 406 VAL A N 1
ATOM 3290 C CA . VAL A 1 406 ? 1.713 -4.062 7.658 1.00 89.00 406 VAL A CA 1
ATOM 3291 C C . VAL A 1 406 ? 2.363 -2.678 7.714 1.00 89.00 406 VAL A C 1
ATOM 3293 O O . VAL A 1 406 ? 1.774 -1.689 7.286 1.00 89.00 406 VAL A O 1
ATOM 3296 N N . SER A 1 407 ? 3.577 -2.604 8.276 1.00 86.00 407 SER A N 1
ATOM 3297 C CA . SER A 1 407 ? 4.227 -1.333 8.648 1.00 86.00 407 SER A CA 1
ATOM 3298 C C . SER A 1 407 ? 4.269 -0.301 7.519 1.00 86.00 407 SER A C 1
ATOM 3300 O O . SER A 1 407 ? 3.920 0.852 7.754 1.00 86.00 407 SER A O 1
ATOM 3302 N N . ASP A 1 408 ? 4.634 -0.711 6.298 1.00 88.75 408 ASP A N 1
ATOM 3303 C CA . ASP A 1 408 ? 4.753 0.220 5.170 1.00 88.75 408 ASP A CA 1
ATOM 3304 C C . ASP A 1 408 ? 3.400 0.866 4.822 1.00 88.75 408 ASP A C 1
ATOM 3306 O O . ASP A 1 408 ? 3.327 2.076 4.646 1.00 88.75 408 ASP A O 1
ATOM 3310 N N . ILE A 1 409 ? 2.311 0.086 4.778 1.00 93.75 409 ILE A N 1
ATOM 3311 C CA . ILE A 1 409 ? 0.967 0.606 4.467 1.00 93.75 409 ILE A CA 1
ATOM 3312 C C . ILE A 1 409 ? 0.408 1.421 5.633 1.00 93.75 409 ILE A C 1
ATOM 3314 O O . ILE A 1 409 ? -0.189 2.468 5.405 1.00 93.75 409 ILE A O 1
ATOM 3318 N N . ALA A 1 410 ? 0.660 1.002 6.876 1.00 92.00 410 ALA A N 1
ATOM 3319 C CA . ALA A 1 410 ? 0.261 1.761 8.056 1.00 92.00 410 ALA A CA 1
ATOM 3320 C C . ALA A 1 410 ? 0.908 3.157 8.098 1.00 92.00 410 ALA A C 1
ATOM 3322 O O . ALA A 1 410 ? 0.284 4.101 8.576 1.00 92.00 410 ALA A O 1
ATOM 3323 N N . ALA A 1 411 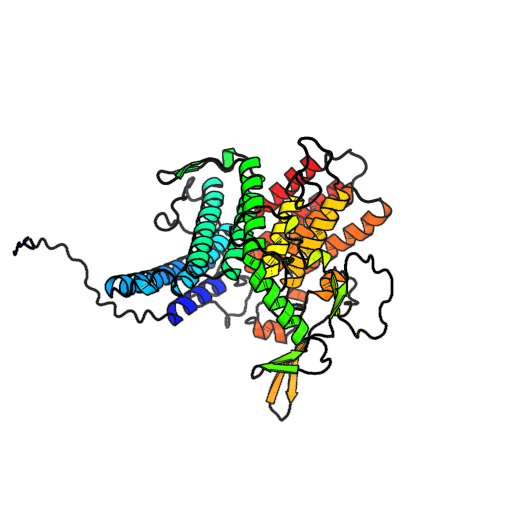? 2.145 3.300 7.614 1.00 91.38 411 ALA A N 1
ATOM 3324 C CA . ALA A 1 411 ? 2.838 4.583 7.561 1.00 91.38 411 ALA A CA 1
ATOM 3325 C C . ALA A 1 411 ? 2.462 5.397 6.309 1.00 91.38 411 ALA A C 1
ATOM 3327 O O . ALA A 1 411 ? 2.115 6.572 6.419 1.00 91.38 411 ALA A O 1
ATOM 3328 N N . LEU A 1 412 ? 2.468 4.774 5.124 1.00 93.81 412 LEU A N 1
ATOM 3329 C CA . LEU A 1 412 ? 2.096 5.436 3.868 1.00 93.81 412 LEU A CA 1
ATOM 3330 C C . LEU A 1 412 ? 0.639 5.907 3.884 1.00 93.81 412 LEU A C 1
ATOM 3332 O O . LEU A 1 412 ? 0.364 7.028 3.467 1.00 93.81 412 LEU A O 1
ATOM 3336 N N . GLY A 1 413 ? -0.289 5.096 4.397 1.00 95.62 413 GLY A N 1
ATOM 3337 C CA . GLY A 1 413 ? -1.693 5.487 4.511 1.00 95.62 413 GLY A CA 1
ATOM 3338 C C . GLY A 1 413 ? -1.862 6.748 5.360 1.00 95.62 413 GLY A C 1
ATOM 3339 O O . GLY A 1 413 ? -2.511 7.676 4.899 1.00 95.62 413 GLY A O 1
ATOM 3340 N N . LYS A 1 414 ? -1.169 6.871 6.504 1.00 95.38 414 LYS A N 1
ATOM 3341 C CA . LYS A 1 414 ? -1.175 8.104 7.320 1.00 95.38 414 LYS A CA 1
ATOM 3342 C C . LYS A 1 414 ? -0.623 9.319 6.572 1.00 95.38 414 LYS A C 1
ATOM 3344 O O . LYS A 1 414 ? -1.210 10.394 6.637 1.00 95.38 414 LYS A O 1
ATOM 3349 N N . ILE A 1 415 ? 0.489 9.157 5.846 1.00 96.31 415 ILE A N 1
ATOM 3350 C CA . ILE A 1 415 ? 1.089 10.231 5.035 1.00 96.31 415 ILE A CA 1
ATOM 3351 C C . ILE A 1 415 ? 0.098 10.747 3.988 1.00 96.31 415 ILE A C 1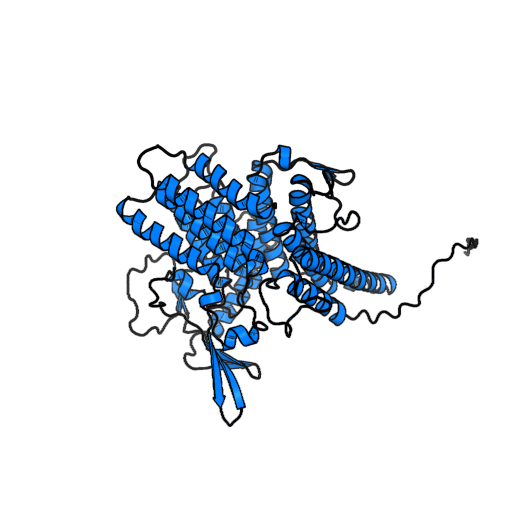
ATOM 3353 O O . ILE A 1 415 ? -0.088 11.957 3.861 1.00 96.31 415 ILE A O 1
ATOM 3357 N N . PHE A 1 416 ? -0.567 9.851 3.258 1.00 97.75 416 PHE A N 1
ATOM 3358 C CA . PHE A 1 416 ? -1.504 10.257 2.211 1.00 97.75 416 PHE A CA 1
ATOM 3359 C C . PHE A 1 416 ? -2.878 10.679 2.753 1.00 97.75 416 PHE A C 1
ATOM 3361 O O . PHE A 1 416 ? -3.513 11.536 2.137 1.00 97.75 416 PHE A O 1
ATOM 3368 N N . SER A 1 417 ? -3.318 10.171 3.909 1.00 98.12 417 SER A N 1
ATOM 3369 C CA . SER A 1 417 ? -4.470 10.712 4.646 1.00 98.12 417 SER A CA 1
ATOM 3370 C C . SER A 1 417 ? -4.207 12.165 5.042 1.00 98.12 417 SER A C 1
ATOM 3372 O O . SER A 1 417 ? -4.991 13.047 4.699 1.00 98.12 417 SER A O 1
ATOM 3374 N N . ALA A 1 418 ? -3.045 12.451 5.640 1.00 97.75 418 ALA A N 1
ATOM 3375 C CA . ALA A 1 418 ? -2.634 13.818 5.953 1.00 97.75 418 ALA A CA 1
ATOM 3376 C C . ALA A 1 418 ? -2.531 14.690 4.688 1.00 97.75 418 ALA A C 1
ATOM 3378 O O . ALA A 1 418 ? -2.944 15.847 4.703 1.00 97.75 418 ALA A O 1
ATOM 3379 N N . ALA A 1 419 ? -2.058 14.142 3.562 1.00 97.94 419 ALA A N 1
ATOM 3380 C CA . ALA A 1 419 ? -2.058 14.862 2.289 1.00 97.94 419 ALA A CA 1
ATOM 3381 C C . ALA A 1 419 ? -3.481 15.211 1.804 1.00 97.94 419 ALA A C 1
ATOM 3383 O O . ALA A 1 419 ? -3.706 16.322 1.321 1.00 97.94 419 ALA A O 1
ATOM 3384 N N . CYS A 1 420 ? -4.456 14.308 1.965 1.00 98.12 420 CYS A N 1
ATOM 3385 C CA . CYS A 1 420 ? -5.862 14.600 1.665 1.00 98.12 420 CYS A CA 1
ATOM 3386 C C . CYS A 1 420 ? -6.418 15.696 2.582 1.00 98.12 420 CYS A C 1
ATOM 3388 O O . CYS A 1 420 ? -7.075 16.609 2.088 1.00 98.12 420 CYS A O 1
ATOM 3390 N N . MET A 1 421 ? -6.117 15.645 3.884 1.00 97.44 421 MET A N 1
ATOM 3391 C CA . MET A 1 421 ? -6.515 16.680 4.846 1.00 97.44 421 MET A CA 1
ATOM 3392 C C . MET A 1 421 ? -5.937 18.051 4.484 1.00 97.44 421 MET A C 1
ATOM 3394 O O . MET A 1 421 ? -6.659 19.043 4.510 1.00 97.44 421 MET A O 1
ATOM 3398 N N . VAL A 1 422 ? -4.662 18.113 4.076 1.00 96.94 422 VAL A N 1
ATOM 3399 C CA . VAL A 1 422 ? -4.039 19.363 3.614 1.00 96.94 422 VAL A CA 1
ATOM 3400 C C . VAL A 1 422 ? -4.781 19.932 2.413 1.00 96.94 422 VAL A C 1
ATOM 3402 O O . VAL A 1 422 ? -5.087 21.115 2.399 1.00 96.94 422 VAL A O 1
ATOM 3405 N N . LEU A 1 423 ? -5.111 19.109 1.417 1.00 96.06 423 LEU A N 1
ATOM 3406 C CA . LEU A 1 423 ? -5.861 19.578 0.250 1.00 96.06 423 LEU A CA 1
ATOM 3407 C C . LEU A 1 423 ? -7.294 19.999 0.610 1.00 96.06 423 LEU A C 1
ATOM 3409 O O . LEU A 1 423 ? -7.811 20.943 0.014 1.00 96.06 423 LEU A O 1
ATOM 3413 N N . LEU A 1 424 ? -7.921 19.343 1.594 1.00 94.75 424 LEU A N 1
ATOM 3414 C CA . LEU A 1 424 ? -9.249 19.708 2.093 1.00 94.75 424 LEU A CA 1
ATOM 3415 C C . LEU A 1 424 ? -9.270 21.104 2.717 1.00 94.75 424 LEU A C 1
ATOM 3417 O O . LEU A 1 424 ? -10.256 21.806 2.516 1.00 94.75 424 LEU A O 1
ATOM 3421 N N . LEU A 1 425 ? -8.195 21.555 3.378 1.00 93.56 425 LEU A N 1
ATOM 3422 C CA . LEU A 1 425 ? -8.100 22.924 3.917 1.00 93.56 425 LEU A CA 1
ATOM 3423 C C . LEU A 1 425 ? -8.388 24.005 2.859 1.00 93.56 425 LEU A C 1
ATOM 3425 O O . LEU A 1 425 ? -8.921 25.062 3.189 1.00 93.56 425 LEU A O 1
ATOM 3429 N N . GLY A 1 426 ? -8.075 23.734 1.587 1.00 90.19 426 GLY A N 1
ATOM 3430 C CA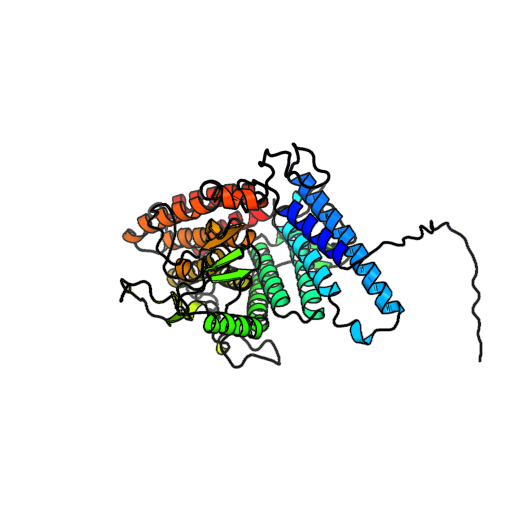 . GLY A 1 426 ? -8.327 24.647 0.470 1.00 90.19 426 GLY A CA 1
ATOM 3431 C C . GLY A 1 426 ? -9.778 24.691 -0.017 1.00 90.19 426 GLY A C 1
ATOM 3432 O O . GLY A 1 426 ? -10.100 25.537 -0.847 1.00 90.19 426 GLY A O 1
ATOM 3433 N N . VAL A 1 427 ? -10.644 23.796 0.466 1.00 91.00 427 VAL A N 1
ATOM 3434 C CA . VAL A 1 427 ? -12.025 23.628 -0.026 1.00 91.00 427 VAL A CA 1
ATOM 3435 C C . VAL A 1 427 ? -13.060 23.748 1.092 1.00 91.00 427 VAL A C 1
ATOM 3437 O O . VAL A 1 427 ? -14.151 24.251 0.848 1.00 91.00 427 VAL A O 1
ATOM 3440 N N . ILE A 1 428 ? -12.728 23.318 2.312 1.00 90.62 428 ILE A N 1
ATOM 3441 C CA . ILE A 1 428 ? -13.657 23.326 3.449 1.00 90.62 428 ILE A CA 1
ATOM 3442 C C . ILE A 1 428 ? -13.888 24.743 4.020 1.00 90.62 428 ILE A C 1
ATOM 3444 O O . ILE A 1 428 ? -13.020 25.626 3.871 1.00 90.62 428 ILE A O 1
ATOM 3448 N N . PRO A 1 429 ? -15.028 24.964 4.711 1.00 88.38 429 PRO A N 1
ATOM 3449 C CA . PRO A 1 429 ? -15.330 26.221 5.394 1.00 88.38 429 PRO A CA 1
ATOM 3450 C C . PRO A 1 429 ? -14.257 26.603 6.418 1.00 88.38 429 PRO A C 1
ATOM 3452 O O . PRO A 1 429 ? -13.624 25.738 7.018 1.00 88.38 429 PRO A O 1
ATOM 3455 N N . ALA A 1 430 ? -14.073 27.907 6.654 1.00 85.69 430 ALA A N 1
ATOM 3456 C CA . ALA A 1 430 ? -13.049 28.420 7.569 1.00 85.69 430 ALA A CA 1
ATOM 3457 C C . ALA A 1 430 ? -13.174 27.859 8.999 1.00 85.69 430 ALA A C 1
ATOM 3459 O O . ALA A 1 430 ? -12.159 27.596 9.638 1.00 85.69 430 ALA A O 1
ATOM 3460 N N . GLU A 1 431 ? -14.404 27.624 9.458 1.00 87.62 431 GLU A N 1
ATOM 3461 C CA . GLU A 1 431 ? -14.729 27.085 10.785 1.00 87.62 431 GLU A CA 1
ATOM 3462 C C . GLU A 1 431 ? -14.187 25.659 11.000 1.00 87.62 431 GLU A C 1
ATOM 3464 O O . GLU A 1 431 ? -13.800 25.302 12.107 1.00 87.62 431 GLU A O 1
ATOM 3469 N N . GLU A 1 432 ? -14.084 24.854 9.937 1.00 89.75 432 GLU A N 1
ATOM 3470 C CA . GLU A 1 432 ? -13.587 23.472 10.007 1.00 89.75 432 GLU A CA 1
ATOM 3471 C C . GLU A 1 432 ? -12.058 23.372 9.860 1.00 89.75 432 GLU A C 1
ATOM 3473 O O . GLU A 1 432 ? -11.463 22.324 10.133 1.00 89.75 432 GLU A O 1
ATOM 3478 N N . ARG A 1 433 ? -11.387 24.451 9.430 1.00 90.12 433 ARG A N 1
ATOM 3479 C CA . ARG A 1 433 ? -9.948 24.424 9.109 1.00 90.12 433 ARG A CA 1
ATOM 3480 C C . ARG A 1 433 ? -9.067 24.217 10.329 1.00 90.12 433 ARG A C 1
ATOM 3482 O O . ARG A 1 433 ? -8.071 23.506 10.230 1.00 90.12 433 ARG A O 1
ATOM 3489 N N . GLU A 1 434 ? -9.419 24.813 11.465 1.00 90.50 434 GLU A N 1
ATOM 3490 C CA . GLU A 1 434 ? -8.636 24.679 12.698 1.00 90.50 434 GLU A CA 1
ATOM 3491 C C . GLU A 1 434 ? -8.651 23.231 13.206 1.00 90.50 434 GLU A C 1
ATOM 3493 O O . GLU A 1 434 ? -7.595 22.649 13.464 1.00 90.50 434 GLU A O 1
ATOM 3498 N N . ALA A 1 435 ? -9.832 22.606 13.239 1.00 91.56 435 ALA A N 1
ATOM 3499 C CA . ALA A 1 435 ? -9.980 21.198 13.599 1.00 91.56 435 ALA A CA 1
ATOM 3500 C C . ALA A 1 435 ? -9.228 20.276 12.622 1.00 91.56 435 ALA A C 1
ATOM 3502 O O . ALA A 1 435 ? -8.531 19.349 13.039 1.00 91.56 435 ALA A O 1
ATOM 3503 N N . MET A 1 436 ? -9.303 20.556 11.316 1.00 93.19 436 MET A N 1
ATOM 3504 C CA . MET A 1 436 ? -8.564 19.805 10.298 1.00 93.19 436 MET A CA 1
ATOM 3505 C C . MET A 1 436 ? -7.041 19.945 10.464 1.00 93.19 436 MET A C 1
ATOM 3507 O O . MET A 1 436 ? -6.312 18.961 10.337 1.00 93.19 436 MET A O 1
ATOM 3511 N N . ALA A 1 437 ? -6.544 21.140 10.791 1.00 92.56 437 ALA A N 1
ATOM 3512 C CA . ALA A 1 437 ? -5.127 21.375 11.060 1.00 92.56 437 ALA A CA 1
ATOM 3513 C C . ALA A 1 437 ? -4.641 20.615 12.306 1.00 92.56 437 ALA A C 1
ATOM 3515 O O . ALA A 1 437 ? -3.574 19.999 12.270 1.00 92.56 437 ALA A O 1
ATOM 3516 N N . ALA A 1 438 ? -5.442 20.587 13.376 1.00 92.19 438 ALA A N 1
ATOM 3517 C CA . ALA A 1 438 ? -5.153 19.783 14.563 1.00 92.19 438 ALA A CA 1
ATOM 3518 C C . ALA A 1 438 ? -5.114 18.277 14.240 1.00 92.19 438 ALA A C 1
ATOM 3520 O O . ALA A 1 438 ? -4.197 17.574 14.670 1.00 92.19 438 ALA A O 1
ATOM 3521 N N . ASN A 1 439 ? -6.047 17.791 13.415 1.00 93.88 439 ASN A N 1
ATOM 3522 C CA . ASN A 1 439 ? -6.067 16.401 12.953 1.00 93.88 439 ASN A CA 1
ATOM 3523 C C . ASN A 1 439 ? -4.813 16.028 12.152 1.00 93.88 439 ASN A C 1
ATOM 3525 O O . ASN A 1 439 ? -4.266 14.944 12.358 1.00 93.88 439 ASN A O 1
ATOM 3529 N N . ILE A 1 440 ? -4.313 16.929 11.297 1.00 95.06 440 ILE A N 1
ATOM 3530 C CA . ILE A 1 440 ? -3.051 16.730 10.569 1.00 95.06 440 ILE A CA 1
ATOM 3531 C C . ILE A 1 440 ? -1.891 16.543 11.553 1.00 95.06 440 ILE A C 1
ATOM 3533 O O . ILE A 1 440 ? -1.131 15.583 11.425 1.00 95.06 440 ILE A O 1
ATOM 3537 N N . GLU A 1 441 ? -1.748 17.420 12.548 1.00 93.00 441 GLU A N 1
ATOM 3538 C CA . GLU A 1 441 ? -0.663 17.316 13.533 1.00 93.00 441 GLU A CA 1
ATOM 3539 C C . GLU A 1 441 ? -0.763 16.039 14.378 1.00 93.00 441 GLU A C 1
ATOM 3541 O O . GLU A 1 441 ? 0.240 15.340 14.549 1.00 93.00 441 GLU A O 1
ATOM 3546 N N . ASN A 1 442 ? -1.968 15.680 14.829 1.00 91.62 442 ASN A N 1
ATOM 3547 C CA . ASN A 1 442 ? -2.215 14.437 15.562 1.00 91.62 442 ASN A CA 1
ATOM 3548 C C . ASN A 1 442 ? -1.837 13.204 14.725 1.00 91.62 442 ASN A C 1
ATOM 3550 O O . ASN A 1 442 ? -1.118 12.321 15.201 1.00 91.62 442 ASN A O 1
ATOM 3554 N N . LEU A 1 443 ? -2.249 13.164 13.455 1.00 92.25 443 LEU A N 1
ATOM 3555 C CA . LEU A 1 443 ? -1.941 12.069 12.537 1.00 92.25 443 LEU A CA 1
ATOM 3556 C C . LEU A 1 443 ? -0.436 11.963 12.244 1.00 92.25 443 LEU A C 1
ATOM 3558 O O . LEU A 1 443 ? 0.130 10.867 12.261 1.00 92.25 443 LEU A O 1
ATOM 3562 N N . LEU A 1 444 ? 0.244 13.094 12.030 1.00 91.75 444 LEU A N 1
ATOM 3563 C CA . LEU A 1 444 ? 1.699 13.130 11.855 1.00 91.75 444 LEU A CA 1
ATOM 3564 C C . LEU A 1 444 ? 2.439 12.689 13.128 1.00 91.75 444 LEU A C 1
ATOM 3566 O O . LEU A 1 444 ? 3.461 12.005 13.035 1.00 91.75 444 LEU A O 1
ATOM 3570 N N . GLY A 1 445 ? 1.907 13.010 14.310 1.00 87.38 445 GLY A N 1
ATOM 3571 C CA . GLY A 1 445 ? 2.413 12.534 15.598 1.00 87.38 445 GLY A CA 1
ATOM 3572 C C . GLY A 1 445 ? 2.382 11.007 15.743 1.00 87.38 445 GLY A C 1
ATOM 3573 O O . GLY A 1 445 ? 3.228 10.431 16.431 1.00 87.38 445 GLY A O 1
ATOM 3574 N N . MET A 1 446 ? 1.474 10.323 15.038 1.00 86.12 446 MET A N 1
ATOM 3575 C CA . MET A 1 446 ? 1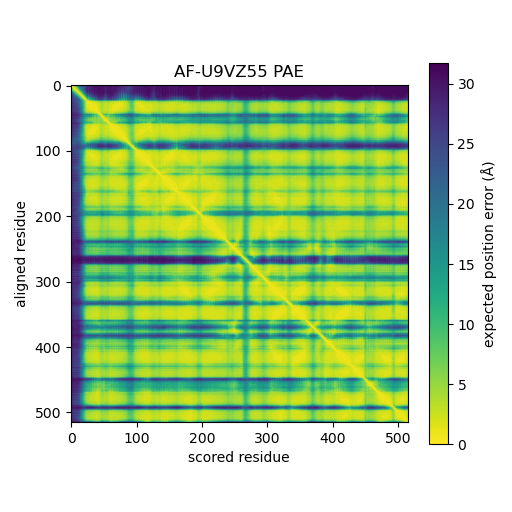.352 8.860 15.061 1.00 86.12 446 MET A CA 1
ATOM 3576 C C . MET A 1 446 ? 2.401 8.129 14.196 1.00 86.12 446 MET A C 1
ATOM 3578 O O . MET A 1 446 ? 2.611 6.929 14.389 1.00 86.12 446 MET A O 1
ATOM 3582 N N . LEU A 1 447 ? 3.106 8.814 13.281 1.00 82.62 447 LEU A N 1
ATOM 3583 C CA . LEU A 1 447 ? 4.087 8.203 12.359 1.00 82.62 447 LEU A CA 1
ATOM 3584 C C . LEU A 1 447 ? 5.293 7.570 13.065 1.00 82.62 447 LEU A C 1
ATOM 3586 O O . LEU A 1 447 ? 5.929 6.672 12.530 1.00 82.62 447 LEU A O 1
ATOM 3590 N N . HIS A 1 448 ? 5.632 8.026 14.269 1.00 65.81 448 HIS A N 1
ATOM 3591 C CA . HIS A 1 448 ? 6.786 7.536 15.021 1.00 65.81 448 HIS A CA 1
ATOM 3592 C C . HIS A 1 448 ? 6.371 6.915 16.349 1.00 65.81 448 HIS A C 1
ATOM 3594 O O . HIS A 1 448 ? 6.989 7.213 17.370 1.00 65.81 448 HIS A O 1
ATOM 3600 N N . SER A 1 449 ? 5.372 6.024 16.311 1.00 56.59 449 SER A N 1
ATOM 3601 C CA . SER A 1 449 ? 4.750 5.238 17.406 1.00 56.59 449 SER A CA 1
ATOM 3602 C C . SER A 1 449 ? 5.658 4.656 18.523 1.00 56.59 449 SER A C 1
ATOM 3604 O O . SER A 1 449 ? 5.172 4.041 19.470 1.00 56.59 449 SER A O 1
ATOM 3606 N N . SER A 1 450 ? 6.969 4.895 18.491 1.00 46.91 450 SER A N 1
ATOM 3607 C CA . SER A 1 450 ? 7.961 4.660 19.544 1.00 46.91 450 SER A CA 1
ATOM 3608 C C . SER A 1 450 ? 7.610 5.120 20.953 1.00 46.91 450 SER A C 1
ATOM 3610 O O . SER A 1 450 ? 7.987 4.450 21.918 1.00 46.91 450 SER A O 1
ATOM 3612 N N . THR A 1 451 ? 6.867 6.214 21.105 1.00 44.19 451 THR A N 1
ATOM 3613 C CA . THR A 1 451 ? 6.378 6.671 22.414 1.00 44.19 451 THR A CA 1
ATOM 3614 C C . THR A 1 451 ? 5.264 5.780 22.967 1.00 44.19 451 THR A C 1
ATOM 3616 O O . THR A 1 451 ? 5.036 5.786 24.173 1.00 44.19 451 THR A O 1
ATOM 3619 N N . ARG A 1 452 ? 4.626 4.953 22.127 1.00 56.31 452 ARG A N 1
ATOM 3620 C CA . ARG A 1 452 ? 3.413 4.187 22.458 1.00 56.31 452 ARG A CA 1
ATOM 3621 C C . ARG A 1 452 ? 3.624 2.677 22.586 1.00 56.31 452 ARG A C 1
ATOM 3623 O O . ARG A 1 452 ? 2.735 1.973 23.053 1.00 56.31 452 ARG A O 1
ATOM 3630 N N . LEU A 1 453 ? 4.800 2.146 22.236 1.00 63.69 453 LEU A N 1
ATOM 3631 C CA . LEU A 1 453 ? 5.060 0.715 22.418 1.00 63.69 453 LEU A CA 1
ATOM 3632 C C . LEU A 1 453 ? 5.168 0.379 23.905 1.00 63.69 453 LEU A C 1
ATOM 3634 O O . LEU A 1 453 ? 6.096 0.840 24.581 1.00 63.69 453 LEU A O 1
ATOM 3638 N N . SER A 1 454 ? 4.271 -0.474 24.401 1.00 66.62 454 SER A N 1
ATOM 3639 C CA . SER A 1 454 ? 4.364 -1.009 25.759 1.00 66.62 454 SER A CA 1
ATOM 3640 C C . SER A 1 454 ? 5.677 -1.781 25.946 1.00 66.62 454 SER A C 1
ATOM 3642 O O . SER A 1 454 ? 6.250 -2.325 24.998 1.00 66.62 454 SER A O 1
ATOM 3644 N N . LYS A 1 455 ? 6.178 -1.867 27.184 1.00 67.44 455 LYS A N 1
ATOM 3645 C CA . LYS A 1 455 ? 7.407 -2.624 27.499 1.00 67.44 455 LYS A CA 1
ATOM 3646 C C . LYS A 1 455 ? 7.321 -4.082 27.027 1.00 67.44 455 LYS A C 1
ATOM 3648 O O . LYS A 1 455 ? 8.327 -4.642 26.591 1.00 67.44 455 LYS A O 1
ATOM 3653 N N . THR A 1 456 ? 6.128 -4.672 27.106 1.00 68.81 456 THR A N 1
ATOM 3654 C CA . THR A 1 456 ? 5.830 -6.030 26.634 1.00 68.81 456 THR A CA 1
ATOM 3655 C C . THR A 1 456 ? 5.966 -6.116 25.121 1.00 68.81 456 THR A C 1
ATOM 3657 O O . THR A 1 456 ? 6.701 -6.965 24.629 1.00 68.81 456 THR A O 1
ATOM 3660 N N . LEU A 1 457 ? 5.338 -5.195 24.390 1.00 70.69 457 LEU A N 1
ATOM 3661 C CA . LEU A 1 457 ? 5.378 -5.150 22.932 1.00 70.69 457 LEU A CA 1
ATOM 3662 C C . LEU A 1 457 ? 6.801 -4.922 22.411 1.00 70.69 457 LEU A C 1
ATOM 3664 O O . LEU A 1 457 ? 7.257 -5.648 21.535 1.00 70.69 457 LEU A O 1
ATOM 3668 N N . ARG A 1 458 ? 7.570 -4.020 23.036 1.00 71.62 458 ARG A N 1
ATOM 3669 C CA . ARG A 1 458 ? 8.996 -3.835 22.711 1.00 71.62 458 ARG A CA 1
ATOM 3670 C C . ARG A 1 458 ? 9.807 -5.110 22.919 1.00 71.62 458 ARG A C 1
ATOM 3672 O O . ARG A 1 458 ? 10.706 -5.385 22.138 1.00 71.62 458 ARG A O 1
ATOM 3679 N N . ALA A 1 459 ? 9.513 -5.901 23.953 1.00 68.75 459 ALA A N 1
ATOM 3680 C CA . ALA A 1 459 ? 10.196 -7.179 24.156 1.00 68.75 459 ALA A CA 1
ATOM 3681 C C . ALA A 1 459 ? 9.909 -8.180 23.020 1.00 68.75 459 ALA A C 1
ATOM 3683 O O . ALA A 1 459 ? 10.786 -8.965 22.683 1.00 68.75 459 ALA A O 1
ATOM 3684 N N . HIS A 1 460 ? 8.723 -8.124 22.406 1.00 70.44 460 HIS A N 1
ATOM 3685 C CA . HIS A 1 460 ? 8.381 -8.941 21.235 1.00 70.44 460 HIS A CA 1
ATOM 3686 C C . HIS A 1 460 ? 9.027 -8.452 19.939 1.00 70.44 460 HIS A C 1
ATOM 3688 O O . HIS A 1 460 ? 9.252 -9.245 19.033 1.00 70.44 460 HIS A O 1
ATOM 3694 N N . LEU A 1 461 ? 9.368 -7.168 19.865 1.00 69.12 461 LEU A N 1
ATOM 3695 C CA . LEU A 1 461 ? 10.029 -6.555 18.714 1.00 69.12 461 LEU A CA 1
ATOM 3696 C C . LEU A 1 461 ? 11.548 -6.537 18.856 1.00 69.12 461 LEU A C 1
ATOM 3698 O O . LEU A 1 461 ? 12.185 -5.603 18.379 1.00 69.12 461 LEU A O 1
ATOM 3702 N N . ALA A 1 462 ? 12.132 -7.514 19.558 1.00 71.31 462 ALA A N 1
ATOM 3703 C CA . ALA A 1 462 ? 13.582 -7.571 19.752 1.00 71.31 462 ALA A CA 1
ATOM 3704 C C . ALA A 1 462 ? 14.147 -6.235 20.299 1.00 71.31 462 ALA A C 1
ATOM 3706 O O . ALA A 1 462 ? 15.170 -5.722 19.853 1.00 71.31 462 ALA A O 1
ATOM 3707 N N . ARG A 1 463 ? 13.393 -5.607 21.216 1.00 70.06 463 ARG A N 1
ATOM 3708 C CA . ARG A 1 463 ? 13.670 -4.297 21.833 1.00 70.06 463 ARG A CA 1
ATOM 3709 C C . ARG A 1 463 ? 13.733 -3.102 20.878 1.00 70.06 463 ARG A C 1
ATOM 3711 O O . ARG A 1 463 ? 14.040 -2.002 21.340 1.00 70.06 463 ARG A O 1
ATOM 3718 N N . GLN A 1 464 ? 13.356 -3.259 19.609 1.00 73.06 464 GLN A N 1
ATOM 3719 C CA . GLN A 1 464 ? 13.264 -2.136 18.681 1.00 73.06 464 GLN A CA 1
ATOM 3720 C C . GLN A 1 464 ? 12.295 -1.074 19.211 1.00 73.06 464 GLN A C 1
ATOM 3722 O O . GLN A 1 464 ? 11.213 -1.366 19.731 1.00 73.06 464 GLN A O 1
ATOM 3727 N N . LYS A 1 465 ? 12.715 0.191 19.102 1.00 71.44 465 LYS A N 1
ATOM 3728 C CA . LYS A 1 465 ? 11.930 1.339 19.563 1.00 71.44 465 LYS A CA 1
ATOM 3729 C C . LYS A 1 465 ? 10.790 1.682 18.610 1.00 71.44 465 LYS A C 1
ATOM 3731 O O . LYS A 1 465 ? 9.891 2.389 19.034 1.00 71.44 465 LYS A O 1
ATOM 3736 N N . ARG A 1 466 ? 10.821 1.237 17.352 1.00 74.12 466 ARG A N 1
ATOM 3737 C CA . ARG A 1 466 ? 9.837 1.557 16.304 1.00 74.12 466 ARG A CA 1
ATOM 3738 C C . ARG A 1 466 ? 9.469 0.311 15.510 1.00 74.12 466 ARG A C 1
ATOM 3740 O O . ARG A 1 466 ? 10.257 -0.623 15.440 1.00 74.12 466 ARG A O 1
ATOM 3747 N N . TYR A 1 467 ? 8.299 0.342 14.880 1.00 73.12 467 TYR A N 1
ATOM 3748 C CA . TYR A 1 467 ? 7.850 -0.689 13.938 1.00 73.12 467 TYR A CA 1
ATOM 3749 C C . TYR A 1 467 ? 8.381 -0.510 12.511 1.00 73.12 467 TYR A C 1
ATOM 3751 O O . TYR A 1 467 ? 8.386 -1.454 11.726 1.00 73.12 467 TYR A O 1
ATOM 3759 N N . ASP A 1 468 ? 8.738 0.719 12.167 1.00 76.25 468 ASP A N 1
ATOM 3760 C CA . ASP A 1 468 ? 9.019 1.232 10.829 1.00 76.25 468 ASP A CA 1
ATOM 3761 C C . ASP A 1 468 ? 10.322 2.043 10.835 1.00 76.25 468 ASP A C 1
ATOM 3763 O O . ASP A 1 468 ? 10.466 3.066 10.165 1.00 76.25 468 ASP A O 1
ATOM 3767 N N . GLY A 1 469 ? 11.307 1.581 11.615 1.00 80.38 469 GLY A N 1
ATOM 3768 C CA . GLY A 1 469 ? 12.626 2.213 11.691 1.00 80.38 469 GLY A CA 1
ATOM 3769 C C . GLY A 1 469 ? 13.323 2.303 10.330 1.00 80.38 469 GLY A C 1
ATOM 3770 O O . GLY A 1 469 ? 14.135 3.200 10.106 1.00 80.38 469 GLY A O 1
ATOM 3771 N N . ASN A 1 470 ? 12.959 1.428 9.393 1.00 86.00 470 ASN A N 1
ATOM 3772 C CA . ASN A 1 470 ? 13.383 1.487 8.002 1.00 86.00 470 ASN A CA 1
ATOM 3773 C C . ASN A 1 470 ? 12.889 2.730 7.253 1.00 86.00 470 ASN A C 1
ATOM 3775 O O . ASN A 1 470 ? 13.631 3.262 6.434 1.00 86.00 470 ASN A O 1
ATOM 3779 N N . LEU A 1 471 ? 11.699 3.240 7.565 1.00 88.69 471 LEU A N 1
ATOM 3780 C CA . LEU A 1 471 ? 11.098 4.376 6.864 1.00 88.69 471 LEU A CA 1
ATOM 3781 C C . LEU A 1 471 ? 11.348 5.722 7.550 1.00 88.69 471 LEU A C 1
ATOM 3783 O O . LEU A 1 471 ? 10.871 6.742 7.063 1.00 88.69 471 LEU A O 1
ATOM 3787 N N . LYS A 1 472 ? 12.098 5.767 8.656 1.00 87.31 472 LYS A N 1
ATOM 3788 C CA . LYS A 1 472 ? 12.267 6.973 9.483 1.00 87.31 472 LYS A CA 1
ATOM 3789 C C . LYS A 1 472 ? 12.580 8.240 8.671 1.00 87.31 472 LYS A C 1
ATOM 3791 O O . LYS A 1 472 ? 11.908 9.259 8.842 1.00 87.31 472 LYS A O 1
ATOM 3796 N N . ASP A 1 473 ? 13.586 8.183 7.802 1.00 87.00 473 ASP A N 1
ATOM 3797 C CA . ASP A 1 473 ? 14.052 9.356 7.053 1.00 87.00 473 ASP A CA 1
ATOM 3798 C C . ASP A 1 473 ? 12.996 9.818 6.038 1.00 87.00 473 ASP A C 1
ATOM 3800 O O . ASP A 1 473 ? 12.705 11.014 5.943 1.00 87.00 473 ASP A O 1
ATOM 3804 N N . TYR A 1 474 ? 12.335 8.862 5.375 1.00 89.50 474 TYR A N 1
ATOM 3805 C CA . TYR A 1 474 ? 11.197 9.119 4.494 1.00 89.50 474 TYR A CA 1
ATOM 3806 C C . TYR A 1 474 ? 10.038 9.792 5.245 1.00 89.50 474 TYR A C 1
ATOM 3808 O O . TYR A 1 474 ? 9.527 10.820 4.798 1.00 89.50 474 TYR A O 1
ATOM 3816 N N . LEU A 1 475 ? 9.648 9.260 6.408 1.00 91.56 475 LEU A N 1
ATOM 3817 C CA . LEU A 1 475 ? 8.527 9.779 7.199 1.00 91.56 475 LEU A CA 1
ATOM 3818 C C . LEU A 1 475 ? 8.813 11.172 7.762 1.00 91.56 475 LEU A C 1
ATOM 3820 O O . LEU A 1 475 ? 7.947 12.043 7.707 1.00 91.56 475 LEU A O 1
ATOM 3824 N N . SER A 1 476 ? 10.034 11.417 8.241 1.00 91.12 476 SER A N 1
ATOM 3825 C CA . SER A 1 476 ? 10.424 12.739 8.744 1.00 91.12 476 SER A CA 1
ATOM 3826 C C . SER A 1 476 ? 10.441 13.796 7.632 1.00 91.12 476 SER A C 1
ATOM 3828 O O . SER A 1 476 ? 9.935 14.905 7.817 1.00 91.12 476 SER A O 1
ATOM 3830 N N . THR A 1 477 ? 10.945 13.439 6.447 1.00 94.19 477 THR A N 1
ATOM 3831 C CA . THR A 1 477 ? 10.969 14.334 5.283 1.00 94.19 477 THR A CA 1
ATOM 3832 C C . THR A 1 477 ? 9.558 14.613 4.770 1.00 94.19 477 THR A C 1
ATOM 3834 O O . THR A 1 477 ? 9.209 15.773 4.551 1.00 94.19 477 THR A O 1
ATOM 3837 N N . SER A 1 478 ? 8.723 13.578 4.659 1.00 95.38 478 SER A N 1
ATOM 3838 C CA . SER A 1 478 ? 7.322 13.697 4.237 1.00 95.38 478 SER A CA 1
ATOM 3839 C C . SER A 1 478 ? 6.500 14.534 5.217 1.00 95.38 478 SER A C 1
ATOM 3841 O O . SER A 1 478 ? 5.758 15.412 4.790 1.00 95.38 478 SER A O 1
ATOM 3843 N N . SER A 1 479 ? 6.687 14.349 6.530 1.00 95.44 479 SER A N 1
ATOM 3844 C CA . SER A 1 479 ? 6.045 15.175 7.563 1.00 95.44 479 SER A CA 1
ATOM 3845 C C . SER A 1 479 ? 6.391 16.659 7.398 1.00 95.44 479 SER A C 1
ATOM 3847 O O . SER A 1 479 ? 5.504 17.510 7.432 1.00 95.44 479 SER A O 1
ATOM 3849 N N . ARG A 1 480 ? 7.662 16.987 7.122 1.00 96.06 480 ARG A N 1
ATOM 3850 C CA . ARG A 1 480 ? 8.084 18.369 6.845 1.00 96.06 480 ARG A CA 1
ATOM 3851 C C . ARG A 1 480 ? 7.421 18.944 5.589 1.00 96.06 480 ARG A C 1
ATOM 3853 O O . ARG A 1 480 ? 7.012 20.102 5.612 1.00 96.06 480 ARG A O 1
ATOM 3860 N N . ILE A 1 481 ? 7.311 18.159 4.514 1.00 97.31 481 ILE A N 1
ATOM 3861 C CA . ILE A 1 481 ? 6.620 18.580 3.283 1.00 97.31 481 ILE A CA 1
ATOM 3862 C C . ILE A 1 481 ? 5.139 18.838 3.584 1.00 97.31 481 ILE A C 1
ATOM 3864 O O . ILE A 1 481 ? 4.635 19.906 3.255 1.00 97.31 481 ILE A O 1
ATOM 3868 N N . ILE A 1 482 ? 4.458 17.924 4.280 1.00 97.50 482 ILE A N 1
ATOM 3869 C CA . ILE A 1 482 ? 3.044 18.081 4.657 1.00 97.50 482 ILE A CA 1
ATOM 3870 C C . ILE A 1 482 ? 2.836 19.367 5.461 1.00 97.50 482 ILE A C 1
ATOM 3872 O O . ILE A 1 482 ? 1.964 20.155 5.114 1.00 97.50 482 ILE A O 1
ATOM 3876 N N . LYS A 1 483 ? 3.670 19.633 6.474 1.00 96.38 483 LYS A N 1
ATOM 3877 C CA . LYS A 1 483 ? 3.584 20.857 7.291 1.00 96.38 483 LYS A CA 1
ATOM 3878 C C . LYS A 1 483 ? 3.801 22.132 6.479 1.00 96.38 483 LYS A C 1
ATOM 3880 O O . LYS A 1 483 ? 3.075 23.106 6.661 1.00 96.38 483 LYS A O 1
ATOM 3885 N N . LYS A 1 484 ? 4.772 22.122 5.559 1.00 96.06 484 LYS A N 1
ATOM 3886 C CA . LYS A 1 484 ? 5.025 23.235 4.629 1.00 96.06 484 LYS A CA 1
ATOM 3887 C C . LYS A 1 484 ? 3.778 23.537 3.791 1.00 96.06 484 LYS A C 1
ATOM 3889 O O . LYS A 1 484 ? 3.364 24.689 3.723 1.00 96.06 484 LYS A O 1
ATOM 3894 N N . TYR A 1 485 ? 3.177 22.512 3.188 1.00 95.50 485 TYR A N 1
ATOM 3895 C CA . TYR A 1 485 ? 1.986 22.671 2.352 1.00 95.50 485 TYR A CA 1
ATOM 3896 C C . TYR A 1 485 ? 0.749 23.066 3.183 1.00 95.50 485 TYR A C 1
ATOM 3898 O O . TYR A 1 485 ? 0.040 23.999 2.818 1.00 95.50 485 TYR A O 1
ATOM 3906 N N . ALA A 1 486 ? 0.544 22.468 4.360 1.00 93.75 486 ALA A N 1
ATOM 3907 C CA . ALA A 1 486 ? -0.521 22.856 5.289 1.00 93.75 486 ALA A CA 1
ATOM 3908 C C . ALA A 1 486 ? -0.458 24.348 5.669 1.00 93.75 486 ALA A C 1
ATOM 3910 O O . ALA A 1 486 ? -1.481 25.027 5.714 1.00 93.75 486 ALA A O 1
ATOM 3911 N N . ALA A 1 487 ? 0.746 24.875 5.910 1.00 91.88 487 ALA A N 1
ATOM 3912 C CA . ALA A 1 487 ? 0.943 26.289 6.210 1.00 91.88 487 ALA A CA 1
ATOM 3913 C C . ALA A 1 487 ? 0.685 27.193 4.993 1.00 91.88 487 ALA A C 1
ATOM 3915 O O . ALA A 1 487 ? 0.128 28.273 5.157 1.00 91.88 487 ALA A O 1
ATOM 3916 N N . GLU A 1 488 ? 1.072 26.766 3.787 1.00 90.88 488 GLU A N 1
ATOM 3917 C CA . GLU A 1 488 ? 0.868 27.526 2.545 1.00 90.88 488 GLU A CA 1
ATOM 3918 C C . GLU A 1 488 ? -0.621 27.655 2.193 1.00 90.88 488 GLU A C 1
ATOM 3920 O O . GLU A 1 488 ? -1.090 28.755 1.912 1.00 90.88 488 GLU A O 1
ATOM 3925 N N . ILE A 1 489 ? -1.381 26.555 2.245 1.00 87.94 489 ILE A N 1
ATOM 3926 C CA . ILE A 1 489 ? -2.800 26.552 1.852 1.00 87.94 489 ILE A CA 1
ATOM 3927 C C . ILE A 1 489 ? -3.702 27.299 2.846 1.00 87.94 489 ILE A C 1
ATOM 3929 O O . ILE A 1 489 ? -4.767 27.788 2.476 1.00 87.94 489 ILE A O 1
ATOM 3933 N N . ASN A 1 490 ? -3.268 27.418 4.104 1.00 79.38 490 ASN A N 1
ATOM 3934 C CA . ASN A 1 490 ? -3.989 28.146 5.147 1.00 79.38 490 ASN A CA 1
ATOM 3935 C C . ASN A 1 490 ? -3.825 29.676 5.066 1.00 79.38 490 ASN A C 1
ATOM 3937 O O . ASN A 1 490 ? -4.480 30.387 5.827 1.00 79.38 490 ASN A O 1
ATOM 3941 N N . GLN A 1 491 ? -2.990 30.210 4.165 1.00 77.94 491 GLN A N 1
ATOM 3942 C CA . GLN A 1 491 ? -2.815 31.659 4.003 1.00 77.94 491 GLN A CA 1
ATOM 3943 C C . GLN A 1 491 ? -3.943 32.279 3.143 1.00 77.94 491 GLN A C 1
ATOM 3945 O O . GLN A 1 491 ? -4.136 31.865 1.999 1.00 77.94 491 GLN A O 1
ATOM 3950 N N . PRO A 1 492 ? -4.687 33.291 3.636 1.00 60.41 492 PRO A N 1
ATOM 3951 C CA . PRO A 1 492 ? -5.678 34.024 2.836 1.00 60.41 492 PRO A CA 1
ATOM 3952 C C . PRO A 1 492 ? -5.031 35.087 1.913 1.00 60.41 492 PRO A C 1
ATOM 3954 O O . PRO A 1 492 ? -4.041 35.694 2.322 1.00 60.41 492 PRO A O 1
ATOM 3957 N N . PRO A 1 493 ? -5.610 35.451 0.742 1.00 54.53 493 PRO A N 1
ATOM 3958 C CA . PRO A 1 493 ? -6.528 34.727 -0.134 1.00 54.53 493 PRO A CA 1
ATOM 3959 C C . PRO A 1 493 ? -5.964 34.710 -1.573 1.00 54.53 493 PRO A C 1
ATOM 3961 O O . PRO A 1 493 ? -6.351 35.527 -2.407 1.00 54.53 493 PRO A O 1
ATOM 3964 N N . ASN A 1 494 ? -5.042 33.805 -1.895 1.00 52.59 494 ASN A N 1
ATOM 3965 C CA . ASN A 1 494 ? -4.772 33.539 -3.309 1.00 52.59 494 ASN A CA 1
ATOM 3966 C C . ASN A 1 494 ? -5.758 32.469 -3.787 1.00 52.59 494 ASN A C 1
ATOM 3968 O O . ASN A 1 494 ? -5.896 31.451 -3.107 1.00 52.59 494 ASN A O 1
ATOM 3972 N N . PRO A 1 495 ? -6.454 32.656 -4.924 1.00 61.94 495 PRO A N 1
ATOM 3973 C CA . PRO A 1 495 ? -7.180 31.565 -5.554 1.00 61.94 495 PRO A CA 1
ATOM 3974 C C . PRO A 1 495 ? -6.153 30.502 -5.953 1.00 61.94 495 PRO A C 1
ATOM 3976 O O . PRO A 1 495 ? -5.425 30.647 -6.934 1.00 61.94 495 PRO A O 1
ATOM 3979 N N . ILE A 1 496 ? -6.028 29.464 -5.130 1.00 74.50 496 ILE A N 1
ATOM 3980 C CA . ILE A 1 496 ? -5.117 28.358 -5.390 1.00 74.50 496 ILE A CA 1
ATOM 3981 C C . ILE A 1 496 ? -5.782 27.477 -6.442 1.00 74.50 496 ILE A C 1
ATOM 3983 O O . ILE A 1 496 ? -6.850 26.912 -6.205 1.00 74.50 496 ILE A O 1
ATOM 3987 N N . ASP A 1 497 ? -5.132 27.321 -7.595 1.00 87.62 497 ASP A N 1
ATOM 3988 C CA . ASP A 1 497 ? -5.453 26.225 -8.504 1.00 87.62 497 ASP A CA 1
ATOM 3989 C C . ASP A 1 497 ? -5.123 24.906 -7.793 1.00 87.62 497 ASP A C 1
ATOM 3991 O O . ASP A 1 497 ? -3.975 24.448 -7.765 1.00 87.62 497 ASP A O 1
ATOM 3995 N N . LEU A 1 498 ? -6.146 24.300 -7.189 1.00 90.56 498 LEU A N 1
ATOM 3996 C CA . LEU A 1 498 ? -6.003 23.088 -6.393 1.00 90.56 498 LEU A CA 1
ATOM 3997 C C . LEU A 1 498 ? -5.480 21.910 -7.228 1.00 90.56 498 LEU A C 1
ATOM 3999 O O . LEU A 1 498 ? -4.802 21.030 -6.692 1.00 90.56 498 LEU A O 1
ATOM 4003 N N . LYS A 1 499 ? -5.710 21.912 -8.549 1.00 92.00 499 LYS A N 1
ATOM 4004 C CA . LYS A 1 499 ? -5.182 20.889 -9.457 1.00 92.00 499 LYS A CA 1
ATOM 4005 C C . LYS A 1 499 ? -3.664 20.992 -9.564 1.00 92.00 499 LYS A C 1
ATOM 4007 O O . LYS A 1 499 ? -2.968 19.986 -9.378 1.00 92.00 499 LYS A O 1
ATOM 4012 N N . ALA A 1 500 ? -3.152 22.193 -9.834 1.00 92.25 500 ALA A N 1
ATOM 4013 C CA . ALA A 1 500 ? -1.717 22.463 -9.896 1.00 92.25 500 ALA A CA 1
ATOM 4014 C C . ALA A 1 500 ? -1.047 22.279 -8.527 1.00 92.25 500 ALA A C 1
ATOM 4016 O O . ALA A 1 500 ? 0.009 21.646 -8.431 1.00 92.25 500 ALA A O 1
ATOM 4017 N N . TYR A 1 501 ? -1.700 22.753 -7.463 1.00 93.88 501 TYR A N 1
ATOM 4018 C CA . TYR A 1 501 ? -1.232 22.625 -6.087 1.00 93.88 501 TYR A CA 1
ATOM 4019 C C . TYR A 1 501 ? -1.070 21.160 -5.677 1.00 93.88 501 TYR A C 1
ATOM 4021 O O . TYR A 1 501 ? 0.011 20.752 -5.251 1.00 93.88 501 TYR A O 1
ATOM 4029 N N . ARG A 1 502 ? -2.099 20.331 -5.912 1.00 95.19 502 ARG A N 1
ATOM 4030 C CA . ARG A 1 502 ? -2.022 18.879 -5.717 1.00 95.19 502 ARG A CA 1
ATOM 4031 C C . ARG A 1 502 ? -0.885 18.272 -6.530 1.00 95.19 502 ARG A C 1
ATOM 4033 O O . ARG A 1 502 ? -0.130 17.472 -5.991 1.00 95.19 502 ARG A O 1
ATOM 4040 N N . LYS A 1 503 ? -0.752 18.614 -7.818 1.00 94.94 503 LYS A N 1
ATOM 4041 C CA . LYS A 1 503 ? 0.300 18.039 -8.674 1.00 94.94 503 LYS A CA 1
ATOM 4042 C C . LYS A 1 503 ? 1.691 18.280 -8.089 1.00 94.94 503 LYS A C 1
ATOM 4044 O O . LYS A 1 503 ? 2.469 17.336 -7.986 1.00 94.94 503 LYS A O 1
ATOM 4049 N N . ARG A 1 504 ? 1.972 19.513 -7.664 1.00 95.69 504 ARG A N 1
ATOM 4050 C CA . ARG A 1 504 ? 3.244 19.888 -7.035 1.00 95.69 504 ARG A CA 1
ATOM 4051 C C . ARG A 1 504 ? 3.447 19.165 -5.701 1.00 95.69 504 ARG A C 1
ATOM 4053 O O . ARG A 1 504 ? 4.495 18.563 -5.490 1.00 95.69 504 ARG A O 1
ATOM 4060 N N . PHE A 1 505 ? 2.421 19.159 -4.852 1.00 96.94 505 PHE A N 1
ATOM 4061 C CA . PHE A 1 505 ? 2.465 18.536 -3.532 1.00 96.94 505 PHE A CA 1
ATOM 4062 C C . PHE A 1 505 ? 2.733 17.030 -3.597 1.00 96.94 505 PHE A C 1
ATOM 4064 O O . PHE A 1 505 ? 3.650 16.520 -2.956 1.00 96.94 505 PHE A O 1
ATOM 4071 N N . ILE A 1 506 ? 1.953 16.315 -4.408 1.00 96.94 506 ILE A N 1
ATOM 4072 C CA . ILE A 1 506 ? 2.064 14.864 -4.551 1.00 96.94 506 ILE A CA 1
ATOM 4073 C C . ILE A 1 506 ? 3.383 14.480 -5.232 1.00 96.94 506 ILE A C 1
ATOM 4075 O O . ILE A 1 506 ? 4.000 13.500 -4.820 1.00 96.94 506 ILE A O 1
ATOM 4079 N N . LYS A 1 507 ? 3.866 15.274 -6.203 1.00 96.12 507 LYS A N 1
ATOM 4080 C CA . LYS A 1 507 ? 5.199 15.081 -6.794 1.00 96.12 507 LYS A CA 1
ATOM 4081 C C . LYS A 1 507 ? 6.294 15.167 -5.727 1.00 96.12 507 LYS A C 1
ATOM 4083 O O . LYS A 1 507 ? 7.076 14.229 -5.626 1.00 96.12 507 LYS A O 1
ATOM 4088 N N . GLU A 1 508 ? 6.308 16.214 -4.893 1.00 96.50 508 GLU A N 1
ATOM 4089 C CA . GLU A 1 508 ? 7.299 16.350 -3.808 1.00 96.50 508 GLU A CA 1
ATOM 4090 C C . GLU A 1 508 ? 7.256 15.151 -2.840 1.00 96.50 508 GLU A C 1
ATOM 4092 O O . GLU A 1 508 ? 8.306 14.651 -2.442 1.00 96.50 508 GLU A O 1
ATOM 4097 N N . LEU A 1 509 ? 6.066 14.638 -2.493 1.00 96.31 509 LEU A N 1
ATOM 4098 C CA . LEU A 1 509 ? 5.932 13.452 -1.633 1.00 96.31 509 LEU A CA 1
ATOM 4099 C C . LEU A 1 509 ? 6.452 12.163 -2.291 1.00 96.31 509 LEU A C 1
ATOM 4101 O O . LEU A 1 509 ? 7.072 11.338 -1.617 1.00 96.31 509 LEU A O 1
ATOM 4105 N N . PHE A 1 510 ? 6.207 11.969 -3.590 1.00 95.25 510 PHE A N 1
ATOM 4106 C CA . PHE A 1 510 ? 6.725 10.813 -4.326 1.00 95.25 510 PHE A CA 1
ATOM 4107 C C . PHE A 1 510 ? 8.234 10.898 -4.565 1.00 95.25 510 PHE A C 1
ATOM 4109 O O . PHE A 1 510 ? 8.907 9.870 -4.548 1.00 95.25 510 PHE A O 1
ATOM 4116 N N . GLU A 1 511 ? 8.791 12.098 -4.733 1.00 92.50 511 GLU A N 1
ATOM 4117 C CA . GLU A 1 511 ? 10.231 12.290 -4.922 1.00 92.50 511 GLU A CA 1
ATOM 4118 C C . GLU A 1 511 ? 11.053 11.823 -3.719 1.00 92.50 511 GLU A C 1
ATOM 4120 O O . GLU A 1 511 ? 12.128 11.262 -3.920 1.00 92.50 511 GLU A O 1
ATOM 4125 N N . VAL A 1 512 ? 10.526 11.923 -2.492 1.00 90.88 512 VAL A N 1
ATOM 4126 C CA . VAL A 1 512 ? 11.197 11.374 -1.296 1.00 90.88 512 VAL A CA 1
ATOM 4127 C C . VAL A 1 512 ? 11.426 9.857 -1.409 1.00 90.88 512 VAL A C 1
ATOM 4129 O O . VAL A 1 512 ? 12.396 9.336 -0.864 1.00 90.88 512 VAL A O 1
ATOM 4132 N N . LEU A 1 513 ? 10.564 9.125 -2.128 1.00 84.19 513 LEU A N 1
ATOM 4133 C CA . LEU A 1 513 ? 10.735 7.685 -2.377 1.00 84.19 513 LEU A CA 1
ATOM 4134 C C . LEU A 1 513 ? 11.777 7.391 -3.468 1.00 84.19 513 LEU A C 1
ATOM 4136 O O . LEU A 1 513 ? 12.177 6.244 -3.648 1.00 84.19 513 LEU A O 1
ATOM 4140 N N . ASN A 1 514 ? 12.214 8.383 -4.238 1.00 76.19 514 ASN A N 1
ATOM 4141 C CA . ASN A 1 514 ? 13.178 8.182 -5.321 1.00 76.19 514 ASN A CA 1
ATOM 4142 C C . ASN A 1 514 ? 14.639 8.373 -4.892 1.00 76.19 514 ASN A C 1
ATOM 4144 O O . ASN A 1 514 ? 15.519 8.033 -5.683 1.00 76.19 514 ASN A O 1
ATOM 4148 N N . GLY A 1 515 ? 14.880 8.813 -3.650 1.00 62.09 515 GLY A N 1
ATOM 4149 C CA . GLY A 1 515 ? 16.216 9.049 -3.099 1.00 62.09 515 GLY A CA 1
ATOM 4150 C C . GLY A 1 515 ? 16.716 10.446 -3.406 1.00 62.09 515 GLY A C 1
ATOM 4151 O O . GLY A 1 515 ? 17.482 10.583 -4.387 1.00 62.09 515 GLY A O 1
#

Solvent-accessible surface area (backbone atoms only — not comparable to full-atom values): 28085 Å² total; per-residue (Å²): 134,92,79,90,81,85,87,78,89,78,90,73,92,72,85,81,73,84,72,81,64,83,66,44,74,64,53,38,52,47,29,50,48,50,21,48,47,40,55,43,48,43,69,86,50,83,62,72,94,57,53,60,89,100,52,64,88,87,47,52,71,50,60,31,42,38,52,19,52,51,35,36,49,52,29,48,51,46,48,51,56,51,54,52,52,45,62,73,70,65,52,55,94,48,70,67,56,36,80,60,32,42,52,50,14,52,46,30,40,53,52,24,49,45,43,44,71,38,37,80,37,51,71,92,46,70,88,86,37,74,41,72,45,64,62,87,96,43,66,34,64,17,22,47,51,48,36,37,46,51,26,23,49,52,14,25,51,22,14,53,42,40,68,36,40,60,60,22,14,43,31,27,15,53,37,16,46,52,27,52,52,48,30,56,52,59,52,78,52,33,48,35,79,35,97,81,70,42,84,40,68,50,44,47,68,57,21,50,53,50,20,51,54,27,41,53,49,15,51,63,43,25,27,66,56,8,44,51,38,43,50,55,51,58,72,56,27,53,45,73,91,45,64,49,78,58,86,64,34,33,33,57,46,42,47,24,74,42,81,42,70,87,64,86,72,89,67,75,85,62,94,75,71,67,58,42,59,42,58,44,70,74,39,35,41,64,48,86,62,49,79,86,83,53,95,84,57,73,92,56,63,30,32,57,34,54,65,65,31,21,41,52,28,32,36,54,12,52,46,34,65,71,46,82,34,44,46,88,70,50,88,59,62,91,89,56,84,61,51,56,62,69,25,35,54,52,17,26,52,28,10,41,47,6,14,22,29,10,31,48,60,50,46,67,44,80,46,76,55,98,89,41,78,36,36,37,39,39,63,56,72,64,86,72,89,51,89,72,55,62,80,48,74,69,33,38,52,34,16,39,74,34,92,45,68,38,52,68,50,27,46,50,18,47,56,52,25,40,50,29,52,42,58,41,53,69,68,55,60,76,85,53,37,60,61,50,52,52,42,38,52,22,44,59,62,55,72,63,51,41,87,68,59,48,75,59,51,22,61,73,51,64,62,37,61,50,82,47,39,54,45,47,69,52,53,55,52,43,49,53,51,51,53,54,51,40,58,58,56,69,52,85,84,69,90,69,59,60,68,62,50,47,50,55,53,54,28,59,56,46,48,59,37,62,102

Sequence (515 aa):
MQQGLAISQDTAETDNGTFEVFSGTLVIRYLICLASYYYVYDTQNIDRDYLPPECSPDINRQVLVQKAWETLKQAQQHTEIRLKKYIVTSEVSQGTFHPHYELLGRIYFIRAKLLTHFPQFVPRDDQSLPTESFVGQRRTKASIYWGRLFLLEKARLYAAANGSSEIYAYYAAMQSCSYLFAAFDDEENTLLSSPHIGNGRLSHQGCLKWARKLRDHALLAYSEMGLQCYYEIKEKSGLPEELDEYGHYYVDKLPAIYESRNVESSTTLNEDNIFLTLDMSLLGVDVREIPKLTPNHPTQNIYLFGANACYLFFVRGLYLLCSDATYEFKESPENSDIGWEPKLKKALRLLDMAWAVAEAGCSITRKKQDGESIRQIRRSFAHSGDVHQYTSSEIEAVQDLYPRRVSDIAALGKIFSAACMVLLLGVIPAEEREAMAANIENLLGMLHSSTRLSKTLRAHLARQKRYDGNLKDYLSTSSRIIKKYAAEINQPPNPIDLKAYRKRFIKELFEVLNG

Secondary structure (DSSP, 8-state):
------------------------HHHHHHHHHHHHHHHH--TT---GGGPPTT--TT--HHHHHHHHHHHHHHHHHHHHHHHHHHHHTT-GGGTTS-HHHHHHHHHHHHHHHHHHH-TTTSPP-TTT-TT--EETTEEPHHHHHHHHHHHHHHHHHHHHHTT-HHHHHHHHHHHHHHHHHHHTS-GGGG-EEETTTEEE---HHHHHHHHHHHHHHHHHHHHHHHHHHHHHHHHTBS-TT-EEEETTEEEEPBPEEEEESS----S---TT--EEEEEHHHHEE-GGGS---SSS--SS-EE--STTHHHHHHHHHHHHHHSS-SSTTSPPPTTPPP-HHHHHHHHHHHHHHHHHHHS--PEEEEEEETTEEEEEEE---S----TTS---HHHHHHHTSSS---HHHHHHHHHHHHHHHHHHHTTS-HHHHHHHHHHHHHHHHGGGGGGT--HHHHHHTTT-S-S-GGGHHHHHHHHHHHHHHHHHHTSTT----HHHHHHHHHHHHHHGGG-